Protein 8OI7 (pdb70)

Structure (mmCIF, N/CA/C/O backbone):
data_8OI7
#
_entry.id   8OI7
#
_cell.length_a   92.344
_cell.length_b   92.344
_cell.length_c   185.111
_cell.angle_alpha   90.000
_cell.angle_beta   90.000
_cell.angle_gamma   90.000
#
_symmetry.space_group_name_H-M   'P 43 2 2'
#
loop_
_entity.id
_entity.type
_entity.pdbx_description
1 polymer 'Inosine-uridine preferring nucleoside hydrolase family protein'
2 non-polymer 'CALCIUM ION'
3 non-polymer DI(HYDROXYETHYL)ETHER
4 non-polymer 'MAGNESIUM ION'
5 non-polymer 'NICKEL (II) ION'
6 water water
#
loop_
_atom_site.group_PDB
_atom_site.id
_atom_site.type_symbol
_atom_site.label_atom_id
_atom_site.label_alt_id
_atom_site.label_comp_id
_atom_site.label_asym_id
_atom_site.label_entity_id
_atom_site.label_seq_id
_atom_site.pdbx_PDB_ins_code
_atom_site.Cartn_x
_atom_site.Cartn_y
_atom_site.Cartn_z
_atom_site.occupancy
_atom_site.B_iso_or_equiv
_atom_site.auth_seq_id
_atom_site.auth_comp_id
_atom_site.auth_asym_id
_atom_site.auth_atom_id
_atom_site.pdbx_PDB_model_num
ATOM 1 N N . MET A 1 1 ? 17.343 30.588 26.151 1.000 61.024 1 MET A N 1
ATOM 2 C CA . MET A 1 1 ? 17.067 29.854 24.901 1.000 56.774 1 MET A CA 1
ATOM 3 C C . MET A 1 1 ? 17.503 30.640 23.664 1.000 50.862 1 MET A C 1
ATOM 4 O O . MET A 1 1 ? 18.651 30.544 23.242 1.000 52.228 1 MET A O 1
ATOM 5 N N . SER A 1 2 ? 16.578 31.424 23.096 1.000 44.616 2 SER A N 1
ATOM 6 C CA . SER A 1 2 ? 16.778 32.020 21.787 1.000 41.744 2 SER A CA 1
ATOM 7 C C . SER A 1 2 ? 17.377 33.419 21.908 1.000 37.943 2 SER A C 1
ATOM 8 O O . SER A 1 2 ? 17.245 34.077 22.936 1.000 36.920 2 SER A O 1
ATOM 11 N N . ILE A 1 3 ? 18.049 33.853 20.834 1.000 33.317 3 ILE A N 1
ATOM 12 C CA . ILE A 1 3 ? 18.763 35.121 20.811 1.000 31.016 3 ILE A CA 1
ATOM 13 C C . ILE A 1 3 ? 18.039 36.077 19.867 1.000 29.278 3 ILE A C 1
ATOM 14 O O . ILE A 1 3 ? 17.885 35.787 18.682 1.000 27.918 3 ILE A O 1
ATOM 19 N N . LYS A 1 4 ? 17.616 37.231 20.394 1.000 29.004 4 LYS A N 1
ATOM 20 C CA . LYS A 1 4 ? 17.033 38.265 19.559 1.000 30.406 4 LYS A CA 1
ATOM 21 C C . LYS A 1 4 ? 18.117 38.857 18.668 1.000 28.529 4 LYS A C 1
ATOM 22 O O . LYS A 1 4 ? 19.226 39.120 19.123 1.000 27.875 4 LYS A O 1
ATOM 28 N N . CYS A 1 5 ? 17.774 39.092 17.403 1.000 27.685 5 CYS A N 1
ATOM 29 C CA . CYS A 1 5 ? 18.740 39.648 16.477 1.000 27.550 5 CYS A CA 1
ATOM 30 C C . CYS A 1 5 ? 18.043 40.356 15.324 1.000 26.186 5 CYS A C 1
ATOM 31 O O . CYS A 1 5 ? 16.835 40.228 15.127 1.000 25.874 5 CYS A O 1
ATOM 34 N N . ALA A 1 6 ? 18.835 41.161 14.618 1.000 25.210 6 ALA A N 1
ATOM 35 C CA . ALA A 1 6 ? 18.436 41.789 13.376 1.000 25.872 6 ALA A CA 1
ATOM 36 C C . ALA A 1 6 ? 19.395 41.344 12.277 1.000 25.711 6 ALA A C 1
ATOM 37 O O . ALA A 1 6 ? 20.574 41.092 12.541 1.000 26.341 6 ALA A O 1
ATOM 39 N N . LEU A 1 7 ? 18.871 41.231 11.053 1.000 25.191 7 LEU A N 1
ATOM 40 C CA . LEU A 1 7 ? 19.676 40.871 9.899 1.000 25.133 7 LEU A CA 1
ATOM 41 C C . LEU A 1 7 ? 19.808 42.099 9.007 1.000 26.287 7 LEU A C 1
ATOM 42 O O . LEU A 1 7 ? 18.812 42.746 8.702 1.000 27.146 7 LEU A O 1
ATOM 47 N N . ASP A 1 8 ? 21.043 42.412 8.607 1.000 25.431 8 ASP A N 1
ATOM 48 C CA . ASP A 1 8 ? 21.310 43.452 7.631 1.000 27.368 8 ASP A CA 1
ATOM 49 C C . ASP A 1 8 ? 22.031 42.812 6.450 1.000 26.571 8 ASP A C 1
ATOM 50 O O . ASP A 1 8 ? 23.101 42.226 6.638 1.000 25.804 8 ASP A O 1
ATOM 55 N N . CYS A 1 9 ? 21.446 42.916 5.248 1.000 25.323 9 CYS A N 1
ATOM 56 C CA . CYS A 1 9 ? 21.940 42.139 4.125 1.000 26.142 9 CYS A CA 1
ATOM 57 C C . CYS A 1 9 ? 21.566 42.755 2.777 1.000 26.585 9 CYS A C 1
ATOM 58 O O . CYS A 1 9 ? 20.827 43.736 2.714 1.000 27.285 9 CYS A O 1
ATOM 61 N N . ASP A 1 10 ? 22.106 42.154 1.705 1.000 26.006 10 ASP A N 1
ATOM 62 C CA . ASP A 1 10 ? 21.923 42.606 0.334 1.000 26.717 10 ASP A CA 1
ATOM 63 C C . ASP A 1 10 ? 21.583 41.417 -0.569 1.000 26.788 10 ASP A C 1
ATOM 64 O O . ASP A 1 10 ? 22.300 41.126 -1.529 1.000 27.077 10 ASP A O 1
ATOM 69 N N . PRO A 1 11 ? 20.470 40.691 -0.320 1.000 26.710 11 PRO A N 1
ATOM 70 C CA . PRO A 1 11 ? 20.177 39.473 -1.074 1.000 26.658 11 PRO A CA 1
ATOM 71 C C . PRO A 1 11 ? 20.035 39.744 -2.570 1.000 27.128 11 PRO A C 1
ATOM 72 O O . PRO A 1 11 ? 19.343 40.688 -2.951 1.000 26.386 11 PRO A O 1
ATOM 76 N N . GLY A 1 12 ? 20.715 38.962 -3.424 1.000 28.139 12 GLY A N 1
ATOM 77 C CA . GLY A 1 12 ? 21.820 38.084 -3.066 1.000 28.224 12 GLY A CA 1
ATOM 78 C C . GLY A 1 12 ? 21.368 36.657 -2.744 1.000 28.295 12 GLY A C 1
ATOM 79 O O . GLY A 1 12 ? 20.591 36.439 -1.812 1.000 27.068 12 GLY A O 1
ATOM 80 N N . HIS A 1 13 ? 21.913 35.686 -3.492 1.000 29.058 13 HIS A N 1
ATOM 81 C CA . HIS A 1 13 ? 21.623 34.272 -3.301 1.000 30.636 13 HIS A CA 1
ATOM 82 C C . HIS A 1 13 ? 22.107 33.795 -1.930 1.000 29.372 13 HIS A C 1
ATOM 83 O O . HIS A 1 13 ? 21.416 33.041 -1.251 1.000 28.457 13 HIS A O 1
ATOM 90 N N . ASP A 1 14 ? 23.312 34.214 -1.536 1.000 29.128 14 ASP A N 1
ATOM 91 C CA . ASP A 1 14 ? 23.884 33.822 -0.258 1.000 29.426 14 ASP A CA 1
ATOM 92 C C . ASP A 1 14 ? 23.037 34.367 0.889 1.000 27.595 14 ASP A C 1
ATOM 93 O O . ASP A 1 14 ? 22.767 33.653 1.860 1.000 25.836 14 ASP A O 1
ATOM 98 N N . ASP A 1 15 ? 22.620 35.640 0.775 1.000 26.096 15 ASP A N 1
ATOM 99 C CA . ASP A 1 15 ? 21.858 36.278 1.834 1.000 25.253 15 ASP A CA 1
ATOM 100 C C . ASP A 1 15 ? 20.501 35.582 1.969 1.000 24.962 15 ASP A C 1
ATOM 101 O O . ASP A 1 15 ? 19.972 35.456 3.067 1.000 24.633 15 ASP A O 1
ATOM 106 N N . LEU A 1 16 ? 19.942 35.129 0.847 1.000 25.570 16 LEU A N 1
ATOM 107 C CA . LEU A 1 16 ? 18.692 34.384 0.855 1.000 26.284 16 LEU A CA 1
ATOM 108 C C . LEU A 1 16 ? 18.833 33.159 1.758 1.000 26.282 16 LEU A C 1
ATOM 109 O O . LEU A 1 16 ? 17.953 32.892 2.567 1.000 26.602 16 LEU A O 1
ATOM 114 N N . ALA A 1 17 ? 19.960 32.434 1.643 1.000 26.426 17 ALA A N 1
ATOM 115 C CA . ALA A 1 17 ? 20.181 31.234 2.437 1.000 26.019 17 ALA A CA 1
ATOM 116 C C . ALA A 1 17 ? 20.371 31.602 3.908 1.000 26.021 17 ALA A C 1
ATOM 117 O O . ALA A 1 17 ? 19.926 30.868 4.790 1.000 25.750 17 ALA A O 1
ATOM 119 N N . MET A 1 18 ? 20.994 32.764 4.163 1.000 25.574 18 MET A N 1
ATOM 120 C CA . MET A 1 18 ? 21.225 33.241 5.518 1.000 24.944 18 MET A CA 1
ATOM 121 C C . MET A 1 18 ? 19.891 33.588 6.183 1.000 24.479 18 MET A C 1
ATOM 122 O O . MET A 1 18 ? 19.694 33.281 7.350 1.000 23.834 18 MET A O 1
ATOM 127 N N . ILE A 1 19 ? 18.988 34.244 5.443 1.000 24.516 19 ILE A N 1
ATOM 128 C CA . ILE A 1 19 ? 17.680 34.601 5.967 1.000 24.825 19 ILE A CA 1
ATOM 129 C C . ILE A 1 19 ? 16.923 33.325 6.331 1.000 25.346 19 ILE A C 1
ATOM 130 O O . ILE A 1 19 ? 16.338 33.234 7.410 1.000 26.395 19 ILE A O 1
ATOM 135 N N . MET A 1 20 ? 16.960 32.340 5.436 1.000 25.787 20 MET A N 1
ATOM 136 C CA . MET A 1 20 ? 16.272 31.084 5.674 1.000 26.800 20 MET A CA 1
ATOM 137 C C . MET A 1 20 ? 16.762 30.455 6.977 1.000 26.371 20 MET A C 1
ATOM 138 O O . MET A 1 20 ? 15.955 30.057 7.813 1.000 26.701 20 MET A O 1
ATOM 143 N N . LEU A 1 21 ? 18.086 30.410 7.166 1.000 25.452 21 LEU A N 1
ATOM 144 C CA . LEU A 1 21 ? 18.674 29.800 8.350 1.000 25.486 21 LEU A CA 1
ATOM 145 C C . LEU A 1 21 ? 18.273 30.568 9.609 1.000 25.042 21 LEU A C 1
ATOM 146 O O . LEU A 1 21 ? 17.840 29.965 10.587 1.000 25.524 21 LEU A O 1
ATOM 151 N N . ALA A 1 22 ? 18.410 31.899 9.592 1.000 24.470 22 ALA A N 1
ATOM 152 C CA . ALA A 1 22 ? 18.170 32.688 10.787 1.000 24.173 22 ALA A CA 1
ATOM 153 C C . ALA A 1 22 ? 16.693 32.636 11.174 1.000 24.593 22 ALA A C 1
ATOM 154 O O . ALA A 1 22 ? 16.360 32.505 12.353 1.000 24.076 22 ALA A O 1
ATOM 156 N N . VAL A 1 23 ? 15.810 32.756 10.181 1.000 24.833 23 VAL A N 1
ATOM 157 C CA . VAL A 1 23 ? 14.383 32.832 10.462 1.000 25.303 23 VAL A CA 1
ATOM 158 C C . VAL A 1 23 ? 13.874 31.470 10.940 1.000 26.629 23 VAL A C 1
ATOM 159 O O . VAL A 1 23 ? 13.169 31.413 11.953 1.000 26.490 23 VAL A O 1
ATOM 163 N N . TYR A 1 24 ? 14.263 30.386 10.260 1.000 27.017 24 TYR A N 1
ATOM 164 C CA . TYR A 1 24 ? 13.739 29.071 10.610 1.000 28.327 24 TYR A CA 1
ATOM 165 C C . TYR A 1 24 ? 14.463 28.456 11.801 1.000 29.725 24 TYR A C 1
ATOM 166 O O . TYR A 1 24 ? 13.876 27.624 12.480 1.000 32.181 24 TYR A O 1
ATOM 175 N N . SER A 1 25 ? 15.706 28.868 12.088 1.000 29.541 25 SER A N 1
ATOM 176 C CA . SER A 1 25 ? 16.366 28.394 13.295 1.000 29.691 25 SER A CA 1
ATOM 177 C C . SER A 1 25 ? 15.579 28.830 14.527 1.000 31.014 25 SER A C 1
ATOM 178 O O . SER A 1 25 ? 15.274 30.011 14.679 1.000 31.493 25 SER A O 1
ATOM 181 N N . PRO A 1 26 ? 15.236 27.905 15.455 1.000 31.943 26 PRO A N 1
ATOM 182 C CA . PRO A 1 26 ? 14.572 28.292 16.702 1.000 33.167 26 PRO A CA 1
ATOM 183 C C . PRO A 1 26 ? 15.508 28.996 17.681 1.000 33.111 26 PRO A C 1
ATOM 184 O O . PRO A 1 26 ? 15.046 29.578 18.652 1.000 35.062 26 PRO A O 1
ATOM 188 N N . LYS A 1 27 ? 16.822 28.942 17.417 1.000 32.142 27 LYS A N 1
ATOM 189 C CA . LYS A 1 27 ? 17.821 29.579 18.261 1.000 32.630 27 LYS A CA 1
ATOM 190 C C . LYS A 1 27 ? 17.841 31.094 18.034 1.000 30.877 27 LYS A C 1
ATOM 191 O O . LYS A 1 27 ? 18.242 31.832 18.927 1.000 31.800 27 LYS A O 1
ATOM 197 N N . LEU A 1 28 ? 17.460 31.548 16.834 1.000 29.196 28 LEU A N 1
ATOM 198 C CA . LEU A 1 28 ? 17.495 32.965 16.497 1.000 29.187 28 LEU A CA 1
ATOM 199 C C . LEU A 1 28 ? 16.073 33.503 16.374 1.000 29.884 28 LEU A C 1
ATOM 200 O O . LEU A 1 28 ? 15.233 32.913 15.696 1.000 32.979 28 LEU A O 1
ATOM 205 N N . ASP A 1 29 ? 15.836 34.633 17.043 1.000 29.454 29 ASP A N 1
ATOM 206 C CA . ASP A 1 29 ? 14.556 35.317 17.026 1.000 29.778 29 ASP A CA 1
ATOM 207 C C . ASP A 1 29 ? 14.727 36.623 16.253 1.000 26.827 29 ASP A C 1
ATOM 208 O O . ASP A 1 29 ? 15.072 37.648 16.837 1.000 25.629 29 ASP A O 1
ATOM 213 N N . VAL A 1 30 ? 14.491 36.562 14.935 1.000 25.453 30 VAL A N 1
ATOM 214 C CA . VAL A 1 30 ? 14.731 37.681 14.038 1.000 25.273 30 VAL A CA 1
ATOM 215 C C . VAL A 1 30 ? 13.695 38.774 14.296 1.000 25.305 30 VAL A C 1
ATOM 216 O O . VAL A 1 30 ? 12.494 38.542 14.158 1.000 24.630 30 VAL A O 1
ATOM 220 N N . GLN A 1 31 ? 14.170 39.977 14.649 1.000 25.048 31 GLN A N 1
ATOM 221 C CA . GLN A 1 31 ? 13.284 41.089 14.964 1.000 25.821 31 GLN A CA 1
ATOM 222 C C . GLN A 1 31 ? 12.904 41.852 13.698 1.000 25.520 31 GLN A C 1
ATOM 223 O O . GLN A 1 31 ? 11.788 42.356 13.583 1.000 25.233 31 GLN A O 1
ATOM 229 N N . TYR A 1 32 ? 13.865 41.998 12.790 1.000 24.459 32 TYR A N 1
ATOM 230 C CA . TYR A 1 32 ? 13.643 42.662 11.519 1.000 24.418 32 TYR A CA 1
ATOM 231 C C . TYR A 1 32 ? 14.804 42.327 10.588 1.000 24.394 32 TYR A C 1
ATOM 232 O O . TYR A 1 32 ? 15.834 41.826 11.041 1.000 24.726 32 TYR A O 1
ATOM 241 N N . ILE A 1 33 ? 14.605 42.627 9.300 1.000 24.486 33 ILE A N 1
ATOM 242 C CA . ILE A 1 33 ? 15.637 42.598 8.281 1.000 24.924 33 ILE A CA 1
ATOM 243 C C . ILE A 1 33 ? 15.744 44.001 7.692 1.000 25.297 33 ILE A C 1
ATOM 244 O O . ILE A 1 33 ? 14.735 44.593 7.323 1.000 25.220 33 ILE A O 1
ATOM 249 N N . SER A 1 34 ? 16.968 44.537 7.644 1.000 23.792 34 SER A N 1
ATOM 250 C CA . SER A 1 34 ? 17.241 45.757 6.905 1.000 24.636 34 SER A CA 1
ATOM 251 C C . SER A 1 34 ? 18.083 45.406 5.683 1.000 25.227 34 SER A C 1
ATOM 252 O O . SER A 1 34 ? 18.952 44.541 5.760 1.000 26.082 34 SER A O 1
ATOM 255 N N . THR A 1 35 ? 17.814 46.049 4.544 1.000 24.961 35 THR A N 1
ATOM 256 C CA . THR A 1 35 ? 18.595 45.779 3.349 1.000 24.448 35 THR A CA 1
ATOM 257 C C . THR A 1 35 ? 19.455 46.990 2.999 1.000 25.248 35 THR A C 1
ATOM 258 O O . THR A 1 35 ? 19.153 48.127 3.377 1.000 24.727 35 THR A O 1
ATOM 262 N N . THR A 1 36 ? 20.530 46.704 2.262 1.000 25.288 36 THR A N 1
ATOM 263 C CA . THR A 1 36 ? 21.523 47.693 1.888 1.000 26.344 36 THR A CA 1
ATOM 264 C C . THR A 1 36 ? 21.803 47.581 0.392 1.000 26.502 36 THR A C 1
ATOM 265 O O . THR A 1 36 ? 21.391 46.619 -0.254 1.000 25.906 36 THR A O 1
ATOM 269 N N . HIS A 1 37 ? 22.519 48.584 -0.130 1.000 26.537 37 HIS A N 1
ATOM 270 C CA . HIS A 1 37 ? 23.00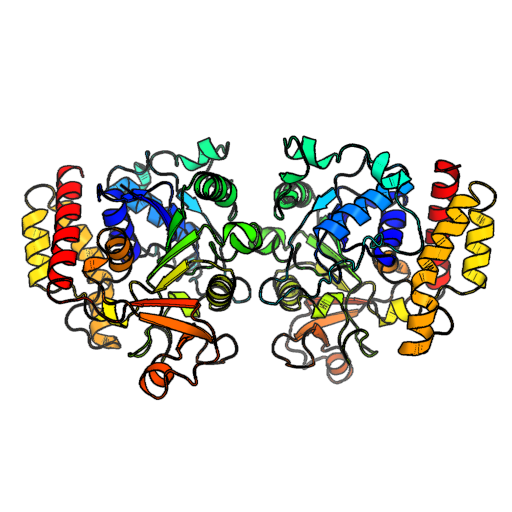2 48.588 -1.501 1.000 26.719 37 HIS A CA 1
ATOM 271 C C . HIS A 1 37 ? 24.095 47.529 -1.658 1.000 27.091 37 HIS A C 1
ATOM 272 O O . HIS A 1 37 ? 24.775 47.178 -0.705 1.000 27.049 37 HIS A O 1
ATOM 279 N N . GLY A 1 38 ? 24.251 47.024 -2.880 1.000 28.325 38 GLY A N 1
ATOM 280 C CA . GLY A 1 38 ? 25.321 46.108 -3.233 1.000 31.303 38 GLY A CA 1
ATOM 281 C C . GLY A 1 38 ? 25.629 46.224 -4.723 1.000 32.593 38 GLY A C 1
ATOM 282 O O . GLY A 1 38 ? 25.705 47.336 -5.261 1.000 33.432 38 GLY A O 1
ATOM 283 N N . ASN A 1 39 ? 25.774 45.080 -5.399 1.000 33.865 39 ASN A N 1
ATOM 284 C CA . ASN A 1 39 ? 25.879 45.122 -6.853 1.000 38.908 39 ASN A CA 1
ATOM 285 C C . ASN A 1 39 ? 24.482 45.285 -7.451 1.000 37.106 39 ASN A C 1
ATOM 286 O O . ASN A 1 39 ? 24.380 45.509 -8.651 1.000 36.833 39 ASN A O 1
ATOM 291 N N . GLN A 1 40 ? 23.426 45.225 -6.618 1.000 35.347 40 GLN A N 1
ATOM 292 C CA . GLN A 1 40 ? 22.094 45.678 -6.993 1.000 36.059 40 GLN A CA 1
ATOM 293 C C . GLN A 1 40 ? 21.657 46.824 -6.084 1.000 33.759 40 GLN A C 1
ATOM 294 O O . GLN A 1 40 ? 22.173 46.985 -4.982 1.000 31.959 40 GLN A O 1
ATOM 300 N N . THR A 1 41 ? 20.665 47.594 -6.539 1.000 32.356 41 THR A N 1
ATOM 301 C CA . THR A 1 41 ? 20.169 48.729 -5.772 1.000 31.482 41 THR A CA 1
ATOM 302 C C . THR A 1 41 ? 19.505 48.248 -4.485 1.000 29.062 41 THR A C 1
ATOM 303 O O . THR A 1 41 ? 19.067 47.107 -4.399 1.000 28.438 41 THR A O 1
ATOM 307 N N . VAL A 1 42 ? 19.392 49.144 -3.503 1.000 27.589 42 VAL A N 1
ATOM 308 C CA . VAL A 1 42 ? 18.796 48.800 -2.223 1.000 27.246 42 VAL A CA 1
ATOM 309 C C . VAL A 1 42 ? 17.302 48.505 -2.398 1.000 27.528 42 VAL A C 1
ATOM 310 O O . VAL A 1 42 ? 16.730 47.770 -1.603 1.000 25.950 42 VAL A O 1
ATOM 314 N N . ASN A 1 43 ? 16.673 49.048 -3.449 1.000 29.030 43 ASN A N 1
ATOM 315 C CA . ASN A 1 43 ? 15.274 48.731 -3.702 1.000 31.487 43 ASN A CA 1
ATOM 316 C C . ASN A 1 43 ? 15.147 47.289 -4.203 1.000 30.967 43 ASN A C 1
ATOM 317 O O . ASN A 1 43 ? 14.205 46.588 -3.843 1.000 30.289 43 ASN A O 1
ATOM 322 N N . LYS A 1 44 ? 16.126 46.825 -4.985 1.000 31.412 44 LYS A N 1
ATOM 323 C CA . LYS A 1 44 ? 16.137 45.447 -5.456 1.000 31.895 44 LYS A CA 1
ATOM 324 C C . LYS A 1 44 ? 16.422 44.489 -4.298 1.000 29.118 44 LYS A C 1
ATOM 325 O O . LYS A 1 44 ? 15.789 43.438 -4.217 1.000 28.046 44 LYS A O 1
ATOM 331 N N . THR A 1 45 ? 17.369 44.831 -3.410 1.000 27.459 45 THR A N 1
ATOM 332 C CA . THR A 1 45 ? 17.706 43.953 -2.296 1.000 26.597 45 THR A CA 1
ATOM 333 C C . THR A 1 45 ? 16.545 43.880 -1.302 1.000 25.950 45 THR A C 1
ATOM 334 O O . THR A 1 45 ? 16.313 42.831 -0.705 1.000 24.643 45 THR A O 1
ATOM 338 N N . TYR A 1 46 ? 15.839 45.003 -1.122 1.000 25.782 46 TYR A N 1
ATOM 339 C CA . TYR A 1 46 ? 14.610 45.040 -0.347 1.000 26.501 46 TYR A CA 1
ATOM 340 C C . TYR A 1 46 ? 13.626 44.000 -0.885 1.000 27.115 46 TYR A C 1
ATOM 341 O O . TYR A 1 46 ? 13.137 43.162 -0.134 1.000 27.289 46 TYR A O 1
ATOM 350 N N . GLN A 1 47 ? 13.364 44.051 -2.194 1.000 28.555 47 GLN A N 1
ATOM 351 C CA . GLN A 1 47 ? 12.448 43.127 -2.848 1.000 30.151 47 GLN A CA 1
ATOM 352 C C . GLN A 1 47 ? 12.936 41.688 -2.665 1.000 29.137 47 GLN A C 1
ATOM 353 O O . GLN A 1 47 ? 12.139 40.793 -2.421 1.000 28.330 47 GLN A O 1
ATOM 359 N N . ASN A 1 48 ? 14.249 41.463 -2.782 1.000 27.357 48 ASN A N 1
ATOM 360 C CA . ASN A 1 48 ? 14.791 40.114 -2.724 1.000 26.729 48 ASN A CA 1
ATOM 361 C C . ASN A 1 48 ? 14.645 39.523 -1.322 1.000 25.538 48 ASN A C 1
ATOM 362 O O . ASN A 1 48 ? 14.425 38.320 -1.183 1.000 25.149 48 ASN A O 1
ATOM 367 N N . ALA A 1 49 ? 14.779 40.361 -0.288 1.000 24.970 49 ALA A N 1
ATOM 368 C CA . ALA A 1 49 ? 14.548 39.921 1.077 1.000 24.582 49 ALA A CA 1
ATOM 369 C C . ALA A 1 49 ? 13.084 39.508 1.253 1.000 25.733 49 ALA A C 1
ATOM 370 O O . ALA A 1 49 ? 12.790 38.484 1.862 1.000 25.415 49 ALA A O 1
ATOM 372 N N . ARG A 1 50 ? 12.171 40.309 0.703 1.000 26.703 50 ARG A N 1
ATOM 373 C CA . ARG A 1 50 ? 10.747 40.034 0.839 1.000 28.140 50 ARG A CA 1
ATOM 374 C C . ARG A 1 50 ? 10.372 38.782 0.045 1.000 28.050 50 ARG A C 1
ATOM 375 O O . ARG A 1 50 ? 9.579 37.977 0.523 1.000 29.097 50 ARG A O 1
ATOM 383 N N . ARG A 1 51 ? 10.972 38.603 -1.140 1.000 28.450 51 ARG A N 1
ATOM 384 C CA . ARG A 1 51 ? 10.821 37.379 -1.913 1.000 28.756 51 ARG A CA 1
ATOM 385 C C . ARG A 1 51 ? 11.217 36.162 -1.081 1.000 28.685 51 ARG A C 1
ATOM 386 O O . ARG A 1 51 ? 10.502 35.159 -1.071 1.000 27.914 51 ARG A O 1
ATOM 394 N N . THR A 1 52 ? 12.383 36.248 -0.421 1.000 27.686 52 THR A N 1
ATOM 395 C CA . THR A 1 52 ? 12.868 35.160 0.411 1.000 27.603 52 THR A CA 1
ATOM 396 C C . THR A 1 52 ? 11.845 34.821 1.490 1.000 27.586 52 THR A C 1
ATOM 397 O O . THR A 1 52 ? 11.487 33.656 1.664 1.000 27.673 52 THR A O 1
ATOM 401 N N . LEU A 1 53 ? 11.359 35.849 2.194 1.000 27.578 53 LEU A N 1
ATOM 402 C CA . LEU A 1 53 ? 10.417 35.653 3.286 1.000 27.195 53 LEU A CA 1
ATOM 403 C C . LEU A 1 53 ? 9.119 35.031 2.781 1.000 27.378 53 LEU A C 1
ATOM 404 O O . LEU A 1 53 ? 8.556 34.173 3.463 1.000 27.946 53 LEU A O 1
ATOM 409 N N . ASN A 1 54 ? 8.645 35.462 1.604 1.000 27.506 54 ASN A N 1
ATOM 410 C CA . ASN A 1 54 ? 7.364 34.986 1.095 1.000 28.526 54 ASN A CA 1
ATOM 411 C C . ASN A 1 54 ? 7.507 33.543 0.615 1.000 29.079 54 ASN A C 1
ATOM 412 O O . ASN A 1 54 ? 6.596 32.740 0.799 1.000 28.060 54 ASN A O 1
ATOM 417 N N . LEU A 1 55 ? 8.671 33.204 0.043 1.000 28.895 55 LEU A N 1
ATOM 418 C CA . LEU A 1 55 ? 8.930 31.833 -0.363 1.000 30.167 55 LEU A CA 1
ATOM 419 C C . LEU A 1 55 ? 8.810 30.885 0.835 1.000 29.805 55 LEU A C 1
ATOM 420 O O . LEU A 1 55 ? 8.297 29.773 0.682 1.000 31.109 55 LEU A O 1
ATOM 425 N N . ILE A 1 56 ? 9.264 31.325 2.018 1.000 28.514 56 ILE A N 1
ATOM 426 C CA . ILE A 1 56 ? 9.325 30.470 3.201 1.000 28.294 56 ILE A CA 1
ATOM 427 C C . ILE A 1 56 ? 8.168 30.765 4.160 1.000 28.620 56 ILE A C 1
ATOM 428 O O . ILE A 1 56 ? 8.187 30.314 5.306 1.000 28.234 56 ILE A O 1
ATOM 433 N N . LYS A 1 57 ? 7.163 31.519 3.689 1.000 29.878 57 LYS A N 1
ATOM 434 C CA . LYS A 1 57 ? 5.919 31.740 4.419 1.000 31.446 57 LYS A CA 1
ATOM 435 C C . LYS A 1 57 ? 6.170 32.555 5.689 1.000 29.946 57 LYS A C 1
ATOM 436 O O . LYS A 1 57 ? 5.682 32.199 6.760 1.000 28.295 57 LYS A O 1
ATOM 442 N N . ARG A 1 58 ? 6.912 33.663 5.572 1.000 28.827 58 ARG A N 1
ATOM 443 C CA . ARG A 1 58 ? 7.233 34.477 6.734 1.000 28.553 58 ARG A CA 1
ATOM 444 C C . ARG A 1 58 ? 7.149 35.970 6.407 1.000 28.691 58 ARG A C 1
ATOM 445 O O . ARG A 1 58 ? 7.499 36.796 7.247 1.000 28.331 58 ARG A O 1
ATOM 453 N N . ALA A 1 59 ? 6.676 36.327 5.204 1.000 28.651 59 ALA A N 1
ATOM 454 C CA . ALA A 1 59 ? 6.675 37.717 4.763 1.000 29.117 59 ALA A CA 1
ATOM 455 C C . ALA A 1 59 ? 5.630 38.534 5.520 1.000 30.176 59 ALA A C 1
ATOM 456 O O . ALA A 1 59 ? 5.709 39.764 5.560 1.000 29.718 59 ALA A O 1
ATOM 458 N N . ASP A 1 60 ? 4.660 37.841 6.124 1.000 31.839 60 ASP A N 1
ATOM 459 C CA . ASP A 1 60 ? 3.646 38.475 6.947 1.000 33.974 60 ASP A CA 1
ATOM 460 C C . ASP A 1 60 ? 4.112 38.584 8.400 1.000 33.894 60 ASP A C 1
ATOM 461 O O . ASP A 1 60 ? 3.428 39.209 9.197 1.000 34.253 60 ASP A O 1
ATOM 466 N N . LYS A 1 61 ? 5.275 38.007 8.738 1.000 32.631 61 LYS A N 1
ATOM 467 C CA . LYS A 1 61 ? 5.727 37.921 10.118 1.000 34.513 61 LYS A CA 1
ATOM 468 C C . LYS A 1 61 ? 6.914 38.847 10.409 1.000 32.949 61 LYS A C 1
ATOM 469 O O . LYS A 1 61 ? 7.034 39.346 11.521 1.000 33.489 61 LYS A O 1
ATOM 475 N N . ILE A 1 62 ? 7.815 39.047 9.444 1.000 32.373 62 ILE A N 1
ATOM 476 C CA . ILE A 1 62 ? 9.063 39.754 9.715 1.000 31.125 62 ILE A CA 1
ATOM 477 C C . ILE A 1 62 ? 9.047 41.101 8.994 1.000 28.104 62 ILE A C 1
ATOM 478 O O . ILE A 1 62 ? 8.921 41.147 7.773 1.000 27.176 62 ILE A O 1
ATOM 483 N N . PRO A 1 63 ? 9.188 42.239 9.712 1.000 27.588 63 PRO A N 1
ATOM 484 C CA . PRO A 1 63 ? 9.309 43.541 9.059 1.000 27.261 63 PRO A CA 1
ATOM 485 C C . PRO A 1 63 ? 10.641 43.691 8.334 1.000 27.132 63 PRO A C 1
ATOM 486 O O . PRO A 1 63 ? 11.679 43.290 8.867 1.000 27.137 63 PRO A O 1
ATOM 490 N N . VAL A 1 64 ? 10.574 44.239 7.112 1.000 25.859 64 VAL A N 1
ATOM 491 C CA . VAL A 1 64 ? 11.743 44.482 6.293 1.000 25.491 64 VAL A CA 1
ATOM 492 C C . VAL A 1 64 ? 11.856 45.986 6.071 1.000 25.366 64 VAL A C 1
ATOM 493 O O . VAL A 1 64 ? 10.895 46.639 5.651 1.000 25.594 64 VAL A O 1
ATOM 497 N N . TYR A 1 65 ? 13.043 46.520 6.359 1.000 24.582 65 TYR A N 1
ATOM 498 C CA . TYR A 1 65 ? 13.345 47.922 6.132 1.000 25.063 65 TYR A CA 1
ATOM 499 C C . TYR A 1 65 ? 14.272 48.056 4.928 1.000 25.603 65 TYR A C 1
ATOM 500 O O . TYR A 1 65 ? 15.148 47.213 4.715 1.000 25.597 65 TYR A O 1
ATOM 509 N N . ARG A 1 66 ? 14.057 49.126 4.155 1.000 25.266 66 ARG A N 1
ATOM 510 C CA . ARG A 1 66 ? 14.871 49.460 3.001 1.000 25.689 66 ARG A CA 1
ATOM 511 C C . ARG A 1 66 ? 15.853 50.554 3.412 1.000 24.988 66 ARG A C 1
ATOM 512 O O . ARG A 1 66 ? 15.441 51.676 3.718 1.000 24.602 66 ARG A O 1
ATOM 520 N N . GLY A 1 67 ? 17.148 50.210 3.446 1.000 24.627 67 GLY A N 1
ATOM 521 C CA . GLY A 1 67 ? 18.163 51.092 3.997 1.000 24.080 67 GLY A CA 1
ATOM 522 C C . GLY A 1 67 ? 18.789 52.007 2.950 1.000 24.550 67 GLY A C 1
ATOM 523 O O . GLY A 1 67 ? 18.148 52.394 1.978 1.000 24.632 67 GLY A O 1
ATOM 524 N N . TYR A 1 68 ? 20.069 52.333 3.158 1.000 24.977 68 TYR A N 1
ATOM 525 C CA . TYR A 1 68 ? 20.743 53.382 2.408 1.000 25.769 68 TYR A CA 1
ATOM 526 C C . TYR A 1 68 ? 21.132 52.889 1.014 1.000 25.837 68 TYR A C 1
ATOM 527 O O . TYR A 1 68 ? 21.487 51.723 0.831 1.000 25.640 68 TYR A O 1
ATOM 536 N N . SER A 1 69 ? 21.078 53.810 0.044 1.000 25.598 69 SER A N 1
ATOM 537 C CA . SER A 1 69 ? 21.201 53.494 -1.372 1.000 26.286 69 SER A CA 1
ATOM 538 C C . SER A 1 69 ? 22.652 53.507 -1.848 1.000 26.471 69 SER A C 1
ATOM 539 O O . SER A 1 69 ? 22.934 53.020 -2.940 1.000 26.528 69 SER A O 1
ATOM 542 N N . LYS A 1 70 ? 23.557 54.107 -1.069 1.000 26.698 70 LYS A N 1
ATOM 543 C CA . LYS A 1 70 ? 24.941 54.240 -1.498 1.000 27.234 70 LYS A CA 1
ATOM 544 C C . LYS A 1 70 ? 25.869 54.318 -0.291 1.000 26.467 70 LYS A C 1
ATOM 545 O O . LYS A 1 70 ? 25.429 54.559 0.833 1.000 25.125 70 LYS A O 1
ATOM 551 N N . PRO A 1 71 ? 27.199 54.142 -0.491 1.000 26.357 71 PRO A N 1
ATOM 552 C CA . PRO A 1 71 ? 28.168 54.290 0.592 1.000 27.029 71 PRO A CA 1
ATOM 553 C C . PRO A 1 71 ? 28.209 55.696 1.190 1.000 27.720 71 PRO A C 1
ATOM 554 O O . PRO A 1 71 ? 27.688 56.642 0.600 1.000 27.891 71 PRO A O 1
ATOM 558 N N . LEU A 1 72 ? 28.866 55.823 2.349 1.000 28.291 72 LEU A N 1
ATOM 559 C CA . LEU A 1 72 ? 28.992 57.098 3.043 1.000 29.108 72 LEU A CA 1
ATOM 560 C C . LEU A 1 72 ? 29.622 58.157 2.137 1.000 30.136 72 LEU A C 1
ATOM 561 O O . LEU A 1 72 ? 29.098 59.271 2.039 1.000 29.309 72 LEU A O 1
ATOM 566 N N . THR A 1 73 ? 30.773 57.829 1.527 1.000 30.285 73 THR A N 1
ATOM 567 C CA . THR A 1 73 ? 31.567 58.833 0.831 1.000 33.003 73 THR A CA 1
ATOM 568 C C . THR A 1 73 ? 32.056 58.355 -0.537 1.000 34.738 73 THR A C 1
ATOM 569 O O . THR A 1 73 ? 32.910 59.009 -1.127 1.000 40.407 73 THR A O 1
ATOM 573 N N . ARG A 1 74 ? 31.530 57.233 -1.034 1.000 33.802 74 ARG A N 1
ATOM 574 C CA . ARG A 1 74 ? 31.935 56.654 -2.306 1.000 33.678 74 ARG A CA 1
ATOM 575 C C . ARG A 1 74 ? 30.691 56.401 -3.147 1.000 34.139 74 ARG A C 1
ATOM 576 O O . ARG A 1 74 ? 29.582 56.439 -2.624 1.000 33.330 74 ARG A O 1
ATOM 584 N N . GLU A 1 75 ? 30.894 56.085 -4.431 1.000 37.228 75 GLU A N 1
ATOM 585 C CA . GLU A 1 75 ? 29.802 55.794 -5.345 1.000 41.002 75 GLU A CA 1
ATOM 586 C C . GLU A 1 75 ? 29.349 54.346 -5.176 1.000 39.488 75 GLU A C 1
ATOM 587 O O . GLU A 1 75 ? 30.136 53.468 -4.835 1.000 40.097 75 GLU A O 1
ATOM 593 N N . SER A 1 76 ? 28.056 54.121 -5.417 1.000 40.268 76 SER A N 1
ATOM 594 C CA . SER A 1 76 ? 27.483 52.790 -5.489 1.000 41.606 76 SER A CA 1
ATOM 595 C C . SER A 1 76 ? 28.094 52.035 -6.666 1.000 42.623 76 SER A C 1
ATOM 596 O O . SER A 1 76 ? 28.494 52.648 -7.651 1.000 44.798 76 SER A O 1
ATOM 599 N N . VAL A 1 77 ? 28.154 50.704 -6.562 1.000 43.034 77 VAL A N 1
ATOM 600 C CA . VAL A 1 77 ? 28.568 49.870 -7.685 1.000 45.135 77 VAL A CA 1
ATOM 601 C C . VAL A 1 77 ? 27.360 49.116 -8.244 1.000 46.083 77 VAL A C 1
ATOM 602 O O . VAL A 1 77 ? 27.522 48.160 -9.001 1.000 45.174 77 VAL A O 1
ATOM 606 N N . ALA A 1 78 ? 26.147 49.545 -7.865 1.000 47.279 78 ALA A N 1
ATOM 607 C CA . ALA A 1 78 ? 24.930 48.849 -8.258 1.000 52.203 78 ALA A CA 1
ATOM 608 C C . ALA A 1 78 ? 24.727 48.991 -9.762 1.000 59.700 78 ALA A C 1
ATOM 609 O O . ALA A 1 78 ? 24.971 50.054 -10.322 1.000 61.645 78 ALA A O 1
ATOM 611 N N . CYS A 1 79 ? 24.307 47.895 -10.404 1.000 68.624 79 CYS A N 1
ATOM 612 C CA . CYS A 1 79 ? 24.024 47.873 -11.830 1.000 75.320 79 CYS A CA 1
ATOM 613 C C . CYS A 1 79 ? 22.516 47.788 -12.042 1.000 80.531 79 CYS A C 1
ATOM 614 O O . CYS A 1 79 ? 21.804 47.206 -11.223 1.000 75.989 79 CYS A O 1
ATOM 617 N N . PRO A 1 80 ? 21.982 48.363 -13.144 1.000 87.584 80 PRO A N 1
ATOM 618 C CA . PRO A 1 80 ? 20.587 48.139 -13.512 1.000 85.351 80 PRO A CA 1
ATOM 619 C C . PRO A 1 80 ? 20.428 46.704 -14.009 1.000 81.894 80 PRO A C 1
ATOM 620 O O . PRO A 1 80 ? 21.377 46.123 -14.531 1.000 74.362 80 PRO A O 1
ATOM 624 N N . GLU A 1 81 ? 19.234 46.130 -13.810 1.000 88.349 81 GLU A N 1
ATOM 625 C CA . GLU A 1 81 ? 18.808 44.963 -14.570 1.000 88.581 81 GLU A CA 1
ATOM 626 C C . GLU A 1 81 ? 18.657 45.387 -16.031 1.000 86.278 81 GLU A C 1
ATOM 627 O O . GLU A 1 81 ? 18.152 46.473 -16.307 1.000 87.033 81 GLU A O 1
ATOM 633 N N . ILE A 1 82 ? 19.128 44.539 -16.955 1.000 86.849 82 ILE A N 1
ATOM 634 C CA . ILE A 1 82 ? 19.325 44.930 -18.345 1.000 85.842 82 ILE A CA 1
ATOM 635 C C . ILE A 1 82 ? 17.986 44.993 -19.086 1.000 83.152 82 ILE A C 1
ATOM 636 O O . ILE A 1 82 ? 17.766 45.910 -19.877 1.000 83.450 82 ILE A O 1
ATOM 641 N N . HIS A 1 83 ? 17.101 44.018 -18.836 1.000 78.992 83 HIS A N 1
ATOM 642 C CA . HIS A 1 83 ? 15.823 43.934 -19.536 1.000 77.466 83 HIS A CA 1
ATOM 643 C C . HIS A 1 83 ? 14.879 42.970 -18.814 1.000 74.208 83 HIS A C 1
ATOM 644 O O . HIS A 1 83 ? 14.439 41.961 -19.370 1.000 73.054 83 HIS A O 1
ATOM 651 N N . GLY A 1 84 ? 14.564 43.314 -17.562 1.000 72.905 84 GLY A N 1
ATOM 652 C CA . GLY A 1 84 ? 13.499 42.659 -16.820 1.000 73.196 84 GLY A CA 1
ATOM 653 C C . GLY A 1 84 ? 13.880 41.260 -16.337 1.000 71.469 84 GLY A C 1
ATOM 654 O O . GLY A 1 84 ? 13.003 40.411 -16.199 1.000 68.443 84 GLY A O 1
ATOM 655 N N . GLU A 1 85 ? 15.177 41.033 -16.082 1.000 69.876 85 GLU A N 1
ATOM 656 C CA . GLU A 1 85 ? 15.609 39.879 -15.310 1.000 68.486 85 GLU A CA 1
ATOM 657 C C . GLU A 1 85 ? 15.133 40.088 -13.878 1.000 62.470 85 GLU A C 1
ATOM 658 O O . GLU A 1 85 ? 14.935 41.225 -13.460 1.000 59.611 85 GLU A O 1
ATOM 664 N N . SER A 1 86 ? 15.018 38.987 -13.129 1.000 59.166 86 SER A N 1
ATOM 665 C CA . SER A 1 86 ? 14.481 39.000 -11.776 1.000 55.875 86 SER A CA 1
ATOM 666 C C . SER A 1 86 ? 15.397 39.748 -10.803 1.000 54.632 86 SER A C 1
ATOM 667 O O . SER A 1 86 ? 14.911 40.466 -9.931 1.000 50.131 86 SER A O 1
ATOM 670 N N . GLY A 1 87 ? 16.716 39.556 -10.946 1.000 53.896 87 GLY A N 1
ATOM 671 C CA . GLY A 1 87 ? 17.686 40.118 -10.021 1.000 53.990 87 GLY A CA 1
ATOM 672 C C . GLY A 1 87 ? 18.036 39.155 -8.884 1.000 52.725 87 GLY A C 1
ATOM 673 O O . GLY A 1 87 ? 18.815 39.495 -8.001 1.000 51.817 87 GLY A O 1
ATOM 674 N N . LEU A 1 88 ? 17.424 37.967 -8.893 1.000 52.140 88 LEU A N 1
ATOM 675 C CA . LEU A 1 88 ? 17.765 36.887 -7.977 1.000 46.765 88 LEU A CA 1
ATOM 676 C C . LEU A 1 88 ? 17.660 35.604 -8.793 1.000 43.866 88 LEU A C 1
ATOM 677 O O . LEU A 1 88 ? 16.746 34.797 -8.608 1.000 39.991 88 LEU A O 1
ATOM 682 N N . GLY A 1 89 ? 18.561 35.500 -9.774 1.000 44.379 89 GLY A N 1
ATOM 683 C CA . GLY A 1 89 ? 18.354 34.655 -10.940 1.000 44.525 89 GLY A CA 1
ATOM 684 C C . GLY A 1 89 ? 18.406 33.174 -10.599 1.000 45.174 89 GLY A C 1
ATOM 685 O O . GLY A 1 89 ? 18.967 32.794 -9.573 1.000 43.146 89 GLY A O 1
ATOM 686 N N . GLY A 1 90 ? 17.846 32.367 -11.505 1.000 47.876 90 GLY A N 1
ATOM 687 C CA . GLY A 1 90 ? 17.740 30.931 -11.321 1.000 51.396 90 GLY A CA 1
ATOM 688 C C . GLY A 1 90 ? 16.311 30.504 -11.008 1.000 55.606 90 GLY A C 1
ATOM 689 O O . GLY A 1 90 ? 16.029 29.309 -10.952 1.000 59.096 90 GLY A O 1
ATOM 690 N N . VAL A 1 91 ? 15.420 31.485 -10.803 1.000 55.326 91 VAL A N 1
ATOM 691 C CA . VAL A 1 91 ? 14.064 31.223 -10.349 1.000 54.969 91 VAL A CA 1
ATOM 692 C C . VAL A 1 91 ? 13.135 32.289 -10.925 1.000 51.984 91 VAL A C 1
ATOM 693 O O . VAL A 1 91 ? 13.511 33.454 -11.047 1.000 51.974 91 VAL A O 1
ATOM 697 N N . ASP A 1 92 ? 11.914 31.867 -11.270 1.000 52.420 92 ASP A N 1
ATOM 698 C CA . ASP A 1 92 ? 10.834 32.768 -11.642 1.000 50.168 92 ASP A CA 1
ATOM 699 C C . ASP A 1 92 ? 10.129 33.228 -10.367 1.000 44.901 92 ASP A C 1
ATOM 700 O O . ASP A 1 92 ? 9.538 32.412 -9.665 1.000 46.667 92 ASP A O 1
ATOM 705 N N . TRP A 1 93 ? 10.182 34.533 -10.085 1.000 41.170 93 TRP A N 1
ATOM 706 C CA . TRP A 1 93 ? 9.622 35.090 -8.863 1.000 40.205 93 TRP A CA 1
ATOM 707 C C . TRP A 1 93 ? 8.230 35.683 -9.102 1.000 41.483 93 TRP A C 1
ATOM 708 O O . TRP A 1 93 ? 7.664 36.295 -8.203 1.000 40.548 93 TRP A O 1
ATOM 719 N N . SER A 1 94 ? 7.668 35.482 -10.300 1.000 43.778 94 SER A N 1
ATOM 720 C CA . SER A 1 94 ? 6.461 36.188 -10.708 1.000 45.552 94 SER A CA 1
ATOM 721 C C . SER A 1 94 ? 5.307 35.918 -9.736 1.000 43.134 94 SER A C 1
ATOM 722 O O . SER A 1 94 ? 4.612 36.851 -9.323 1.000 42.508 94 SER A O 1
ATOM 725 N N . GLU A 1 95 ? 5.133 34.651 -9.344 1.000 41.944 95 GLU A N 1
ATOM 726 C CA . GLU A 1 95 ? 4.085 34.275 -8.407 1.000 44.613 95 GLU A CA 1
ATOM 727 C C . GLU A 1 95 ? 4.381 34.831 -7.013 1.000 41.910 95 GLU A C 1
ATOM 728 O O . GLU A 1 95 ? 3.484 35.365 -6.363 1.000 39.795 95 GLU A O 1
ATOM 734 N N . ILE A 1 96 ? 5.632 34.683 -6.553 1.000 38.170 96 ILE A N 1
ATOM 735 C CA . ILE A 1 96 ? 6.044 35.143 -5.235 1.000 36.046 96 ILE A CA 1
ATOM 736 C C . ILE A 1 96 ? 5.838 36.651 -5.125 1.000 34.264 96 ILE A C 1
ATOM 737 O O . ILE A 1 96 ? 5.454 37.136 -4.063 1.000 33.417 96 ILE A O 1
ATOM 742 N N . ASP A 1 97 ? 6.108 37.378 -6.217 1.000 33.682 97 ASP A N 1
ATOM 743 C CA . ASP A 1 97 ? 5.932 38.821 -6.243 1.000 35.050 97 ASP A CA 1
ATOM 744 C C . ASP A 1 97 ? 4.441 39.169 -6.159 1.000 37.525 97 ASP A C 1
ATOM 745 O O . ASP A 1 97 ? 4.041 40.049 -5.397 1.000 37.446 97 ASP A O 1
ATOM 750 N N . ARG A 1 98 ? 3.599 38.483 -6.929 1.000 38.322 98 ARG A N 1
ATOM 751 C CA . ARG A 1 98 ? 2.209 38.920 -6.981 1.000 41.277 98 ARG A CA 1
ATOM 752 C C . ARG A 1 98 ? 1.459 38.515 -5.708 1.000 38.886 98 ARG A C 1
ATOM 753 O O . ARG A 1 98 ? 0.580 39.266 -5.290 1.000 39.686 98 ARG A O 1
ATOM 761 N N . THR A 1 99 ? 1.854 37.421 -5.036 1.000 36.781 99 THR A N 1
ATOM 762 C CA . THR A 1 99 ? 1.189 36.990 -3.809 1.000 36.934 99 THR A CA 1
ATOM 763 C C . THR A 1 99 ? 1.797 37.644 -2.567 1.000 36.161 99 THR A C 1
ATOM 764 O O . THR A 1 99 ? 1.420 37.312 -1.443 1.000 36.015 99 THR A O 1
ATOM 768 N N . MET A 1 100 ? 2.714 38.597 -2.765 1.000 34.396 100 MET A N 1
ATOM 769 C CA . MET A 1 100 ? 3.459 39.196 -1.672 1.000 33.149 100 MET A CA 1
ATOM 770 C C . MET A 1 100 ? 2.502 39.890 -0.709 1.000 32.546 100 MET A C 1
ATOM 771 O O . MET A 1 100 ? 1.772 40.792 -1.116 1.000 33.176 100 MET A O 1
ATOM 776 N N . PRO A 1 101 ? 2.478 39.500 0.588 1.000 31.978 101 PRO A N 1
ATOM 777 C CA . PRO A 1 101 ? 1.702 40.223 1.587 1.000 32.910 101 PRO A CA 1
ATOM 778 C C . PRO A 1 101 ? 2.308 41.566 1.968 1.000 33.411 101 PRO A C 1
ATOM 779 O O . PRO A 1 101 ? 3.484 41.822 1.705 1.000 31.515 101 PRO A O 1
ATOM 783 N N . ARG A 1 102 ? 1.494 42.378 2.655 1.000 33.159 102 ARG A N 1
ATOM 784 C CA . ARG A 1 102 ? 1.916 43.674 3.155 1.000 33.161 102 ARG A CA 1
ATOM 785 C C . ARG A 1 102 ? 3.105 43.506 4.099 1.000 30.605 102 ARG A C 1
ATOM 786 O O . ARG A 1 102 ? 3.132 42.605 4.932 1.000 30.161 102 ARG A O 1
ATOM 794 N N . ASN A 1 103 ? 4.091 44.392 3.948 1.000 29.665 103 ASN A N 1
ATOM 795 C CA . ASN A 1 103 ? 5.256 44.439 4.811 1.000 27.952 103 ASN A CA 1
ATOM 796 C C . ASN A 1 103 ? 4.834 44.894 6.206 1.000 27.976 103 ASN A C 1
ATOM 797 O O . ASN A 1 103 ? 4.319 46.000 6.355 1.000 29.277 103 ASN A O 1
ATOM 802 N N . PRO A 1 104 ? 5.038 44.082 7.268 1.000 28.346 104 PRO A N 1
ATOM 803 C CA . PRO A 1 104 ? 4.732 44.502 8.637 1.000 29.836 104 PRO A CA 1
ATOM 804 C C . PRO A 1 104 ? 5.400 45.797 9.104 1.000 30.957 104 PRO A C 1
ATOM 805 O O . PRO A 1 104 ? 4.918 46.435 10.035 1.000 32.409 104 PRO A O 1
ATOM 809 N N . ALA A 1 105 ? 6.517 46.181 8.470 1.000 30.250 105 ALA A N 1
ATOM 810 C CA . ALA A 1 105 ? 7.198 47.421 8.806 1.000 30.123 105 ALA A CA 1
ATOM 811 C C . ALA A 1 105 ? 6.276 48.629 8.625 1.000 30.665 105 ALA A C 1
ATOM 812 O O . ALA A 1 105 ? 6.391 49.606 9.361 1.000 30.736 105 ALA A O 1
ATOM 814 N N . LEU A 1 106 ? 5.390 48.584 7.627 1.000 31.415 106 LEU A N 1
ATOM 815 C CA . LEU A 1 106 ? 4.560 49.734 7.297 1.000 34.645 106 LEU A CA 1
ATOM 816 C C . LEU A 1 106 ? 3.697 50.131 8.494 1.000 35.981 106 LEU A C 1
ATOM 817 O O . LEU A 1 106 ? 3.591 51.317 8.790 1.000 35.549 106 LEU A O 1
ATOM 822 N N . ASP A 1 107 ? 3.106 49.141 9.180 1.000 38.737 107 ASP A N 1
ATOM 823 C CA . ASP A 1 107 ? 2.256 49.392 10.334 1.000 40.857 107 ASP A CA 1
ATOM 824 C C . ASP A 1 107 ? 3.083 49.881 11.522 1.000 39.452 107 ASP A C 1
ATOM 825 O O . ASP A 1 107 ? 2.636 50.751 12.263 1.000 39.503 107 ASP A O 1
ATOM 830 N N . ILE A 1 108 ? 4.287 49.333 11.704 1.000 36.660 108 ILE A N 1
ATOM 831 C CA . ILE A 1 108 ? 5.184 49.811 12.746 1.000 35.698 108 ILE A CA 1
ATOM 832 C C . ILE A 1 108 ? 5.470 51.297 12.533 1.000 34.688 108 ILE A C 1
ATOM 833 O O . ILE A 1 108 ? 5.504 52.063 13.494 1.000 34.891 108 ILE A O 1
ATOM 838 N N . LEU A 1 109 ? 5.682 51.684 11.269 1.000 33.372 109 LEU A N 1
ATOM 839 C CA . LEU A 1 109 ? 6.097 53.032 10.918 1.000 32.681 109 LEU A CA 1
ATOM 840 C C . LEU A 1 109 ? 4.892 53.961 10.759 1.000 33.392 109 LEU A C 1
ATOM 841 O O . LEU A 1 109 ? 5.066 55.171 10.670 1.000 33.477 109 LEU A O 1
ATOM 846 N N . GLY A 1 110 ? 3.681 53.396 10.684 1.000 33.678 110 GLY A N 1
ATOM 847 C CA . GLY A 1 110 ? 2.487 54.180 10.415 1.000 35.388 110 GLY A CA 1
ATOM 848 C C . GLY A 1 110 ? 2.441 54.695 8.976 1.000 35.506 110 GLY A C 1
ATOM 849 O O . GLY A 1 110 ? 1.883 55.756 8.718 1.000 37.014 110 GLY A O 1
ATOM 850 N N . TYR A 1 111 ? 3.037 53.941 8.047 1.000 34.068 111 TYR A N 1
ATOM 851 C CA . TYR A 1 111 ? 3.021 54.285 6.636 1.000 34.888 111 TYR A CA 1
ATOM 852 C C . TYR A 1 111 ? 1.886 53.541 5.937 1.000 36.678 111 TYR A C 1
ATOM 853 O O . TYR A 1 111 ? 1.469 52.475 6.381 1.000 35.794 111 TYR A O 1
ATOM 862 N N . LYS A 1 112 ? 1.422 54.107 4.817 1.000 39.904 112 LYS A N 1
ATOM 863 C CA . LYS A 1 112 ? 0.343 53.514 4.039 1.000 44.208 112 LYS A CA 1
ATOM 864 C C . LYS A 1 112 ? 0.909 52.608 2.946 1.000 44.344 112 LYS A C 1
ATOM 865 O O . LYS A 1 112 ? 0.313 51.574 2.652 1.000 41.728 112 LYS A O 1
ATOM 871 N N . ASP A 1 113 ? 2.053 52.989 2.349 1.000 45.075 113 ASP A N 1
ATOM 872 C CA . ASP A 1 113 ? 2.629 52.230 1.246 1.000 45.794 113 ASP A CA 1
ATOM 873 C C . ASP A 1 113 ? 4.157 52.292 1.274 1.000 44.622 113 ASP A C 1
ATOM 874 O O . ASP A 1 113 ? 4.739 53.129 1.959 1.000 41.734 113 ASP A O 1
ATOM 879 N N . GLU A 1 114 ? 4.775 51.433 0.451 1.000 46.574 114 GLU A N 1
ATOM 880 C CA . GLU A 1 114 ? 6.214 51.217 0.444 1.000 46.867 114 GLU A CA 1
ATOM 881 C C . GLU A 1 114 ? 6.973 52.431 -0.084 1.000 47.389 114 GLU A C 1
ATOM 882 O O . GLU A 1 114 ? 8.168 52.546 0.170 1.000 51.536 114 GLU A O 1
ATOM 888 N N . SER A 1 115 ? 6.299 53.328 -0.810 1.000 46.480 115 SER A N 1
ATOM 889 C CA . SER A 1 115 ? 6.960 54.506 -1.352 1.000 45.488 115 SER A CA 1
ATOM 890 C C . SER A 1 115 ? 7.376 55.450 -0.226 1.000 42.662 115 SER A C 1
ATOM 891 O O . SER A 1 115 ? 8.185 56.344 -0.449 1.000 44.190 115 SER A O 1
ATOM 894 N N . GLU A 1 116 ? 6.817 55.262 0.975 1.000 40.773 116 GLU A N 1
ATOM 895 C CA . GLU A 1 116 ? 7.164 56.097 2.116 1.000 39.170 116 GLU A CA 1
ATOM 896 C C . GLU A 1 116 ? 8.403 55.565 2.848 1.000 34.163 116 GLU A C 1
ATOM 897 O O . GLU A 1 116 ? 8.921 56.260 3.713 1.000 32.642 116 GLU A O 1
ATOM 903 N N . LEU A 1 117 ? 8.861 54.340 2.542 1.000 32.788 117 LEU A N 1
ATOM 904 C CA . LEU A 1 117 ? 10.021 53.774 3.224 1.000 31.233 117 LEU A CA 1
ATOM 905 C C . LEU A 1 117 ? 11.235 54.673 3.001 1.000 29.762 117 LEU A C 1
ATOM 906 O O . LEU A 1 117 ? 11.511 55.079 1.877 1.000 29.262 117 LEU A O 1
ATOM 911 N N . ARG A 1 118 ? 11.934 54.990 4.099 1.000 29.047 118 ARG A N 1
ATOM 912 C CA . ARG A 1 118 ? 13.119 55.827 4.075 1.000 29.633 118 ARG A CA 1
ATOM 913 C C . ARG A 1 118 ? 14.286 55.058 4.685 1.000 27.813 118 ARG A C 1
ATOM 914 O O . ARG A 1 118 ? 14.079 54.151 5.486 1.000 26.800 118 ARG A O 1
ATOM 922 N N . PRO A 1 119 ? 15.544 55.376 4.304 1.000 27.514 119 PRO A N 1
ATOM 923 C CA . PRO A 1 119 ? 16.706 54.630 4.793 1.000 26.871 119 PRO A CA 1
ATOM 924 C C . PRO A 1 119 ? 16.844 54.539 6.310 1.000 26.317 119 PRO A C 1
ATOM 925 O O . PRO A 1 119 ? 17.289 53.513 6.817 1.000 25.635 119 PRO A O 1
ATOM 929 N N . ASP A 1 120 ? 16.444 55.594 7.031 1.000 26.913 120 ASP A N 1
ATOM 930 C CA . ASP A 1 120 ? 16.633 55.650 8.471 1.000 27.767 120 ASP A CA 1
ATOM 931 C C . ASP A 1 120 ? 15.442 55.064 9.236 1.000 27.530 120 ASP A C 1
ATOM 932 O O . ASP A 1 120 ? 15.420 55.119 10.460 1.000 27.767 120 ASP A O 1
ATOM 937 N N . ASP A 1 121 ? 14.470 54.464 8.544 1.000 27.799 121 ASP A N 1
ATOM 938 C CA . ASP A 1 121 ? 13.288 53.917 9.202 1.000 27.794 121 ASP A CA 1
ATOM 939 C C . ASP A 1 121 ? 13.636 52.936 10.320 1.000 26.842 121 ASP A C 1
ATOM 940 O O . ASP A 1 121 ? 12.999 52.959 11.368 1.000 27.500 121 ASP A O 1
ATOM 945 N N . PHE A 1 122 ? 14.643 52.073 10.115 1.000 25.792 122 PHE A N 1
ATOM 946 C CA . PHE A 1 122 ? 14.926 51.016 11.071 1.000 24.686 122 PHE A CA 1
ATOM 947 C C . PHE A 1 122 ? 15.491 51.573 12.378 1.000 24.942 122 PHE A C 1
ATOM 948 O O . PHE A 1 122 ? 15.486 50.866 13.378 1.000 24.444 122 PHE A O 1
ATOM 956 N N . PHE A 1 123 ? 15.967 52.830 12.384 1.000 25.799 123 PHE A N 1
ATOM 957 C CA . PHE A 1 123 ? 16.715 53.365 13.517 1.000 26.234 123 PHE A CA 1
ATOM 958 C C . PHE A 1 123 ? 15.966 53.218 14.841 1.000 27.018 123 PHE A C 1
ATOM 959 O O . PHE A 1 123 ? 16.545 52.769 15.827 1.000 26.607 123 PHE A O 1
ATOM 967 N N . LYS A 1 124 ? 14.695 53.640 14.887 1.000 28.283 124 LYS A N 1
ATOM 968 C CA . LYS A 1 124 ? 13.975 53.704 16.152 1.000 29.061 124 LYS A CA 1
ATOM 969 C C . LYS A 1 124 ? 13.736 52.296 16.688 1.000 27.876 124 LYS A C 1
ATOM 970 O O . LYS A 1 124 ? 13.794 52.079 17.896 1.000 27.763 124 LYS A O 1
ATOM 976 N N . HIS A 1 125 ? 13.483 51.350 15.781 1.000 27.383 125 HIS A N 1
ATOM 977 C CA . HIS A 1 125 ? 13.274 49.956 16.154 1.000 26.792 125 HIS A CA 1
ATOM 978 C C . HIS A 1 125 ? 14.565 49.370 16.735 1.000 25.743 125 HIS A C 1
ATOM 979 O O . HIS A 1 125 ? 14.543 48.730 17.780 1.000 26.544 125 HIS A O 1
ATOM 986 N N . LEU A 1 126 ? 15.702 49.609 16.078 1.000 25.797 126 LEU A N 1
ATOM 987 C CA . LEU A 1 126 ? 16.966 49.100 16.595 1.000 25.185 126 LEU A CA 1
ATOM 988 C C . LEU A 1 126 ? 17.268 49.725 17.956 1.000 25.592 126 LEU A C 1
ATOM 989 O O . LEU A 1 126 ? 17.710 49.025 18.858 1.000 24.725 126 LEU A O 1
ATOM 994 N N . HIS A 1 127 ? 17.005 51.030 18.118 1.000 26.258 127 HIS A N 1
ATOM 995 C CA . HIS A 1 127 ? 17.276 51.690 19.386 1.000 27.622 127 HIS A CA 1
ATOM 996 C C . HIS A 1 127 ? 16.433 51.092 20.514 1.000 28.368 127 HIS A C 1
ATOM 997 O O . HIS A 1 127 ? 16.931 50.941 21.627 1.000 29.466 127 HIS A O 1
ATOM 1004 N N . ARG A 1 128 ? 15.167 50.754 20.240 1.000 28.939 128 ARG A N 1
ATOM 1005 C CA . ARG A 1 128 ? 14.333 50.093 21.233 1.000 30.097 128 ARG A CA 1
ATOM 1006 C C . ARG A 1 128 ? 14.963 48.762 21.654 1.000 30.370 128 ARG A C 1
ATOM 1007 O O . ARG A 1 128 ? 15.050 48.464 22.845 1.000 30.045 128 ARG A O 1
ATOM 1015 N N . LEU A 1 129 ? 15.439 47.988 20.675 1.000 29.626 129 LEU A N 1
ATOM 1016 C CA . LEU A 1 129 ? 16.010 46.674 20.940 1.000 29.324 129 LEU A CA 1
ATOM 1017 C C . LEU A 1 129 ? 17.329 46.795 21.699 1.000 29.010 129 LEU A C 1
ATOM 1018 O O . LEU A 1 129 ? 17.605 46.006 22.601 1.000 29.394 129 LEU A O 1
ATOM 1023 N N . VAL A 1 130 ? 18.153 47.777 21.323 1.000 29.118 130 VAL A N 1
ATOM 1024 C CA . VAL A 1 130 ? 19.429 47.994 21.982 1.000 30.031 130 VAL A CA 1
ATOM 1025 C C . VAL A 1 130 ? 19.186 48.428 23.426 1.000 31.678 130 VAL A C 1
ATOM 1026 O O . VAL A 1 130 ? 19.882 47.969 24.332 1.000 31.422 130 VAL A O 1
ATOM 1030 N N . SER A 1 131 ? 18.200 49.313 23.627 1.000 32.027 131 SER A N 1
ATOM 1031 C CA . SER A 1 131 ? 17.876 49.822 24.948 1.000 34.580 131 SER A CA 1
ATOM 1032 C C . SER A 1 131 ? 17.429 48.692 25.868 1.000 36.484 131 SER A C 1
ATOM 1033 O O . SER A 1 131 ? 17.802 48.679 27.038 1.000 39.124 131 SER A O 1
ATOM 1036 N N . ALA A 1 132 ? 16.651 47.746 25.324 1.000 36.259 132 ALA A N 1
ATOM 1037 C CA . ALA A 1 132 ? 16.039 46.695 26.121 1.000 36.329 132 ALA A CA 1
ATOM 1038 C C . ALA A 1 132 ? 17.006 45.534 26.361 1.000 37.922 132 ALA A C 1
ATOM 1039 O O . ALA A 1 132 ? 16.735 44.693 27.212 1.000 39.842 132 ALA A O 1
ATOM 1041 N N . ALA A 1 133 ? 18.118 45.472 25.617 1.000 36.529 133 ALA A N 1
ATOM 1042 C CA . ALA A 1 133 ? 19.053 44.361 25.748 1.000 37.880 133 ALA A CA 1
ATOM 1043 C C . ALA A 1 133 ? 19.743 44.414 27.111 1.000 38.456 133 ALA A C 1
ATOM 1044 O O . ALA A 1 133 ? 20.164 45.477 27.558 1.000 35.656 133 ALA A O 1
ATOM 1046 N N . GLU A 1 134 ? 19.861 43.250 27.758 1.000 39.835 134 GLU A N 1
ATOM 1047 C CA . GLU A 1 134 ? 20.525 43.149 29.048 1.000 42.810 134 GLU A CA 1
ATOM 1048 C C . GLU A 1 134 ? 22.016 43.457 28.920 1.000 41.249 134 GLU A C 1
ATOM 1049 O O . GLU A 1 134 ? 22.582 44.114 29.790 1.000 42.737 134 GLU A O 1
ATOM 1055 N N . ASP A 1 135 ? 22.647 42.953 27.854 1.000 40.484 135 ASP A N 1
ATOM 1056 C CA . ASP A 1 135 ? 24.083 43.093 27.673 1.000 42.515 135 ASP A CA 1
ATOM 1057 C C . ASP A 1 135 ? 24.334 43.852 26.372 1.000 41.283 135 ASP A C 1
ATOM 1058 O O . ASP A 1 135 ? 24.587 45.059 26.392 1.000 43.986 135 ASP A O 1
ATOM 1063 N N . LYS A 1 136 ? 24.251 43.138 25.243 1.000 37.715 136 LYS A N 1
ATOM 1064 C CA . LYS A 1 136 ? 24.369 43.755 23.931 1.000 35.832 136 LYS A CA 1
ATOM 1065 C C . LYS A 1 136 ? 23.332 43.130 23.007 1.000 32.778 136 LYS A C 1
ATOM 1066 O O . LYS A 1 136 ? 22.896 42.008 23.250 1.000 32.249 136 LYS A O 1
ATOM 1072 N N . PHE A 1 137 ? 22.940 43.868 21.963 1.000 29.699 137 PHE A N 1
ATOM 1073 C CA . PHE A 1 137 ? 22.004 43.365 20.972 1.000 28.468 137 PHE A CA 1
ATOM 1074 C C . PHE A 1 137 ? 22.772 42.880 19.740 1.000 27.783 137 PHE A C 1
ATOM 1075 O O . PHE A 1 137 ? 23.686 43.564 19.283 1.000 26.279 137 PHE A O 1
ATOM 1083 N N . ASP A 1 138 ? 22.349 41.732 19.178 1.000 27.459 138 ASP A N 1
ATOM 1084 C CA . ASP A 1 138 ? 23.081 41.060 18.112 1.000 27.055 138 ASP A CA 1
ATOM 1085 C C . ASP A 1 138 ? 22.568 41.466 16.730 1.000 25.698 138 ASP A C 1
ATOM 1086 O O . ASP A 1 138 ? 21.377 41.354 16.430 1.000 24.533 138 ASP A O 1
ATOM 1091 N N . ILE A 1 139 ? 23.498 41.909 15.879 1.000 24.498 139 ILE A N 1
ATOM 1092 C CA . ILE A 1 139 ? 23.230 42.167 14.475 1.000 24.467 139 ILE A CA 1
ATOM 1093 C C . ILE A 1 139 ? 24.071 41.212 13.637 1.000 24.488 139 ILE A C 1
ATOM 1094 O O . ILE A 1 139 ? 25.277 41.086 13.859 1.000 25.074 139 ILE A O 1
ATOM 1099 N N . ILE A 1 140 ? 23.419 40.561 12.672 1.000 24.864 140 ILE A N 1
ATOM 1100 C CA . ILE A 1 140 ? 24.088 39.785 11.644 1.000 25.862 140 ILE A CA 1
ATOM 1101 C C . ILE A 1 140 ? 24.132 40.631 10.374 1.000 26.022 140 ILE A C 1
ATOM 1102 O O . ILE A 1 140 ? 23.093 41.057 9.873 1.000 26.898 140 ILE A O 1
ATOM 1107 N N . SER A 1 141 ? 25.347 40.864 9.866 1.000 25.091 141 SER A N 1
ATOM 1108 C CA . SER A 1 141 ? 25.561 41.707 8.706 1.000 26.191 141 SER A CA 1
ATOM 1109 C C . SER A 1 141 ? 26.260 40.908 7.610 1.000 25.964 141 SER A C 1
ATOM 1110 O O . SER A 1 141 ? 27.335 40.351 7.836 1.000 24.474 141 SER A O 1
ATOM 1113 N N . THR A 1 142 ? 25.648 40.855 6.420 1.000 25.120 142 THR A N 1
ATOM 1114 C CA . THR A 1 142 ? 26.202 40.066 5.328 1.000 25.426 142 THR A CA 1
ATOM 1115 C C . THR A 1 142 ? 26.207 40.844 4.015 1.000 25.023 142 THR A C 1
ATOM 1116 O O . THR A 1 142 ? 26.307 40.239 2.953 1.000 25.348 142 THR A O 1
ATOM 1120 N N . GLY A 1 143 ? 26.135 42.179 4.093 1.000 25.154 143 GLY A N 1
ATOM 1121 C CA . GLY A 1 143 ? 26.351 43.045 2.946 1.000 25.378 143 GLY A CA 1
ATOM 1122 C C . GLY A 1 143 ? 27.282 44.200 3.303 1.000 25.064 143 GLY A C 1
ATOM 1123 O O . GLY A 1 143 ? 28.025 44.112 4.271 1.000 25.546 143 GLY A O 1
ATOM 1124 N N . SER A 1 144 ? 27.235 45.282 2.522 1.000 26.291 144 SER A N 1
ATOM 1125 C CA . SER A 1 144 ? 27.857 46.533 2.934 1.000 26.766 144 SER A CA 1
ATOM 1126 C C . SER A 1 144 ? 27.358 46.879 4.336 1.000 25.820 144 SER A C 1
ATOM 1127 O O . SER A 1 144 ? 26.242 46.522 4.695 1.000 25.160 144 SER A O 1
ATOM 1130 N N . GLU A 1 145 ? 28.175 47.590 5.121 1.000 24.782 145 GLU A N 1
ATOM 1131 C CA . GLU A 1 145 ? 27.795 47.909 6.488 1.000 24.893 145 GLU A CA 1
ATOM 1132 C C . GLU A 1 145 ? 27.427 49.388 6.625 1.000 23.680 145 GLU A C 1
ATOM 1133 O O . GLU A 1 145 ? 27.436 49.922 7.729 1.000 23.152 145 GLU A O 1
ATOM 1139 N N . THR A 1 146 ? 27.021 50.009 5.511 1.000 23.627 146 THR A N 1
ATOM 1140 C CA . THR A 1 146 ? 26.599 51.406 5.478 1.000 24.273 146 THR A CA 1
ATOM 1141 C C . THR A 1 146 ? 25.466 51.676 6.471 1.000 23.678 146 THR A C 1
ATOM 1142 O O . THR A 1 146 ? 25.456 52.719 7.132 1.000 23.021 146 THR A O 1
ATOM 1146 N N . ASN A 1 147 ? 24.490 50.763 6.545 1.000 23.588 147 ASN A N 1
ATOM 1147 C CA . ASN A 1 147 ? 23.314 50.992 7.373 1.000 24.069 147 ASN A CA 1
ATOM 1148 C C . ASN A 1 147 ? 23.722 51.133 8.835 1.000 24.808 147 ASN A C 1
ATOM 1149 O O . ASN A 1 147 ? 23.242 52.033 9.523 1.000 24.436 147 ASN A O 1
ATOM 1154 N N . ILE A 1 148 ? 24.629 50.256 9.292 1.000 24.793 148 ILE A N 1
ATOM 1155 C CA . ILE A 1 148 ? 25.037 50.250 10.686 1.000 24.983 148 ILE A CA 1
ATOM 1156 C C . ILE A 1 148 ? 25.912 51.469 10.983 1.000 24.004 148 ILE A C 1
ATOM 1157 O O . ILE A 1 148 ? 25.790 52.043 12.061 1.000 23.727 148 ILE A O 1
ATOM 1162 N N . ALA A 1 149 ? 26.789 51.857 10.046 1.000 23.980 149 ALA A N 1
ATOM 1163 C CA . ALA A 1 149 ? 27.583 53.068 10.206 1.000 23.945 149 ALA A CA 1
ATOM 1164 C C . ALA A 1 149 ? 26.661 54.286 10.352 1.000 24.325 149 ALA A C 1
ATOM 1165 O O . ALA A 1 149 ? 26.910 55.149 11.184 1.000 24.893 149 ALA A O 1
ATOM 1167 N N . GLN A 1 150 ? 25.619 54.357 9.515 1.000 24.510 150 GLN A N 1
ATOM 1168 C CA A GLN A 1 150 ? 24.673 55.462 9.539 0.500 25.052 150 GLN A CA 1
ATOM 1169 C CA B GLN A 1 150 ? 24.673 55.462 9.539 0.500 25.240 150 GLN A CA 1
ATOM 1170 C C . GLN A 1 150 ? 23.950 55.487 10.881 1.000 25.271 150 GLN A C 1
ATOM 1171 O O . GLN A 1 150 ? 23.760 56.551 11.459 1.000 25.274 150 GLN A O 1
ATOM 1182 N N . TYR A 1 151 ? 23.556 54.302 11.362 1.000 24.968 151 TYR A N 1
ATOM 1183 C CA . TYR A 1 151 ? 22.900 54.181 12.650 1.000 24.999 151 TYR A CA 1
ATOM 1184 C C . TYR A 1 151 ? 23.798 54.723 13.762 1.000 25.249 151 TYR A C 1
ATOM 1185 O O . TYR A 1 151 ? 23.341 55.501 14.600 1.000 25.689 151 TYR A O 1
ATOM 1194 N N . LEU A 1 152 ? 25.075 54.331 13.764 1.000 25.003 152 LEU A N 1
ATOM 1195 C CA . LEU A 1 152 ? 25.987 54.715 14.830 1.000 25.896 152 LEU A CA 1
ATOM 1196 C C . LEU A 1 152 ? 26.308 56.212 14.780 1.000 26.387 152 LEU A C 1
ATOM 1197 O O . LEU A 1 152 ? 26.671 56.794 15.801 1.000 27.011 152 LEU A O 1
ATOM 1202 N N . LEU A 1 153 ? 26.222 56.831 13.599 1.000 26.247 153 LEU A N 1
ATOM 1203 C CA . LEU A 1 153 ? 26.412 58.270 13.487 1.000 27.391 153 LEU A CA 1
ATOM 1204 C C . LEU A 1 153 ? 25.247 59.002 14.150 1.000 26.843 153 LEU A C 1
ATOM 1205 O O . LEU A 1 153 ? 25.428 60.087 14.696 1.000 27.044 153 LEU A O 1
ATOM 1210 N N . ALA A 1 154 ? 24.059 58.392 14.119 1.000 25.766 154 ALA A N 1
ATOM 1211 C CA . ALA A 1 154 ? 22.880 58.973 14.738 1.000 25.807 154 ALA A CA 1
ATOM 1212 C C . ALA A 1 154 ? 22.762 58.576 16.214 1.000 26.766 154 ALA A C 1
ATOM 1213 O O . ALA A 1 154 ? 22.212 59.341 16.996 1.000 27.115 154 ALA A O 1
ATOM 1215 N N . TYR A 1 155 ? 23.258 57.383 16.591 1.000 26.098 155 TYR A N 1
ATOM 1216 C CA . TYR A 1 155 ? 23.155 56.871 17.951 1.000 26.375 155 TYR A CA 1
ATOM 1217 C C . TYR A 1 155 ? 24.522 56.431 18.471 1.000 27.400 155 TYR A C 1
ATOM 1218 O O . TYR A 1 155 ? 24.734 55.249 18.757 1.000 27.555 155 TYR A O 1
ATOM 1227 N N . PRO A 1 156 ? 25.506 57.348 18.596 1.000 28.604 156 PRO A N 1
ATOM 1228 C CA . PRO A 1 156 ? 26.867 56.956 18.963 1.000 29.672 156 PRO A CA 1
ATOM 1229 C C . PRO A 1 156 ? 26.973 56.216 20.296 1.000 31.164 156 PRO A C 1
ATOM 1230 O O . PRO A 1 156 ? 27.824 55.345 20.446 1.000 32.938 156 PRO A O 1
ATOM 1234 N N . GLU A 1 157 ? 26.102 56.548 21.256 1.000 32.097 157 GLU A N 1
ATOM 1235 C CA . GLU A 1 157 ? 26.164 55.930 22.573 1.000 34.363 157 GLU A CA 1
ATOM 1236 C C . GLU A 1 157 ? 25.645 54.488 22.560 1.000 32.128 157 GLU A C 1
ATOM 1237 O O . GLU A 1 157 ? 25.855 53.780 23.537 1.000 32.536 157 GLU A O 1
ATOM 1243 N N . ASP A 1 158 ? 25.023 54.036 21.463 1.000 29.815 158 ASP A N 1
ATOM 1244 C CA . ASP A 1 158 ? 24.547 52.661 21.357 1.000 29.751 158 ASP A CA 1
ATOM 1245 C C . ASP A 1 158 ? 25.659 51.696 20.922 1.000 29.359 158 ASP A C 1
ATOM 1246 O O . ASP A 1 158 ? 25.481 50.486 21.029 1.000 29.172 158 ASP A O 1
ATOM 1251 N N . ALA A 1 159 ? 26.796 52.215 20.441 1.000 29.595 159 ALA A N 1
ATOM 1252 C CA . ALA A 1 159 ? 27.878 51.377 19.935 1.000 30.177 159 ALA A CA 1
ATOM 1253 C C . ALA A 1 159 ? 28.271 50.304 20.950 1.000 30.797 159 ALA A C 1
ATOM 1254 O O . ALA A 1 159 ? 28.423 49.139 20.589 1.000 30.004 159 ALA A O 1
ATOM 1256 N N . LYS A 1 160 ? 28.406 50.710 22.219 1.000 32.336 160 LYS A N 1
ATOM 1257 C CA . LYS A 1 160 ? 28.890 49.841 23.280 1.000 34.008 160 LYS A CA 1
ATOM 1258 C C . LYS A 1 160 ? 27.880 48.746 23.628 1.000 33.588 160 LYS A C 1
ATOM 1259 O O . LYS A 1 160 ? 28.233 47.811 24.346 1.000 32.970 160 LYS A O 1
ATOM 1265 N N . LYS A 1 161 ? 26.638 48.852 23.131 1.000 31.236 161 LYS A N 1
ATOM 1266 C CA . LYS A 1 161 ? 25.626 47.837 23.396 1.000 31.921 161 LYS A CA 1
ATOM 1267 C C . LYS A 1 161 ? 25.256 47.061 22.132 1.000 29.979 161 LYS A C 1
ATOM 1268 O O . LYS A 1 161 ? 24.222 46.401 22.102 1.000 28.316 161 LYS A O 1
ATOM 1274 N N . ILE A 1 162 ? 26.106 47.113 21.103 1.000 29.766 162 ILE A N 1
ATOM 1275 C CA . ILE A 1 162 ? 25.860 46.352 19.890 1.000 28.726 162 ILE A CA 1
ATOM 1276 C C . ILE A 1 162 ? 26.969 45.322 19.706 1.000 29.223 162 ILE A C 1
ATOM 1277 O O . ILE A 1 162 ? 28.146 45.617 19.911 1.000 29.662 162 ILE A O 1
ATOM 1282 N N . ARG A 1 163 ? 26.551 44.112 19.316 1.000 28.729 163 ARG A N 1
ATOM 1283 C CA . ARG A 1 163 ? 27.459 43.057 18.902 1.000 29.756 163 ARG A CA 1
ATOM 1284 C C . ARG A 1 163 ? 27.171 42.717 17.444 1.000 28.573 163 ARG A C 1
ATOM 1285 O O . ARG A 1 163 ? 26.038 42.395 17.087 1.000 27.422 163 ARG A O 1
ATOM 1293 N N . MET A 1 164 ? 28.196 42.826 16.595 1.000 27.921 164 MET A N 1
ATOM 1294 C CA . MET A 1 164 ? 28.045 42.514 15.184 1.000 27.988 164 MET A CA 1
ATOM 1295 C C . MET A 1 164 ? 28.738 41.194 14.850 1.000 26.307 164 MET A C 1
ATOM 1296 O O . MET A 1 164 ? 29.881 40.965 15.229 1.000 25.797 164 MET A O 1
ATOM 1301 N N . THR A 1 165 ? 28.021 40.357 14.103 1.000 25.579 165 THR A N 1
ATOM 1302 C CA . THR A 1 165 ? 28.532 39.117 13.560 1.000 25.311 165 THR A CA 1
ATOM 1303 C C . THR A 1 165 ? 28.410 39.187 12.042 1.000 24.322 165 THR A C 1
ATOM 1304 O O . THR A 1 165 ? 27.300 39.276 11.531 1.000 24.049 165 THR A O 1
ATOM 1308 N N . THR A 1 166 ? 29.538 39.143 11.321 1.000 23.358 166 THR A N 1
ATOM 1309 C CA . THR A 1 166 ? 29.504 39.510 9.917 1.000 23.232 166 THR A CA 1
ATOM 1310 C C . THR A 1 166 ? 30.088 38.428 9.013 1.000 24.209 166 THR A C 1
ATOM 1311 O O . THR A 1 166 ? 30.909 37.601 9.417 1.000 24.138 166 THR A O 1
ATOM 1315 N N . MET A 1 167 ? 29.604 38.454 7.767 1.000 24.195 167 MET A N 1
ATOM 1316 C CA . MET A 1 167 ? 30.305 37.889 6.639 1.000 24.707 167 MET A CA 1
ATOM 1317 C C . MET A 1 167 ? 30.947 39.070 5.923 1.000 24.935 167 MET A C 1
ATOM 1318 O O . MET A 1 167 ? 30.251 39.967 5.441 1.000 25.152 167 MET A O 1
ATOM 1323 N N . ALA A 1 168 ? 32.279 39.091 5.951 1.000 23.623 168 ALA A N 1
ATOM 1324 C CA . ALA A 1 168 ? 33.055 40.214 5.473 1.000 23.376 168 ALA A CA 1
ATOM 1325 C C . ALA A 1 168 ? 34.532 39.859 5.558 1.000 22.602 168 ALA A C 1
ATOM 1326 O O . ALA A 1 168 ? 34.962 39.204 6.506 1.000 22.908 168 ALA A O 1
ATOM 1328 N N . GLY A 1 169 ? 35.288 40.343 4.577 1.000 22.490 169 GLY A N 1
ATOM 1329 C CA . GLY A 1 169 ? 36.734 40.395 4.682 1.000 22.392 169 GLY A CA 1
ATOM 1330 C C . GLY A 1 169 ? 37.421 39.097 4.270 1.000 22.285 169 GLY A C 1
ATOM 1331 O O . GLY A 1 169 ? 36.789 38.081 4.001 1.000 22.499 169 GLY A O 1
ATOM 1332 N N . ASN A 1 170 ? 38.747 39.198 4.197 1.000 22.598 170 ASN A N 1
ATOM 1333 C CA . ASN A 1 170 ? 39.645 38.090 3.937 1.000 23.495 170 ASN A CA 1
ATOM 1334 C C . ASN A 1 170 ? 40.941 38.442 4.655 1.000 23.766 170 ASN A C 1
ATOM 1335 O O . ASN A 1 170 ? 41.296 39.618 4.708 1.000 23.873 170 ASN A O 1
ATOM 1340 N N . PHE A 1 171 ? 41.614 37.449 5.233 1.000 24.173 171 PHE A N 1
ATOM 1341 C CA . PHE A 1 171 ? 42.723 37.736 6.127 1.000 24.863 171 PHE A CA 1
ATOM 1342 C C . PHE A 1 171 ? 43.989 37.013 5.686 1.000 26.035 171 PHE A C 1
ATOM 1343 O O . PHE A 1 171 ? 44.999 37.665 5.427 1.000 26.558 171 PHE A O 1
ATOM 1351 N N . MET A 1 172 ? 43.929 35.678 5.608 1.000 26.551 172 MET A N 1
ATOM 1352 C CA . MET A 1 172 ? 45.101 34.866 5.310 1.000 28.034 172 MET A CA 1
ATOM 1353 C C . MET A 1 172 ? 45.024 34.315 3.887 1.000 26.122 172 MET A C 1
ATOM 1354 O O . MET A 1 172 ? 45.883 33.533 3.483 1.000 26.198 172 MET A O 1
ATOM 1359 N N . ILE A 1 173 ? 43.977 34.700 3.147 1.000 24.549 173 ILE A N 1
ATOM 1360 C CA . ILE A 1 173 ? 43.879 34.458 1.719 1.000 24.563 173 ILE A CA 1
ATOM 1361 C C . ILE A 1 173 ? 43.516 35.778 1.045 1.000 24.026 173 ILE A C 1
ATOM 1362 O O . ILE A 1 173 ? 43.211 36.756 1.721 1.000 23.912 173 ILE A O 1
ATOM 1367 N N . VAL A 1 174 ? 43.542 35.795 -0.289 1.000 24.276 174 VAL A N 1
ATOM 1368 C CA . VAL A 1 174 ? 43.376 37.030 -1.043 1.000 24.902 174 VAL A CA 1
ATOM 1369 C C . VAL A 1 174 ? 41.880 37.303 -1.226 1.000 25.130 174 VAL A C 1
ATOM 1370 O O . VAL A 1 174 ? 41.040 36.577 -0.688 1.000 25.566 174 VAL A O 1
ATOM 1374 N N . GLY A 1 175 ? 41.558 38.387 -1.944 1.000 25.431 175 GLY A N 1
ATOM 1375 C CA . GLY A 1 175 ? 40.185 38.855 -2.086 1.000 26.374 175 GLY A CA 1
ATOM 1376 C C . GLY A 1 175 ? 39.470 38.197 -3.259 1.000 27.980 175 GLY A C 1
ATOM 1377 O O . GLY A 1 175 ? 39.996 37.260 -3.864 1.000 28.347 175 GLY A O 1
ATOM 1378 N N . ASN A 1 176 ? 38.257 38.686 -3.550 1.000 29.698 176 ASN A N 1
ATOM 1379 C CA . ASN A 1 176 ? 37.452 38.165 -4.643 1.000 30.778 176 ASN A CA 1
ATOM 1380 C C . ASN A 1 176 ? 37.314 39.240 -5.723 1.000 31.002 176 ASN A C 1
ATOM 1381 O O . ASN A 1 176 ? 37.897 39.116 -6.794 1.000 30.954 176 ASN A O 1
ATOM 1386 N N . ILE A 1 177 ? 36.572 40.312 -5.428 1.000 32.414 177 ILE A N 1
ATOM 1387 C CA . ILE A 1 177 ? 36.220 41.301 -6.436 1.000 34.280 177 ILE A CA 1
ATOM 1388 C C . ILE A 1 177 ? 37.416 42.212 -6.717 1.000 32.845 177 ILE A C 1
ATOM 1389 O O . ILE A 1 177 ? 37.536 42.782 -7.799 1.000 31.171 177 ILE A O 1
ATOM 1394 N N . MET A 1 178 ? 38.304 42.345 -5.735 1.000 31.227 178 MET A N 1
ATOM 1395 C CA . MET A 1 178 ? 39.562 43.037 -5.949 1.000 30.551 178 MET A CA 1
ATOM 1396 C C . MET A 1 178 ? 40.682 42.162 -5.400 1.000 28.416 178 MET A C 1
ATOM 1397 O O . MET A 1 178 ? 40.416 41.201 -4.679 1.000 26.631 178 MET A O 1
ATOM 1402 N N . PRO A 1 179 ? 41.953 42.419 -5.788 1.000 27.721 179 PRO A N 1
ATOM 1403 C CA . PRO A 1 179 ? 43.051 41.494 -5.494 1.000 26.374 179 PRO A CA 1
ATOM 1404 C C . PRO A 1 179 ? 43.159 41.055 -4.035 1.000 24.786 179 PRO A C 1
ATOM 1405 O O . PRO A 1 179 ? 43.351 39.866 -3.768 1.000 25.742 179 PRO A O 1
ATOM 1409 N N . PHE A 1 180 ? 42.994 41.987 -3.091 1.000 23.924 180 PHE A N 1
ATOM 1410 C CA . PHE A 1 180 ? 43.286 41.695 -1.693 1.000 23.847 180 PHE A CA 1
ATOM 1411 C C . PHE A 1 180 ? 42.138 42.046 -0.756 1.000 23.110 180 PHE A C 1
ATOM 1412 O O . PHE A 1 180 ? 42.321 41.994 0.462 1.000 23.164 180 PHE A O 1
ATOM 1420 N N . ALA A 1 181 ? 40.957 42.335 -1.311 1.000 23.239 181 ALA A N 1
ATOM 1421 C CA . ALA A 1 181 ? 39.829 42.754 -0.499 1.000 23.758 181 ALA A CA 1
ATOM 1422 C C . ALA A 1 181 ? 38.556 42.038 -0.934 1.000 23.828 181 ALA A C 1
ATOM 1423 O O . ALA A 1 181 ? 38.426 41.606 -2.073 1.000 24.235 181 ALA A O 1
ATOM 1425 N N . GLU A 1 182 ? 37.608 41.992 0.002 1.000 24.578 182 GLU A N 1
ATOM 1426 C CA . GLU A 1 182 ? 36.347 41.290 -0.157 1.000 25.798 182 GLU A CA 1
ATOM 1427 C C . GLU A 1 182 ? 35.240 42.320 -0.372 1.000 25.443 182 GLU A C 1
ATOM 1428 O O . GLU A 1 182 ? 35.283 43.409 0.188 1.000 24.516 182 GLU A O 1
ATOM 1434 N N . PHE A 1 183 ? 34.240 41.935 -1.168 1.000 25.597 183 PHE A N 1
ATOM 1435 C CA . PHE A 1 183 ? 33.201 42.821 -1.670 1.000 26.697 183 PHE A CA 1
ATOM 1436 C C . PHE A 1 183 ? 32.559 43.677 -0.573 1.000 25.562 183 PHE A C 1
ATOM 1437 O O . PHE A 1 183 ? 32.450 44.898 -0.727 1.000 24.513 183 PHE A O 1
ATOM 1445 N N . ASN A 1 184 ? 32.093 43.032 0.507 1.000 25.267 184 ASN A N 1
ATOM 1446 C CA . ASN A 1 184 ? 31.328 43.706 1.550 1.000 25.290 184 ASN A CA 1
ATOM 1447 C C . ASN A 1 184 ? 32.118 44.831 2.214 1.000 25.439 184 ASN A C 1
ATOM 1448 O O . ASN A 1 184 ? 31.520 45.805 2.669 1.000 25.621 184 ASN A O 1
ATOM 1453 N N . VAL A 1 185 ? 33.447 44.692 2.296 1.000 24.628 185 VAL A N 1
ATOM 1454 C CA . VAL A 1 185 ? 34.266 45.734 2.897 1.000 24.755 185 VAL A CA 1
ATOM 1455 C C . VAL A 1 185 ? 34.551 46.824 1.861 1.000 25.486 185 VAL A C 1
ATOM 1456 O O . VAL A 1 185 ? 34.394 48.014 2.151 1.000 25.949 185 VAL A O 1
ATOM 1460 N N . LEU A 1 186 ? 34.997 46.423 0.662 1.000 25.509 186 LEU A N 1
ATOM 1461 C CA . LEU A 1 186 ? 35.518 47.389 -0.294 1.000 27.185 186 LEU A CA 1
ATOM 1462 C C . LEU A 1 186 ? 34.414 48.281 -0.852 1.000 27.345 186 LEU A C 1
ATOM 1463 O O . LEU A 1 186 ? 34.701 49.357 -1.369 1.000 26.391 186 LEU A O 1
ATOM 1468 N N . ILE A 1 187 ? 33.163 47.821 -0.763 1.000 27.410 187 ILE A N 1
ATOM 1469 C CA . ILE A 1 187 ? 32.039 48.598 -1.255 1.000 29.510 187 ILE A CA 1
ATOM 1470 C C . ILE A 1 187 ? 31.794 49.834 -0.379 1.000 28.912 187 ILE A C 1
ATOM 1471 O O . ILE A 1 187 ? 31.316 50.854 -0.882 1.000 30.305 187 ILE A O 1
ATOM 1476 N N . ASP A 1 188 ? 32.080 49.738 0.931 1.000 26.810 188 ASP A N 1
ATOM 1477 C CA . ASP A 1 188 ? 32.027 50.890 1.822 1.000 25.558 188 ASP A CA 1
ATOM 1478 C C . ASP A 1 188 ? 33.019 50.676 2.960 1.000 24.210 188 ASP A C 1
ATOM 1479 O O . ASP A 1 188 ? 32.658 50.267 4.059 1.000 23.557 188 ASP A O 1
ATOM 1484 N N . PRO A 1 189 ? 34.322 50.917 2.719 1.000 23.660 189 PRO A N 1
ATOM 1485 C CA . PRO A 1 189 ? 35.337 50.656 3.732 1.000 23.625 189 PRO A CA 1
ATOM 1486 C C . PRO A 1 189 ? 35.285 51.655 4.884 1.000 23.945 189 PRO A C 1
ATOM 1487 O O . PRO A 1 189 ? 35.583 51.300 6.021 1.000 23.599 189 PRO A O 1
ATOM 1491 N N . GLU A 1 190 ? 34.863 52.891 4.590 1.000 24.697 190 GLU A N 1
ATOM 1492 C CA . GLU A 1 190 ? 34.700 53.896 5.626 1.000 26.127 190 GLU A CA 1
ATOM 1493 C C . GLU A 1 190 ? 33.672 53.440 6.656 1.000 25.252 190 GLU A C 1
ATOM 1494 O O . GLU A 1 190 ? 33.831 53.701 7.844 1.000 25.881 190 GLU A O 1
ATOM 1500 N N . ALA A 1 191 ? 32.616 52.760 6.211 1.000 25.295 191 ALA A N 1
ATOM 1501 C CA . ALA A 1 191 ? 31.579 52.312 7.127 1.000 24.864 191 ALA A CA 1
ATOM 1502 C C . ALA A 1 191 ? 32.148 51.328 8.147 1.000 24.742 191 ALA A C 1
ATOM 1503 O O . ALA A 1 191 ? 31.899 51.470 9.340 1.000 24.280 191 ALA A O 1
ATOM 1505 N N . ILE A 1 192 ? 32.917 50.332 7.685 1.000 24.616 192 ILE A N 1
ATOM 1506 C CA . ILE A 1 192 ? 33.457 49.335 8.593 1.000 25.115 192 ILE A CA 1
ATOM 1507 C C . ILE A 1 192 ? 34.554 49.962 9.452 1.000 24.774 192 ILE A C 1
ATOM 1508 O O . ILE A 1 192 ? 34.643 49.681 10.647 1.000 24.248 192 ILE A O 1
ATOM 1513 N N . SER A 1 193 ? 35.357 50.855 8.865 1.000 25.007 193 SER A N 1
ATOM 1514 C CA . SER A 1 193 ? 36.330 51.611 9.641 1.000 24.862 193 SER A CA 1
ATOM 1515 C C . SER A 1 193 ? 35.642 52.335 10.800 1.000 24.791 193 SER A C 1
ATOM 1516 O O . SER A 1 193 ? 36.079 52.229 11.943 1.000 24.122 193 SER A O 1
ATOM 1519 N N . ASN A 1 194 ? 34.551 53.056 10.501 1.000 25.594 194 ASN A N 1
ATOM 1520 C CA . ASN A 1 194 ? 33.774 53.754 11.520 1.000 25.614 194 ASN A CA 1
ATOM 1521 C C . ASN A 1 194 ? 33.301 52.794 12.612 1.000 25.502 194 ASN A C 1
ATOM 1522 O O . ASN A 1 194 ? 33.385 53.112 13.795 1.000 25.746 194 ASN A O 1
ATOM 1527 N N . ILE A 1 195 ? 32.767 51.635 12.207 1.000 25.922 195 ILE A N 1
ATOM 1528 C CA . ILE A 1 195 ? 32.195 50.681 13.144 1.000 26.060 195 ILE A CA 1
ATOM 1529 C C . ILE A 1 195 ? 33.268 50.173 14.099 1.000 26.820 195 ILE A C 1
ATOM 1530 O O . ILE A 1 195 ? 33.039 50.143 15.307 1.000 27.638 195 ILE A O 1
ATOM 1535 N N . LEU A 1 196 ? 34.441 49.809 13.566 1.000 27.253 196 LEU A N 1
ATOM 1536 C CA . LEU A 1 196 ? 35.517 49.274 14.389 1.000 27.937 196 LEU A CA 1
ATOM 1537 C C . LEU A 1 196 ? 36.018 50.310 15.398 1.000 30.021 196 LEU A C 1
ATOM 1538 O O . LEU A 1 196 ? 36.446 49.934 16.488 1.000 30.566 196 LEU A O 1
ATOM 1543 N N . GLN A 1 197 ? 35.955 51.604 15.059 1.000 31.444 197 GLN A N 1
ATOM 1544 C CA . GLN A 1 197 ? 36.428 52.623 15.984 1.000 34.653 197 GLN A CA 1
ATOM 1545 C C . GLN A 1 197 ? 35.339 53.062 16.964 1.000 33.733 197 GLN A C 1
ATOM 1546 O O . GLN A 1 197 ? 35.653 53.793 17.891 1.000 34.729 197 GLN A O 1
ATOM 1552 N N . SER A 1 198 ? 34.095 52.589 16.801 1.000 32.814 198 SER A N 1
ATOM 1553 C CA . SER A 1 198 ? 32.945 53.127 17.516 1.000 32.557 198 SER A CA 1
ATOM 1554 C C . SER A 1 198 ? 32.790 52.540 18.916 1.000 33.999 198 SER A C 1
ATOM 1555 O O . SER A 1 198 ? 32.134 53.158 19.756 1.000 33.531 198 SER A O 1
ATOM 1558 N N . GLY A 1 199 ? 33.306 51.323 19.135 1.000 35.347 199 GLY A N 1
ATOM 1559 C CA . GLY A 1 199 ? 33.065 50.598 20.374 1.000 36.533 199 GLY A CA 1
ATOM 1560 C C . GLY A 1 199 ? 32.168 49.371 20.191 1.000 36.152 199 GLY A C 1
ATOM 1561 O O . GLY A 1 199 ? 31.884 48.657 21.154 1.000 36.810 199 GLY A O 1
ATOM 1562 N N . VAL A 1 200 ? 31.715 49.126 18.957 1.000 33.449 200 VAL A N 1
ATOM 1563 C CA . VAL A 1 200 ? 30.967 47.915 18.654 1.000 32.110 200 VAL A CA 1
ATOM 1564 C C . VAL A 1 200 ? 31.847 46.694 18.925 1.000 31.574 200 VAL A C 1
ATOM 1565 O O . VAL A 1 200 ? 33.044 46.720 18.659 1.000 30.697 200 VAL A O 1
ATOM 1569 N N . ASP A 1 201 ? 31.236 45.648 19.496 1.000 30.395 201 ASP A N 1
ATOM 1570 C CA . ASP A 1 201 ? 31.855 44.339 19.641 1.000 30.609 201 ASP A CA 1
ATOM 1571 C C . ASP A 1 201 ? 31.703 43.605 18.308 1.000 28.259 201 ASP A C 1
ATOM 1572 O O . ASP A 1 201 ? 30.609 43.157 17.972 1.000 27.046 201 ASP A O 1
ATOM 1577 N N . TYR A 1 202 ? 32.803 43.514 17.551 1.000 25.970 202 TYR A N 1
ATOM 1578 C CA . TYR A 1 202 ? 32.760 43.108 16.155 1.000 25.147 202 TYR A CA 1
ATOM 1579 C C . TYR A 1 202 ? 33.470 41.768 15.964 1.000 24.698 202 TYR A C 1
ATOM 1580 O O . TYR A 1 202 ? 34.615 41.599 16.391 1.000 24.315 202 TYR A O 1
ATOM 1589 N N . THR A 1 203 ? 32.777 40.829 15.309 1.000 23.901 203 THR A N 1
ATOM 1590 C CA . THR A 1 203 ? 33.360 39.551 14.931 1.000 23.746 203 THR A CA 1
ATOM 1591 C C . THR A 1 203 ? 33.251 39.359 13.424 1.000 23.204 203 THR A C 1
ATOM 1592 O O . THR A 1 203 ? 32.146 39.374 12.870 1.000 23.332 203 THR A O 1
ATOM 1596 N N . PHE A 1 204 ? 34.410 39.170 12.788 1.000 22.348 204 PHE A N 1
ATOM 1597 C CA . PHE A 1 204 ? 34.476 38.641 11.441 1.000 22.322 204 PHE A CA 1
ATOM 1598 C C . PHE A 1 204 ? 34.280 37.125 11.514 1.000 23.028 204 PHE A C 1
ATOM 1599 O O . PHE A 1 204 ? 35.246 36.370 11.597 1.000 22.568 204 PHE A O 1
ATOM 1607 N N . ALA A 1 205 ? 33.017 36.690 11.483 1.000 23.384 205 ALA A N 1
ATOM 1608 C CA . ALA A 1 205 ? 32.669 35.294 11.707 1.000 23.737 205 ALA A CA 1
ATOM 1609 C C . ALA A 1 205 ? 32.856 34.462 10.443 1.000 24.519 205 ALA A C 1
ATOM 1610 O O . ALA A 1 205 ? 33.061 33.249 10.523 1.000 25.790 205 ALA A O 1
ATOM 1612 N N . ALA A 1 206 ? 32.742 35.102 9.277 1.000 24.460 206 ALA A N 1
ATOM 1613 C CA . ALA A 1 206 ? 32.702 34.388 8.012 1.000 24.367 206 ALA A CA 1
ATOM 1614 C C . ALA A 1 206 ? 33.474 35.173 6.959 1.000 24.185 206 ALA A C 1
ATOM 1615 O O . ALA A 1 206 ? 32.907 35.638 5.976 1.000 24.407 206 ALA A O 1
ATOM 1617 N N . PRO A 1 207 ? 34.805 35.341 7.126 1.000 23.571 207 PRO A N 1
ATOM 1618 C CA . PRO A 1 207 ? 35.635 35.872 6.052 1.000 23.303 207 PRO A CA 1
ATOM 1619 C C . PRO A 1 207 ? 35.779 34.807 4.970 1.000 23.510 207 PRO A C 1
ATOM 1620 O O . PRO A 1 207 ? 35.416 33.645 5.192 1.000 22.287 207 PRO A O 1
ATOM 1624 N N . LEU A 1 208 ? 36.331 35.202 3.818 1.000 23.482 208 LEU A N 1
ATOM 1625 C CA . LEU A 1 208 ? 36.567 34.258 2.735 1.000 24.049 208 LEU A CA 1
ATOM 1626 C C . LEU A 1 208 ? 37.417 33.084 3.226 1.000 24.118 208 LEU A C 1
ATOM 1627 O O . LEU A 1 208 ? 37.287 31.976 2.712 1.000 23.784 208 LEU A O 1
ATOM 1632 N N . ASP A 1 209 ? 38.274 33.326 4.223 1.000 24.407 209 ASP A N 1
ATOM 1633 C CA . ASP A 1 209 ? 39.098 32.284 4.816 1.000 25.026 209 ASP A CA 1
ATOM 1634 C C . ASP A 1 209 ? 38.249 31.063 5.170 1.000 25.274 209 ASP A C 1
ATOM 1635 O O . ASP A 1 209 ? 38.699 29.930 4.995 1.000 24.428 209 ASP A O 1
ATOM 1640 N N . ILE A 1 210 ? 37.038 31.295 5.693 1.000 25.224 210 ILE A N 1
ATOM 1641 C CA . ILE A 1 210 ? 36.143 30.206 6.050 1.000 25.988 210 ILE A CA 1
ATOM 1642 C C . ILE A 1 210 ? 35.225 29.868 4.880 1.000 25.990 210 ILE A C 1
ATOM 1643 O O . ILE A 1 210 ? 35.079 28.696 4.535 1.000 26.681 210 ILE A O 1
ATOM 1648 N N . THR A 1 211 ? 34.589 30.879 4.283 1.000 24.932 211 THR A N 1
ATOM 1649 C CA . THR A 1 211 ? 33.508 30.612 3.346 1.000 25.229 211 THR A CA 1
ATOM 1650 C C . THR A 1 211 ? 34.022 29.907 2.091 1.000 25.333 211 THR A C 1
ATOM 1651 O O . THR A 1 211 ? 33.278 29.134 1.490 1.000 24.737 211 THR A O 1
ATOM 1655 N N . HIS A 1 212 ? 35.300 30.121 1.737 1.000 25.508 212 HIS A N 1
ATOM 1656 C CA . HIS A 1 212 ? 35.888 29.423 0.606 1.000 26.684 212 HIS A CA 1
ATOM 1657 C C . HIS A 1 212 ? 36.093 27.934 0.911 1.000 27.218 212 HIS A C 1
ATOM 1658 O O . HIS A 1 212 ? 36.448 27.180 0.008 1.000 27.462 212 HIS A O 1
ATOM 1665 N N . THR A 1 213 ? 35.867 27.500 2.162 1.000 26.934 213 THR A N 1
ATOM 1666 C CA . THR A 1 213 ? 35.917 26.083 2.503 1.000 27.860 213 THR A CA 1
ATOM 1667 C C . THR A 1 213 ? 34.513 25.502 2.679 1.000 27.862 213 THR A C 1
ATOM 1668 O O . THR A 1 213 ? 34.375 24.316 2.968 1.000 28.143 213 THR A O 1
ATOM 1672 N N . VAL A 1 214 ? 33.480 26.333 2.523 1.000 26.956 214 VAL A N 1
ATOM 1673 C CA . VAL A 1 214 ? 32.103 25.895 2.711 1.000 27.589 214 VAL A CA 1
ATOM 1674 C C . VAL A 1 214 ? 31.485 25.714 1.329 1.000 28.671 214 VAL A C 1
ATOM 1675 O O . VAL A 1 214 ? 30.912 26.647 0.775 1.000 28.128 214 VAL A O 1
ATOM 1679 N N . LEU A 1 215 ? 31.636 24.499 0.782 1.000 29.474 215 LEU A N 1
ATOM 1680 C CA . LEU A 1 215 ? 31.461 24.249 -0.640 1.000 31.193 215 LEU A CA 1
ATOM 1681 C C . LEU A 1 215 ? 30.255 23.338 -0.868 1.000 31.904 215 LEU A C 1
ATOM 1682 O O . LEU A 1 215 ? 30.054 22.364 -0.141 1.000 31.681 215 LEU A O 1
ATOM 1687 N N . VAL A 1 216 ? 29.494 23.647 -1.920 1.000 32.585 216 VAL A N 1
ATOM 1688 C CA . VAL A 1 216 ? 28.299 22.897 -2.265 1.000 33.850 216 VAL A CA 1
ATOM 1689 C C . VAL A 1 216 ? 28.709 21.737 -3.174 1.000 34.686 216 VAL A C 1
ATOM 1690 O O . VAL A 1 216 ? 28.705 21.859 -4.399 1.000 34.077 216 VAL A O 1
ATOM 1694 N N . THR A 1 217 ? 29.097 20.624 -2.546 1.000 36.544 217 THR A N 1
ATOM 1695 C CA . THR A 1 217 ? 29.537 19.432 -3.252 1.000 38.310 217 THR A CA 1
ATOM 1696 C C . THR A 1 217 ? 28.315 18.630 -3.693 1.000 40.218 217 THR A C 1
ATOM 1697 O O . THR A 1 217 ? 27.187 18.905 -3.272 1.000 37.807 217 THR A O 1
ATOM 1701 N N . GLU A 1 218 ? 28.555 17.608 -4.528 1.000 43.032 218 GLU A N 1
ATOM 1702 C CA . GLU A 1 218 ? 27.481 16.726 -4.957 1.000 45.684 218 GLU A CA 1
ATOM 1703 C C . GLU A 1 218 ? 26.919 16.002 -3.736 1.000 42.002 218 GLU A C 1
ATOM 1704 O O . GLU A 1 218 ? 25.730 15.708 -3.683 1.000 43.734 218 GLU A O 1
ATOM 1710 N N . LYS A 1 219 ? 27.787 15.729 -2.757 1.000 40.098 219 LYS A N 1
ATOM 1711 C CA . LYS A 1 219 ? 27.396 15.113 -1.498 1.000 40.964 219 LYS A CA 1
ATOM 1712 C C . LYS A 1 219 ? 26.377 15.996 -0.774 1.000 38.789 219 LYS A C 1
ATOM 1713 O O . LYS A 1 219 ? 25.360 15.511 -0.272 1.000 37.541 219 LYS A O 1
ATOM 1719 N N . VAL A 1 220 ? 26.647 17.306 -0.725 1.000 35.933 220 VAL A N 1
ATOM 1720 C CA . VAL A 1 220 ? 25.739 18.247 -0.087 1.000 34.932 220 VAL A CA 1
ATOM 1721 C C . VAL A 1 220 ? 24.399 18.243 -0.822 1.000 34.985 220 VAL A C 1
ATOM 1722 O O . VAL A 1 220 ? 23.347 18.183 -0.183 1.000 34.665 220 VAL A O 1
ATOM 1726 N N . ILE A 1 221 ? 24.446 18.288 -2.160 1.000 36.102 221 ILE A N 1
ATOM 1727 C CA . ILE A 1 221 ? 23.233 18.340 -2.966 1.000 39.188 221 ILE A CA 1
ATOM 1728 C C . ILE A 1 221 ? 22.355 17.117 -2.680 1.000 40.324 221 ILE A C 1
ATOM 1729 O O . ILE A 1 221 ? 21.140 17.247 -2.567 1.000 38.685 221 ILE A O 1
ATOM 1734 N N . ASN A 1 222 ? 22.978 15.936 -2.571 1.000 42.891 222 ASN A N 1
ATOM 1735 C CA . ASN A 1 222 ? 22.253 14.701 -2.312 1.000 44.648 222 ASN A CA 1
ATOM 1736 C C . ASN A 1 222 ? 21.616 14.737 -0.923 1.000 42.431 222 ASN A C 1
ATOM 1737 O O . ASN A 1 222 ? 20.503 14.243 -0.743 1.000 41.911 222 ASN A O 1
ATOM 1742 N N . ASP A 1 223 ? 22.320 15.326 0.051 1.000 41.718 223 ASP A N 1
ATOM 1743 C CA . ASP A 1 223 ? 21.784 15.481 1.394 1.000 42.720 223 ASP A CA 1
ATOM 1744 C C . ASP A 1 223 ? 20.609 16.459 1.381 1.000 41.396 223 ASP A C 1
ATOM 1745 O O . ASP A 1 223 ? 19.625 16.234 2.086 1.000 40.666 223 ASP A O 1
ATOM 1750 N N . ILE A 1 224 ? 20.706 17.525 0.571 1.000 40.075 224 ILE A N 1
ATOM 1751 C CA . ILE A 1 224 ? 19.601 18.460 0.405 1.000 40.313 224 ILE A CA 1
ATOM 1752 C C . ILE A 1 224 ? 18.389 17.709 -0.145 1.000 42.549 224 ILE A C 1
ATOM 1753 O O . ILE A 1 224 ? 17.278 17.864 0.363 1.000 38.774 224 ILE A O 1
ATOM 1758 N N . LYS A 1 225 ? 18.612 16.904 -1.194 1.000 43.810 225 LYS A N 1
ATOM 1759 C CA . LYS A 1 225 ? 17.528 16.193 -1.857 1.000 46.171 225 LYS A CA 1
ATOM 1760 C C . LYS A 1 225 ? 16.836 15.252 -0.873 1.000 44.170 225 LYS A C 1
ATOM 1761 O O . LYS A 1 225 ? 15.609 15.224 -0.807 1.000 41.773 225 LYS A O 1
ATOM 1767 N N . ALA A 1 226 ? 17.626 14.507 -0.092 1.000 43.073 226 ALA A N 1
ATOM 1768 C CA . ALA A 1 226 ? 17.069 13.528 0.832 1.000 44.042 226 ALA A CA 1
ATOM 1769 C C . ALA A 1 226 ? 16.164 14.212 1.859 1.000 43.921 226 ALA A C 1
ATOM 1770 O O . ALA A 1 226 ? 15.183 13.618 2.304 1.000 42.452 226 ALA A O 1
ATOM 1772 N N . ALA A 1 227 ? 16.475 15.472 2.207 1.000 41.999 227 ALA A N 1
ATOM 1773 C CA . ALA A 1 227 ? 15.761 16.189 3.253 1.000 40.952 227 ALA A CA 1
ATOM 1774 C C . ALA A 1 227 ? 14.531 16.926 2.718 1.000 39.579 227 ALA A C 1
ATOM 1775 O O . ALA A 1 227 ? 13.615 17.208 3.486 1.000 38.984 227 ALA A O 1
ATOM 1777 N N . THR A 1 228 ? 14.505 17.248 1.419 1.000 40.188 228 THR A N 1
ATOM 1778 C CA . THR A 1 228 ? 13.519 18.181 0.887 1.000 41.488 228 THR A CA 1
ATOM 1779 C C . THR A 1 228 ? 12.570 17.539 -0.131 1.000 43.884 228 THR A C 1
ATOM 1780 O O . THR A 1 228 ? 11.399 17.928 -0.181 1.000 43.810 228 THR A O 1
ATOM 1784 N N . GLU A 1 229 ? 13.074 16.595 -0.947 1.000 44.785 229 GLU A N 1
ATOM 1785 C CA . GLU A 1 229 ? 12.320 16.021 -2.060 1.000 48.568 229 GLU A CA 1
ATOM 1786 C C . GLU A 1 229 ? 11.047 15.328 -1.578 1.000 47.418 229 GLU A C 1
ATOM 1787 O O . GLU A 1 229 ? 10.021 15.425 -2.245 1.000 49.050 229 GLU A O 1
ATOM 1793 N N . PRO A 1 230 ? 11.054 14.599 -0.437 1.000 46.715 230 PRO A N 1
ATOM 1794 C CA . PRO A 1 230 ? 9.842 13.941 0.051 1.000 49.144 230 PRO A CA 1
ATOM 1795 C C . PRO A 1 230 ? 8.708 14.888 0.436 1.000 49.133 230 PRO A C 1
ATOM 1796 O O . PRO A 1 230 ? 7.578 14.439 0.586 1.000 49.633 230 PRO A O 1
ATOM 1800 N N . TYR A 1 231 ? 9.007 16.185 0.601 1.000 48.147 231 TYR A N 1
ATOM 1801 C CA . TYR A 1 231 ? 8.016 17.147 1.060 1.000 48.280 231 TYR A CA 1
ATOM 1802 C C . TYR A 1 231 ? 7.716 18.187 -0.018 1.000 46.358 231 TYR A C 1
ATOM 1803 O O . TYR A 1 231 ? 6.568 18.583 -0.174 1.000 45.221 231 TYR A O 1
ATOM 1812 N N . SER A 1 232 ? 8.739 18.648 -0.746 1.000 46.527 232 SER A N 1
ATOM 1813 C CA . SER A 1 232 ? 8.529 19.656 -1.773 1.000 45.793 232 SER A CA 1
ATOM 1814 C C . SER A 1 232 ? 9.611 19.545 -2.842 1.000 49.588 232 SER A C 1
ATOM 1815 O O . SER A 1 232 ? 10.647 20.206 -2.753 1.000 51.215 232 SER A O 1
ATOM 1818 N N . PRO A 1 233 ? 9.407 18.711 -3.891 1.000 51.873 233 PRO A N 1
ATOM 1819 C CA . PRO A 1 233 ? 10.366 18.612 -4.993 1.000 51.532 233 PRO A CA 1
ATOM 1820 C C . PRO A 1 233 ? 10.577 19.937 -5.725 1.000 50.232 233 PRO A C 1
ATOM 1821 O O . PRO A 1 233 ? 11.652 20.176 -6.266 1.000 49.624 233 PRO A O 1
ATOM 1825 N N . LYS A 1 234 ? 9.547 20.791 -5.732 1.000 48.953 234 LYS A N 1
ATOM 1826 C CA . LYS A 1 234 ? 9.633 22.107 -6.341 1.000 52.198 234 LYS A CA 1
ATOM 1827 C C . LYS A 1 234 ? 10.657 22.972 -5.599 1.000 49.118 234 LYS A C 1
ATOM 1828 O O . LYS A 1 234 ? 11.476 23.635 -6.234 1.000 47.331 234 LYS A O 1
ATOM 1834 N N . PHE A 1 235 ? 10.606 22.951 -4.261 1.000 45.134 235 PHE A N 1
ATOM 1835 C CA . PHE A 1 235 ? 11.533 23.710 -3.436 1.000 42.848 235 PHE A CA 1
ATOM 1836 C C . PHE A 1 235 ? 12.953 23.166 -3.602 1.000 42.709 235 PHE A C 1
ATOM 1837 O O . PHE A 1 235 ? 13.911 23.936 -3.699 1.000 40.824 235 PHE A O 1
ATOM 1845 N N . THR A 1 236 ? 13.088 21.835 -3.615 1.000 41.817 236 THR A N 1
ATOM 1846 C CA . THR A 1 236 ? 14.373 21.197 -3.850 1.000 43.199 236 THR A CA 1
ATOM 1847 C C . THR A 1 236 ? 15.042 21.835 -5.066 1.000 44.990 236 THR A C 1
ATOM 1848 O O . THR A 1 236 ? 16.195 22.256 -4.990 1.000 43.356 236 THR A O 1
ATOM 1852 N N . GLU A 1 237 ? 14.302 21.895 -6.183 1.000 47.589 237 GLU A N 1
ATOM 1853 C CA . GLU A 1 237 ? 14.835 22.396 -7.441 1.000 51.382 237 GLU A CA 1
ATOM 1854 C C . GLU A 1 237 ? 15.300 23.840 -7.299 1.000 47.884 237 GLU A C 1
ATOM 1855 O O . GLU A 1 237 ? 16.383 24.176 -7.774 1.000 47.527 237 GLU A O 1
ATOM 1861 N N . MET A 1 238 ? 14.488 24.687 -6.653 1.000 46.811 238 MET A N 1
ATOM 1862 C CA . MET A 1 238 ? 14.801 26.106 -6.535 1.000 47.596 238 MET A CA 1
ATOM 1863 C C . MET A 1 238 ? 16.072 26.314 -5.714 1.000 43.605 238 MET A C 1
ATOM 1864 O O . MET A 1 238 ? 16.914 27.130 -6.067 1.000 43.678 238 MET A O 1
ATOM 1869 N N . ILE A 1 239 ? 16.187 25.587 -4.601 1.000 42.840 239 ILE A N 1
ATOM 1870 C CA . ILE A 1 239 ? 17.332 25.721 -3.717 1.000 44.518 239 ILE A CA 1
ATOM 1871 C C . ILE A 1 239 ? 18.608 25.379 -4.478 1.000 41.154 239 ILE A C 1
ATOM 1872 O O . ILE A 1 239 ? 19.594 26.105 -4.374 1.000 37.156 239 ILE A O 1
ATOM 1877 N N . ILE A 1 240 ? 18.570 24.276 -5.233 1.000 39.492 240 ILE A N 1
ATOM 1878 C CA . ILE A 1 240 ? 19.731 23.809 -5.972 1.000 40.699 240 ILE A CA 1
ATOM 1879 C C . ILE A 1 240 ? 20.081 24.828 -7.054 1.000 40.296 240 ILE A C 1
ATOM 1880 O O . ILE A 1 240 ? 21.256 25.126 -7.270 1.000 39.606 240 ILE A O 1
ATOM 1885 N N . LYS A 1 241 ? 19.053 25.359 -7.722 1.000 40.606 241 LYS A N 1
ATOM 1886 C CA . LYS A 1 241 ? 19.272 26.303 -8.802 1.000 43.939 241 LYS A CA 1
ATOM 1887 C C . LYS A 1 241 ? 19.905 27.578 -8.248 1.000 43.204 241 LYS A C 1
ATOM 1888 O O . LYS A 1 241 ? 20.783 28.155 -8.886 1.000 41.839 241 LYS A O 1
ATOM 1894 N N . LEU A 1 242 ? 19.469 27.992 -7.050 1.000 39.835 242 LEU A N 1
ATOM 1895 C CA . LEU A 1 242 ? 19.990 29.191 -6.418 1.000 39.230 242 LEU A CA 1
ATOM 1896 C C . LEU A 1 242 ? 21.435 28.959 -5.979 1.000 37.680 242 LEU A C 1
ATOM 1897 O O . LEU A 1 242 ? 22.284 29.814 -6.205 1.000 36.579 242 LEU A O 1
ATOM 1902 N N . LEU A 1 243 ? 21.705 27.797 -5.371 1.000 36.505 243 LEU A N 1
ATOM 1903 C CA . LEU A 1 243 ? 23.036 27.463 -4.886 1.000 36.064 243 LEU A CA 1
ATOM 1904 C C . LEU A 1 243 ? 24.042 27.375 -6.032 1.000 34.911 243 LEU A C 1
ATOM 1905 O O . LEU A 1 243 ? 25.220 27.655 -5.829 1.000 33.551 243 LEU A O 1
ATOM 1910 N N . PHE A 1 244 ? 23.584 26.950 -7.216 1.000 36.500 244 PHE A N 1
ATOM 1911 C CA . PHE A 1 244 ? 24.468 26.674 -8.339 1.000 38.076 244 PHE A CA 1
ATOM 1912 C C . PHE A 1 244 ? 24.410 27.775 -9.399 1.000 40.189 244 PHE A C 1
ATOM 1913 O O . PHE A 1 244 ? 24.983 27.616 -10.475 1.000 40.452 244 PHE A O 1
ATOM 1921 N N . PHE A 1 245 ? 23.753 28.899 -9.094 1.000 42.485 245 PHE A N 1
ATOM 1922 C CA . PHE A 1 245 ? 23.533 29.930 -10.095 1.000 43.382 245 PHE A CA 1
ATOM 1923 C C . PHE A 1 245 ? 24.857 30.511 -10.598 1.000 43.262 245 PHE A C 1
ATOM 1924 O O . PHE A 1 245 ? 24.938 30.920 -11.755 1.000 43.808 245 PHE A O 1
ATOM 1932 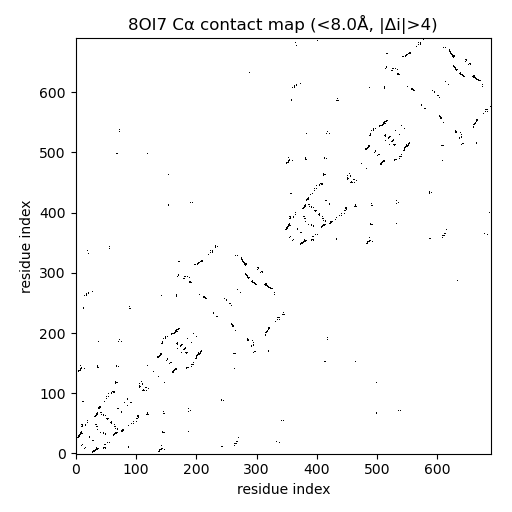N N . PHE A 1 246 ? 25.887 30.550 -9.739 1.000 44.249 246 PHE A N 1
ATOM 1933 C CA . PHE A 1 246 ? 27.177 31.115 -10.111 1.000 44.175 246 PHE A CA 1
ATOM 1934 C C . PHE A 1 246 ? 28.263 30.042 -10.189 1.000 42.012 246 PHE A C 1
ATOM 1935 O O . PHE A 1 246 ? 29.449 30.363 -10.181 1.000 41.330 246 PHE A O 1
ATOM 1943 N N . LYS A 1 247 ? 27.861 28.774 -10.312 1.000 40.337 247 LYS A N 1
ATOM 1944 C CA . LYS A 1 247 ? 28.807 27.672 -10.282 1.000 41.661 247 LYS A CA 1
ATOM 1945 C C . LYS A 1 247 ? 29.848 27.826 -11.393 1.000 42.387 247 LYS A C 1
ATOM 1946 O O . LYS A 1 247 ? 31.041 27.618 -11.162 1.000 40.418 247 LYS A O 1
ATOM 1952 N N . ASP A 1 248 ? 29.395 28.196 -12.597 1.000 44.962 248 ASP A N 1
ATOM 1953 C CA . ASP A 1 248 ? 30.276 28.328 -13.751 1.000 49.701 248 ASP A CA 1
ATOM 1954 C C . ASP A 1 248 ? 31.267 29.478 -13.550 1.000 47.912 248 ASP A C 1
ATOM 1955 O O . ASP A 1 248 ? 32.444 29.340 -13.870 1.000 45.486 248 ASP A O 1
ATOM 1960 N N . THR A 1 249 ? 30.790 30.614 -13.026 1.000 47.786 249 THR A N 1
ATOM 1961 C CA . THR A 1 249 ? 31.640 31.773 -12.779 1.000 45.921 249 THR A CA 1
ATOM 1962 C C . THR A 1 249 ? 32.722 31.432 -11.751 1.000 42.427 249 THR A C 1
ATOM 1963 O O . THR A 1 249 ? 33.900 31.725 -11.950 1.000 40.965 249 THR A O 1
ATOM 1967 N N . TYR A 1 250 ? 32.315 30.813 -10.638 1.000 40.687 250 TYR A N 1
ATOM 1968 C CA . TYR A 1 250 ? 33.250 30.417 -9.598 1.000 39.374 250 TYR A CA 1
ATOM 1969 C C . TYR A 1 250 ? 34.299 29.457 -10.161 1.000 40.636 250 TYR A C 1
ATOM 1970 O O . TYR A 1 250 ? 35.464 29.510 -9.774 1.000 39.402 250 TYR A O 1
ATOM 1979 N N . ARG A 1 251 ? 33.876 28.572 -11.071 1.000 43.038 251 ARG A N 1
ATOM 1980 C CA . ARG A 1 251 ? 34.795 27.628 -11.687 1.000 47.022 251 ARG A CA 1
ATOM 1981 C C . ARG A 1 251 ? 35.752 28.368 -12.625 1.000 45.558 251 ARG A C 1
ATOM 1982 O O . ARG A 1 251 ? 36.968 28.273 -12.465 1.000 44.074 251 ARG A O 1
ATOM 1990 N N . ASP A 1 252 ? 35.189 29.114 -13.583 1.000 45.382 252 ASP A N 1
ATOM 1991 C CA . ASP A 1 252 ? 35.953 29.685 -14.684 1.000 50.400 252 ASP A CA 1
ATOM 1992 C C . ASP A 1 252 ? 36.803 30.866 -14.216 1.000 49.043 252 ASP A C 1
ATOM 1993 O O . ASP A 1 252 ? 37.889 31.075 -14.743 1.000 50.773 252 ASP A O 1
ATOM 1998 N N . VAL A 1 253 ? 36.314 31.641 -13.239 1.000 48.854 253 VAL A N 1
ATOM 1999 C CA . VAL A 1 253 ? 37.021 32.829 -12.781 1.000 49.258 253 VAL A CA 1
ATOM 2000 C C . VAL A 1 253 ? 37.930 32.492 -11.594 1.000 48.587 253 VAL A C 1
ATOM 2001 O O . VAL A 1 253 ? 39.060 32.972 -11.543 1.000 46.935 253 VAL A O 1
ATOM 2005 N N . PHE A 1 254 ? 37.452 31.665 -10.653 1.000 47.594 254 PHE A N 1
ATOM 2006 C CA . PHE A 1 254 ? 38.126 31.495 -9.371 1.000 46.642 254 PHE A CA 1
ATOM 2007 C C . PHE A 1 254 ? 38.620 30.063 -9.145 1.000 47.445 254 PHE A C 1
ATOM 2008 O O . PHE A 1 254 ? 39.188 29.774 -8.098 1.000 47.877 254 PHE A O 1
ATOM 2016 N N . GLY A 1 255 ? 38.405 29.157 -10.104 1.000 46.916 255 GLY A N 1
ATOM 2017 C CA . GLY A 1 255 ? 38.986 27.822 -10.037 1.000 47.353 255 GLY A CA 1
ATOM 2018 C C . GLY A 1 255 ? 38.257 26.857 -9.096 1.000 48.228 255 GLY A C 1
ATOM 2019 O O . GLY A 1 255 ? 38.774 25.778 -8.822 1.000 50.421 255 GLY A O 1
ATOM 2020 N N . PHE A 1 256 ? 37.053 27.214 -8.623 1.000 45.682 256 PHE A N 1
ATOM 2021 C CA . PHE A 1 256 ? 36.283 26.338 -7.748 1.000 43.479 256 PHE A CA 1
ATOM 2022 C C . PHE A 1 256 ? 35.603 25.222 -8.544 1.000 44.259 256 PHE A C 1
ATOM 2023 O O . PHE A 1 256 ? 34.782 25.502 -9.418 1.000 45.261 256 PHE A O 1
ATOM 2031 N N . ILE A 1 257 ? 35.881 23.964 -8.180 1.000 43.133 257 ILE A N 1
ATOM 2032 C CA . ILE A 1 257 ? 35.154 22.831 -8.739 1.000 45.885 257 ILE A CA 1
ATOM 2033 C C . ILE A 1 257 ? 33.724 22.841 -8.195 1.000 43.210 257 ILE A C 1
ATOM 2034 O O . ILE A 1 257 ? 32.769 22.658 -8.948 1.000 44.127 257 ILE A O 1
ATOM 2039 N N . ASP A 1 258 ? 33.592 23.036 -6.876 1.000 39.995 258 ASP A N 1
ATOM 2040 C CA . ASP A 1 258 ? 32.297 23.181 -6.223 1.000 39.142 258 ASP A CA 1
ATOM 2041 C C . ASP A 1 258 ? 32.194 24.600 -5.665 1.000 37.393 258 ASP A C 1
ATOM 2042 O O . ASP A 1 258 ? 33.149 25.102 -5.068 1.000 35.286 258 ASP A O 1
ATOM 2047 N N . PRO A 1 259 ? 31.051 25.304 -5.845 1.000 35.453 259 PRO A N 1
ATOM 2048 C CA . PRO A 1 259 ? 30.955 26.712 -5.459 1.000 34.217 259 PRO A CA 1
ATOM 2049 C C . PRO A 1 259 ? 30.789 26.898 -3.954 1.000 32.918 259 PRO A C 1
ATOM 2050 O O . PRO A 1 259 ? 30.231 26.037 -3.276 1.000 34.289 259 PRO A O 1
ATOM 2054 N N . PRO A 1 260 ? 31.270 28.027 -3.392 1.000 32.161 260 PRO A N 1
ATOM 2055 C CA . PRO A 1 260 ? 31.106 28.320 -1.971 1.000 32.185 260 PRO A CA 1
ATOM 2056 C C . PRO A 1 260 ? 29.708 28.815 -1.624 1.000 31.760 260 PRO A C 1
ATOM 2057 O O . PRO A 1 260 ? 28.960 29.218 -2.505 1.000 32.293 260 PRO A O 1
ATOM 2061 N N . LEU A 1 261 ? 29.382 28.762 -0.328 1.000 30.958 261 LEU A N 1
ATOM 2062 C CA . LEU A 1 261 ? 28.216 29.425 0.229 1.000 30.026 261 LEU A CA 1
ATOM 2063 C C . LEU A 1 261 ? 28.704 30.261 1.408 1.000 29.599 261 LEU A C 1
ATOM 2064 O O . LEU A 1 261 ? 29.390 29.741 2.287 1.000 30.135 261 LEU A O 1
ATOM 2069 N N . HIS A 1 262 ? 28.411 31.565 1.375 1.000 27.399 262 HIS A N 1
ATOM 2070 C CA . HIS A 1 262 ? 29.071 32.519 2.248 1.000 26.259 262 HIS A CA 1
ATOM 2071 C C . HIS A 1 262 ? 28.184 32.877 3.444 1.000 25.797 262 HIS A C 1
ATOM 2072 O O . HIS A 1 262 ? 28.371 32.374 4.551 1.000 25.272 262 HIS A O 1
ATOM 2079 N N . ASP A 1 263 ? 27.194 33.740 3.191 1.000 25.506 263 ASP A N 1
ATOM 2080 C CA . ASP A 1 263 ? 26.511 34.525 4.213 1.000 25.175 263 ASP A CA 1
ATOM 2081 C C . ASP A 1 263 ? 25.882 33.689 5.331 1.000 24.024 263 ASP A C 1
ATOM 2082 O O . ASP A 1 263 ? 25.928 34.106 6.483 1.000 22.879 263 ASP A O 1
ATOM 2087 N N . PRO A 1 264 ? 25.254 32.515 5.089 1.000 24.007 264 PRO A N 1
ATOM 2088 C CA . PRO A 1 264 ? 24.650 31.762 6.187 1.000 24.103 264 PRO A CA 1
ATOM 2089 C C . PRO A 1 264 ? 25.647 31.352 7.272 1.000 23.724 264 PRO A C 1
ATOM 2090 O O . PRO A 1 264 ? 25.254 31.117 8.411 1.000 23.826 264 PRO A O 1
ATOM 2094 N N . VAL A 1 265 ? 26.943 31.312 6.940 1.000 23.752 265 VAL A N 1
ATOM 2095 C CA . VAL A 1 265 ? 27.958 30.937 7.911 1.000 23.760 265 VAL A CA 1
ATOM 2096 C C . VAL A 1 265 ? 27.981 31.952 9.057 1.000 23.698 265 VAL A C 1
ATOM 2097 O O . VAL A 1 265 ? 28.218 31.572 10.198 1.000 23.615 265 VAL A O 1
ATOM 2101 N N . ALA A 1 266 ? 27.702 33.232 8.768 1.000 23.223 266 ALA A N 1
ATOM 2102 C CA . ALA A 1 266 ? 27.638 34.255 9.803 1.000 23.413 266 ALA A CA 1
ATOM 2103 C C . ALA A 1 266 ? 26.492 33.987 10.782 1.000 23.462 266 ALA A C 1
ATOM 2104 O O . ALA A 1 266 ? 26.673 34.125 11.987 1.000 23.835 266 ALA A O 1
ATOM 2106 N N . ALA A 1 267 ? 25.312 33.614 10.278 1.000 23.769 267 ALA A N 1
ATOM 2107 C CA . ALA A 1 267 ? 24.193 33.283 11.151 1.000 24.033 267 ALA A CA 1
ATOM 2108 C C . ALA A 1 267 ? 24.516 32.027 11.966 1.000 25.029 267 ALA A C 1
ATOM 2109 O O . ALA A 1 267 ? 24.180 31.950 13.146 1.000 25.005 267 ALA A O 1
ATOM 2111 N N . PHE A 1 268 ? 25.198 31.061 11.341 1.000 25.436 268 PHE A N 1
ATOM 2112 C CA . PHE A 1 268 ? 25.603 29.843 12.027 1.000 25.694 268 PHE A CA 1
ATOM 2113 C C . PHE A 1 268 ? 26.523 30.162 13.205 1.000 25.532 268 PHE A C 1
ATOM 2114 O O . PHE A 1 268 ? 26.475 29.488 14.227 1.000 25.148 268 PHE A O 1
ATOM 2122 N N . HIS A 1 269 ? 27.349 31.204 13.079 1.000 26.147 269 HIS A N 1
ATOM 2123 C CA . HIS A 1 269 ? 28.208 31.628 14.175 1.000 26.270 269 HIS A CA 1
ATOM 2124 C C . HIS A 1 269 ? 27.383 32.069 15.381 1.000 26.366 269 HIS A C 1
ATOM 2125 O O . HIS A 1 269 ? 27.773 31.800 16.511 1.000 26.446 269 HIS A O 1
ATOM 2132 N N . LEU A 1 270 ? 26.271 32.778 15.150 1.000 26.049 270 LEU A N 1
ATOM 2133 C CA . LEU A 1 270 ? 25.438 33.235 16.251 1.000 26.754 270 LEU A CA 1
ATOM 2134 C C . LEU A 1 270 ? 24.710 32.045 16.882 1.000 27.235 270 LEU A C 1
ATOM 2135 O O . LEU A 1 270 ? 24.483 32.030 18.083 1.000 28.153 270 LEU A O 1
ATOM 2140 N N . ILE A 1 271 ? 24.356 31.051 16.062 1.000 27.023 271 ILE A N 1
ATOM 2141 C CA . ILE A 1 271 ? 23.662 29.852 16.519 1.000 27.850 271 ILE A CA 1
ATOM 2142 C C . ILE A 1 271 ? 24.595 28.960 17.336 1.000 28.540 271 ILE A C 1
ATOM 2143 O O . ILE A 1 271 ? 24.190 28.453 18.377 1.000 28.531 271 ILE A O 1
ATOM 2148 N N . ALA A 1 272 ? 25.828 28.760 16.849 1.000 28.354 272 ALA A N 1
ATOM 2149 C CA . ALA A 1 272 ? 26.718 27.736 17.385 1.000 29.027 272 ALA A CA 1
ATOM 2150 C C . ALA A 1 272 ? 28.180 28.158 17.231 1.000 28.455 272 ALA A C 1
ATOM 2151 O O . ALA A 1 272 ? 28.921 27.589 16.430 1.000 28.291 272 ALA A O 1
ATOM 2153 N N . PRO A 1 273 ? 28.663 29.131 18.030 1.000 28.768 273 PRO A N 1
ATOM 2154 C CA . PRO A 1 273 ? 30.026 29.647 17.869 1.000 29.124 273 PRO A CA 1
ATOM 2155 C C . PRO A 1 273 ? 31.135 28.652 18.213 1.000 29.807 273 PRO A C 1
ATOM 2156 O O . PRO A 1 273 ? 32.290 28.867 17.855 1.000 28.499 273 PRO A O 1
ATOM 2160 N N . GLU A 1 274 ? 30.780 27.558 18.900 1.000 30.870 274 GLU A N 1
ATOM 2161 C CA . GLU A 1 274 ? 31.756 26.579 19.359 1.000 32.010 274 GLU A CA 1
ATOM 2162 C C . GLU A 1 274 ? 32.437 25.878 18.184 1.000 30.932 274 GLU A C 1
ATOM 2163 O O . GLU A 1 274 ? 33.505 25.298 18.363 1.000 30.948 274 GLU A O 1
ATOM 2169 N N . TRP A 1 275 ? 31.854 25.953 16.977 1.000 29.778 275 TRP A N 1
ATOM 2170 C CA . TRP A 1 275 ? 32.449 25.319 15.806 1.000 29.539 275 TRP A CA 1
ATOM 2171 C C . TRP A 1 275 ? 33.529 26.180 15.150 1.000 29.362 275 TRP A C 1
ATOM 2172 O O . TRP A 1 275 ? 34.158 25.716 14.199 1.000 30.817 275 TRP A O 1
ATOM 2183 N N . PHE A 1 276 ? 33.729 27.413 15.641 1.000 28.000 276 PHE A N 1
ATOM 2184 C CA . PHE A 1 276 ? 34.646 28.360 15.026 1.000 27.396 276 PHE A CA 1
ATOM 2185 C C . PHE A 1 276 ? 35.874 28.576 15.907 1.000 27.545 276 PHE A C 1
ATOM 2186 O O . PHE A 1 276 ? 35.762 28.659 17.124 1.000 27.374 276 PHE A O 1
ATOM 2194 N N . GLU A 1 277 ? 37.048 28.702 15.279 1.000 28.502 277 GLU A N 1
ATOM 2195 C CA . GLU A 1 277 ? 38.211 29.266 15.946 1.000 29.233 277 GLU A CA 1
ATOM 2196 C C . GLU A 1 277 ? 38.024 30.777 16.035 1.000 27.957 277 GLU A C 1
ATOM 2197 O O . GLU A 1 277 ? 37.315 31.349 15.215 1.000 27.779 277 GLU A O 1
ATOM 2203 N N . HIS A 1 278 ? 38.607 31.395 17.067 1.000 28.032 278 HIS A N 1
ATOM 2204 C CA . HIS A 1 278 ? 38.542 32.835 17.275 1.000 28.054 278 HIS A CA 1
ATOM 2205 C C . HIS A 1 278 ? 39.924 33.360 17.659 1.000 28.087 278 HIS A C 1
ATOM 2206 O O . HIS A 1 278 ? 40.615 32.732 18.448 1.000 28.351 278 HIS A O 1
ATOM 2213 N N . VAL A 1 279 ? 40.298 34.527 17.128 1.000 27.773 279 VAL A N 1
ATOM 2214 C CA . VAL A 1 279 ? 41.468 35.245 17.600 1.000 29.323 279 VAL A CA 1
ATOM 2215 C C . VAL A 1 279 ? 41.135 36.738 17.652 1.000 29.450 279 VAL A C 1
ATOM 2216 O O . VAL A 1 279 ? 40.395 37.245 16.812 1.000 29.334 279 VAL A O 1
ATOM 2220 N N . ARG A 1 280 ? 41.672 37.422 18.665 1.000 29.827 280 ARG A N 1
ATOM 2221 C CA . ARG A 1 280 ? 41.493 38.853 18.840 1.000 30.553 280 ARG A CA 1
ATOM 2222 C C . ARG A 1 280 ? 42.678 39.578 18.214 1.000 30.211 280 ARG A C 1
ATOM 2223 O O . ARG A 1 280 ? 43.806 39.104 18.316 1.000 30.099 280 ARG A O 1
ATOM 2231 N N . CYS A 1 281 ? 42.422 40.733 17.591 1.000 28.789 281 CYS A N 1
ATOM 2232 C CA . CYS A 1 281 ? 43.493 41.520 17.001 1.000 29.246 281 CYS A CA 1
ATOM 2233 C C . CYS A 1 281 ? 42.998 42.934 16.711 1.000 28.150 281 CYS A C 1
ATOM 2234 O O . CYS A 1 281 ? 41.823 43.239 16.923 1.000 26.684 281 CYS A O 1
ATOM 2237 N N . HIS A 1 282 ? 43.926 43.789 16.273 1.000 27.481 282 HIS A N 1
ATOM 2238 C CA . HIS A 1 282 ? 43.578 45.094 15.748 1.000 27.745 282 HIS A CA 1
ATOM 2239 C C . HIS A 1 282 ? 43.474 44.991 14.232 1.000 27.104 282 HIS A C 1
ATOM 2240 O O . HIS A 1 282 ? 44.446 44.624 13.570 1.000 27.284 282 HIS A O 1
ATOM 2247 N N . VAL A 1 283 ? 42.286 45.302 13.708 1.000 25.534 283 VAL A N 1
ATOM 2248 C CA . VAL A 1 283 ? 42.048 45.325 12.281 1.000 25.782 283 VAL A CA 1
ATOM 2249 C C . VAL A 1 283 ? 42.013 46.782 11.836 1.000 27.044 283 VAL A C 1
ATOM 2250 O O . VAL A 1 283 ? 41.217 47.569 12.350 1.000 26.489 283 VAL A O 1
ATOM 2254 N N . ASP A 1 284 ? 42.882 47.116 10.877 1.000 27.992 284 ASP A N 1
ATOM 2255 C CA . ASP A 1 284 ? 42.806 48.385 10.178 1.000 28.800 284 ASP A CA 1
ATOM 2256 C C . ASP A 1 284 ? 42.151 48.132 8.827 1.000 27.468 284 ASP A C 1
ATOM 2257 O O . ASP A 1 284 ? 42.560 47.218 8.107 1.000 27.452 284 ASP A O 1
ATOM 2262 N N . ILE A 1 285 ? 41.130 48.936 8.509 1.000 26.310 285 ILE A N 1
ATOM 2263 C CA . ILE A 1 285 ? 40.494 48.889 7.208 1.000 25.863 285 ILE A CA 1
ATOM 2264 C C . ILE A 1 285 ? 41.166 49.933 6.322 1.000 25.653 285 ILE A C 1
ATOM 2265 O O . ILE A 1 285 ? 41.167 51.116 6.653 1.000 25.698 285 ILE A O 1
ATOM 2270 N N . GLU A 1 286 ? 41.693 49.496 5.179 1.000 24.791 286 GLU A N 1
ATOM 2271 C CA . GLU A 1 286 ? 42.324 50.418 4.255 1.000 25.183 286 GLU A CA 1
ATOM 2272 C C . GLU A 1 286 ? 41.260 51.309 3.613 1.000 25.345 286 GLU A C 1
ATOM 2273 O O . GLU A 1 286 ? 40.303 50.810 3.030 1.000 24.645 286 GLU A O 1
ATOM 2279 N N . THR A 1 287 ? 41.435 52.630 3.734 1.000 26.049 287 THR A N 1
ATOM 2280 C CA . THR A 1 287 ? 40.539 53.576 3.085 1.000 27.280 287 THR A CA 1
ATOM 2281 C C . THR A 1 287 ? 41.284 54.472 2.094 1.000 28.782 287 THR A C 1
ATOM 2282 O O . THR A 1 287 ? 40.677 54.947 1.140 1.000 31.216 287 THR A O 1
ATOM 2286 N N . LYS A 1 288 ? 42.591 54.684 2.293 1.000 30.292 288 LYS A N 1
ATOM 2287 C CA . LYS A 1 288 ? 43.369 55.576 1.442 1.000 31.587 288 LYS A CA 1
ATOM 2288 C C . LYS A 1 288 ? 43.853 54.871 0.174 1.000 29.660 288 LYS A C 1
ATOM 2289 O O . LYS A 1 288 ? 44.093 55.515 -0.838 1.000 28.602 288 LYS A O 1
ATOM 2295 N N . GLY A 1 289 ? 44.036 53.549 0.229 1.000 28.268 289 GLY A N 1
ATOM 2296 C CA . GLY A 1 289 ? 44.591 52.815 -0.893 1.000 27.827 289 GLY A CA 1
ATOM 2297 C C . GLY A 1 289 ? 43.784 53.009 -2.175 1.000 28.346 289 GLY A C 1
ATOM 2298 O O . GLY A 1 289 ? 42.553 53.012 -2.155 1.000 27.510 289 GLY A O 1
ATOM 2299 N N . GLU A 1 290 ? 44.503 53.158 -3.290 1.000 28.681 290 GLU A N 1
ATOM 2300 C CA . GLU A 1 290 ? 43.893 53.354 -4.594 1.000 30.620 290 GLU A CA 1
ATOM 2301 C C . GLU A 1 290 ? 43.378 52.026 -5.144 1.000 28.960 290 GLU A C 1
ATOM 2302 O O . GLU A 1 290 ? 42.325 51.983 -5.767 1.000 28.286 290 GLU A O 1
ATOM 2308 N N . TYR A 1 291 ? 44.124 50.943 -4.902 1.000 27.781 291 TYR A N 1
ATOM 2309 C CA . TYR A 1 291 ? 43.803 49.634 -5.456 1.000 27.381 291 TYR A CA 1
ATOM 2310 C C . TYR A 1 291 ? 43.491 48.624 -4.357 1.000 26.324 291 TYR A C 1
ATOM 2311 O O . TYR A 1 291 ? 43.236 47.459 -4.656 1.000 27.293 291 TYR A O 1
ATOM 2320 N N . THR A 1 292 ? 43.542 49.059 -3.092 1.000 25.464 292 THR A N 1
ATOM 2321 C CA . THR A 1 292 ? 43.543 48.147 -1.960 1.000 24.959 292 THR A CA 1
ATOM 2322 C C . THR A 1 292 ? 42.544 48.569 -0.885 1.000 24.633 292 THR A C 1
ATOM 2323 O O . THR A 1 292 ? 42.571 48.041 0.225 1.000 24.427 292 THR A O 1
ATOM 2327 N N . TYR A 1 293 ? 41.672 49.527 -1.209 1.000 24.420 293 TYR A N 1
ATOM 2328 C CA . TYR A 1 293 ? 40.638 49.948 -0.280 1.000 25.074 293 TYR A CA 1
ATOM 2329 C C . TYR A 1 293 ? 39.776 48.742 0.093 1.000 24.311 293 TYR A C 1
ATOM 2330 O O . TYR A 1 293 ? 39.488 47.897 -0.749 1.000 25.275 293 TYR A O 1
ATOM 2339 N N . GLY A 1 294 ? 39.423 48.648 1.377 1.000 24.087 294 GLY A N 1
ATOM 2340 C CA . GLY A 1 294 ? 38.663 47.528 1.902 1.000 24.608 294 GLY A CA 1
ATOM 2341 C C . GLY A 1 294 ? 39.518 46.354 2.378 1.000 24.398 294 GLY A C 1
ATOM 2342 O O . GLY A 1 294 ? 38.972 45.374 2.880 1.000 25.446 294 GLY A O 1
ATOM 2343 N N . CYS A 1 295 ? 40.849 46.440 2.245 1.000 24.113 295 CYS A N 1
ATOM 2344 C CA . CYS A 1 295 ? 41.720 45.432 2.828 1.000 23.908 295 CYS A CA 1
ATOM 2345 C C . CYS A 1 295 ? 41.597 45.457 4.346 1.000 23.991 295 CYS A C 1
ATOM 2346 O O . CYS A 1 295 ? 41.603 46.527 4.962 1.000 24.262 295 CYS A O 1
ATOM 2349 N N . CYS A 1 296 ? 41.488 44.256 4.922 1.000 24.345 296 CYS A N 1
ATOM 2350 C CA . CYS A 1 296 ? 41.460 44.051 6.358 1.000 25.362 296 CYS A CA 1
ATOM 2351 C C . CYS A 1 296 ? 42.862 43.687 6.832 1.000 26.550 296 CYS A C 1
ATOM 2352 O O . CYS A 1 296 ? 43.292 42.535 6.704 1.000 26.999 296 CYS A O 1
ATOM 2355 N N . CYS A 1 297 ? 43.561 44.678 7.382 1.000 27.101 297 CYS A N 1
ATOM 2356 C CA . CYS A 1 297 ? 44.965 44.526 7.731 1.000 29.625 297 CYS A CA 1
ATOM 2357 C C . CYS A 1 297 ? 45.080 44.370 9.243 1.000 29.735 297 CYS A C 1
ATOM 2358 O O . CYS A 1 297 ? 44.605 45.228 9.985 1.000 30.237 297 CYS A O 1
ATOM 2361 N N . THR A 1 298 ? 45.678 43.259 9.688 1.000 29.173 298 THR A N 1
ATOM 2362 C CA . THR A 1 298 ? 45.709 42.943 11.103 1.000 29.892 298 THR A CA 1
ATOM 2363 C C . THR A 1 298 ? 47.141 42.922 11.605 1.000 30.540 298 THR A C 1
ATOM 2364 O O . THR A 1 298 ? 48.075 42.853 10.808 1.000 29.746 298 THR A O 1
ATOM 2368 N N . ASN A 1 299 ? 47.265 42.910 12.939 1.000 31.816 299 ASN A N 1
ATOM 2369 C CA . ASN A 1 299 ? 48.551 42.778 13.602 1.000 33.511 299 ASN A CA 1
ATOM 2370 C C . ASN A 1 299 ? 48.737 41.359 14.140 1.000 33.785 299 ASN A C 1
ATOM 2371 O O . ASN A 1 299 ? 49.509 41.172 15.068 1.000 34.482 299 ASN A O 1
ATOM 2376 N N . LEU A 1 300 ? 48.095 40.362 13.518 1.000 35.426 300 LEU A N 1
ATOM 2377 C CA . LEU A 1 300 ? 48.176 38.977 13.970 1.000 37.365 300 LEU A CA 1
ATOM 2378 C C . LEU A 1 300 ? 49.615 38.454 13.877 1.000 41.724 300 LEU A C 1
ATOM 2379 O O . LEU A 1 300 ? 50.083 37.755 14.776 1.000 41.744 300 LEU A O 1
ATOM 2384 N N . ILE A 1 301 ? 50.315 38.789 12.789 1.000 42.959 301 ILE A N 1
ATOM 2385 C CA . ILE A 1 301 ? 51.675 38.309 12.586 1.000 47.959 301 ILE A CA 1
ATOM 2386 C C . ILE A 1 301 ? 52.613 38.988 13.585 1.000 49.899 301 ILE A C 1
ATOM 2387 O O . ILE A 1 301 ? 53.510 38.341 14.117 1.000 53.089 301 ILE A O 1
ATOM 2392 N N . LEU A 1 302 ? 52.393 40.280 13.858 1.000 50.811 302 LEU A N 1
ATOM 2393 C CA . LEU A 1 302 ? 53.196 41.025 14.818 1.000 54.451 302 LEU A CA 1
ATOM 2394 C C . LEU A 1 302 ? 53.022 40.469 16.232 1.000 58.274 302 LEU A C 1
ATOM 2395 O O . LEU A 1 302 ? 53.939 40.571 17.044 1.000 60.076 302 LEU A O 1
ATOM 2400 N N . LYS A 1 303 ? 51.848 39.894 16.531 1.000 57.276 303 LYS A N 1
ATOM 2401 C CA . LYS A 1 303 ? 51.611 39.261 17.820 1.000 59.136 303 LYS A CA 1
ATOM 2402 C C . LYS A 1 303 ? 52.485 38.021 17.966 1.000 62.554 303 LYS A C 1
ATOM 2403 O O . LYS A 1 303 ? 53.079 37.813 19.019 1.000 68.076 303 LYS A O 1
ATOM 2409 N N . LYS A 1 304 ? 52.542 37.204 16.908 1.000 64.841 304 LYS A N 1
ATOM 2410 C CA . LYS A 1 304 ? 53.340 35.987 16.907 1.000 67.469 304 LYS A CA 1
ATOM 2411 C C . LYS A 1 304 ? 54.830 36.325 16.841 1.000 70.733 304 LYS A C 1
ATOM 2412 O O . LYS A 1 304 ? 55.647 35.555 17.338 1.000 73.568 304 LYS A O 1
ATOM 2418 N N . LYS A 1 305 ? 55.179 37.465 16.225 1.000 74.151 305 LYS A N 1
ATOM 2419 C CA . LYS A 1 305 ? 56.567 37.894 16.115 1.000 76.030 305 LYS A CA 1
ATOM 2420 C C . LYS A 1 305 ? 57.070 38.401 17.465 1.000 80.009 305 LYS A C 1
ATOM 2421 O O . LYS A 1 305 ? 58.126 37.974 17.928 1.000 81.784 305 LYS A O 1
ATOM 2427 N N . ASP A 1 306 ? 56.319 39.326 18.080 1.000 81.091 306 ASP A N 1
ATOM 2428 C CA . ASP A 1 306 ? 56.799 40.047 19.250 1.000 85.255 306 ASP A CA 1
ATOM 2429 C C . ASP A 1 306 ? 55.612 40.534 20.082 1.000 81.991 306 ASP A C 1
ATOM 2430 O O . ASP A 1 306 ? 55.225 41.697 19.986 1.000 79.984 306 ASP A O 1
ATOM 2435 N N . PRO A 1 307 ? 55.024 39.671 20.947 1.000 84.193 307 PRO A N 1
ATOM 2436 C CA . PRO A 1 307 ? 53.811 40.010 21.701 1.000 88.558 307 PRO A CA 1
ATOM 2437 C C . PRO A 1 307 ? 53.846 41.303 22.518 1.000 92.555 307 PRO A C 1
ATOM 2438 O O . PRO A 1 307 ? 52.815 41.955 22.688 1.000 89.582 307 PRO A O 1
ATOM 2442 N N . THR A 1 308 ? 55.032 41.658 23.029 1.000 95.894 308 THR A N 1
ATOM 2443 C CA . THR A 1 308 ? 55.187 42.780 23.944 1.000 96.361 308 THR A CA 1
ATOM 2444 C C . THR A 1 308 ? 55.256 44.109 23.188 1.000 98.872 308 THR A C 1
ATOM 2445 O O . THR A 1 308 ? 55.053 45.160 23.791 1.000 98.465 308 THR A O 1
ATOM 2449 N N . LYS A 1 309 ? 55.532 44.061 21.875 1.000 99.936 309 LYS A N 1
ATOM 2450 C CA . LYS A 1 309 ? 55.729 45.263 21.075 1.000 98.286 309 LYS A CA 1
ATOM 2451 C C . LYS A 1 309 ? 54.428 45.700 20.396 1.000 92.834 309 LYS A C 1
ATOM 2452 O O . LYS A 1 309 ? 54.448 46.594 19.551 1.000 86.906 309 LYS A O 1
ATOM 2458 N N . ILE A 1 310 ? 53.300 45.086 20.779 1.000 89.072 310 ILE A N 1
ATOM 2459 C CA . ILE A 1 310 ? 51.989 45.489 20.290 1.000 84.998 310 ILE A CA 1
ATOM 2460 C C . ILE A 1 310 ? 51.655 46.866 20.861 1.000 77.887 310 ILE A C 1
ATOM 2461 O O . ILE A 1 310 ? 51.864 47.117 22.045 1.000 77.605 310 ILE A O 1
ATOM 2466 N N . VAL A 1 311 ? 51.123 47.747 20.006 1.000 71.225 311 VAL A N 1
ATOM 2467 C CA . VAL A 1 311 ? 50.783 49.104 20.407 1.000 66.925 311 VAL A CA 1
ATOM 2468 C C . VAL A 1 311 ? 49.272 49.315 20.286 1.000 55.531 311 VAL A C 1
ATOM 2469 O O . VAL A 1 311 ? 48.654 49.827 21.215 1.000 52.521 311 VAL A O 1
ATOM 2473 N N . LYS A 1 312 ? 48.683 48.923 19.149 1.000 50.766 312 LYS A N 1
ATOM 2474 C CA . LYS A 1 312 ? 47.287 49.221 18.862 1.000 48.296 312 LYS A CA 1
ATOM 2475 C C . LYS A 1 312 ? 46.381 48.265 19.640 1.000 42.927 312 LYS A C 1
ATOM 2476 O O . LYS A 1 312 ? 46.616 47.059 19.652 1.000 42.502 312 LYS A O 1
ATOM 2482 N N . PRO A 1 313 ? 45.308 48.754 20.302 1.000 39.722 313 PRO A N 1
ATOM 2483 C CA . PRO A 1 313 ? 44.408 47.871 21.043 1.000 37.251 313 PRO A CA 1
ATOM 2484 C C . PRO A 1 313 ? 43.589 46.979 20.114 1.000 34.681 313 PRO A C 1
ATOM 2485 O O . PRO A 1 313 ? 43.265 47.381 18.998 1.000 34.912 313 PRO A O 1
ATOM 2489 N N . ASP A 1 314 ? 43.257 45.772 20.588 1.000 32.216 314 ASP A N 1
ATOM 2490 C CA . ASP A 1 314 ? 42.405 44.864 19.843 1.000 32.382 314 ASP A CA 1
ATOM 2491 C C . ASP A 1 314 ? 41.072 45.561 19.608 1.000 31.313 314 ASP A C 1
ATOM 2492 O O . ASP A 1 314 ? 40.587 46.250 20.500 1.000 32.201 314 ASP A O 1
ATOM 2497 N N . ASN A 1 315 ? 40.504 45.408 18.407 1.000 29.611 315 ASN A N 1
ATOM 2498 C CA . ASN A 1 315 ? 39.207 45.999 18.121 1.000 28.937 315 ASN A CA 1
ATOM 2499 C C . ASN A 1 315 ? 38.278 45.001 17.437 1.000 28.254 315 ASN A C 1
ATOM 2500 O O . ASN A 1 315 ? 37.193 45.382 17.008 1.000 28.308 315 ASN A O 1
ATOM 2505 N N . ALA A 1 316 ? 38.685 43.733 17.308 1.000 27.676 316 ALA A N 1
ATOM 2506 C CA . ALA A 1 316 ? 37.843 42.776 16.611 1.000 26.976 316 ALA A CA 1
ATOM 2507 C C . ALA A 1 316 ? 38.234 41.351 16.967 1.000 26.786 316 ALA A C 1
ATOM 2508 O O . ALA A 1 316 ? 39.363 41.089 17.375 1.000 26.922 316 ALA A O 1
ATOM 2510 N N . THR A 1 317 ? 37.267 40.449 16.777 1.000 26.461 317 THR A N 1
ATOM 2511 C CA . THR A 1 317 ? 37.511 39.019 16.766 1.000 26.944 317 THR A CA 1
ATOM 2512 C C . THR A 1 317 ? 37.460 38.532 15.320 1.000 26.343 317 THR A C 1
ATOM 2513 O O . THR A 1 317 ? 36.588 38.941 14.559 1.000 26.332 317 THR A O 1
ATOM 2517 N N . VAL A 1 318 ? 38.396 37.653 14.954 1.000 25.626 318 VAL A N 1
ATOM 2518 C CA . VAL A 1 318 ? 38.440 37.086 13.618 1.000 25.283 318 VAL A CA 1
ATOM 2519 C C . VAL A 1 318 ? 38.357 35.563 13.723 1.000 25.481 318 VAL A C 1
ATOM 2520 O O . VAL A 1 318 ? 39.080 34.957 14.509 1.000 26.074 318 VAL A O 1
ATOM 2524 N N . CYS A 1 319 ? 37.480 34.966 12.908 1.000 24.977 319 CYS A N 1
ATOM 2525 C CA . CYS A 1 319 ? 37.359 33.524 12.789 1.000 25.916 319 CYS A CA 1
ATOM 2526 C C . CYS A 1 319 ? 38.044 33.058 11.506 1.000 27.011 319 CYS A C 1
ATOM 2527 O O . CYS A 1 319 ? 37.574 33.347 10.406 1.000 26.601 319 CYS A O 1
ATOM 2530 N N . LEU A 1 320 ? 39.161 32.331 11.657 1.000 27.595 320 LEU A N 1
ATOM 2531 C CA . LEU A 1 320 ? 40.013 31.985 10.530 1.000 28.595 320 LEU A CA 1
ATOM 2532 C C . LEU A 1 320 ? 39.711 30.589 9.997 1.000 29.821 320 LEU A C 1
ATOM 2533 O O . LEU A 1 320 ? 40.088 30.281 8.867 1.000 30.041 320 LEU A O 1
ATOM 2538 N N . LYS A 1 321 ? 39.050 29.745 10.794 1.000 30.864 321 LYS A N 1
ATOM 2539 C CA . LYS A 1 321 ? 38.666 28.425 10.318 1.000 32.891 321 LYS A CA 1
ATOM 2540 C C . LYS A 1 321 ? 37.568 27.835 11.196 1.000 30.963 321 LYS A C 1
ATOM 2541 O O . LYS A 1 321 ? 37.377 28.248 12.337 1.000 29.256 321 LYS A O 1
ATOM 2547 N N . LEU A 1 322 ? 36.849 26.868 10.619 1.000 30.289 322 LEU A N 1
ATOM 2548 C CA . LEU A 1 322 ? 35.955 26.008 11.370 1.000 31.518 322 LEU A CA 1
ATOM 2549 C C . LEU A 1 322 ? 36.771 24.887 11.998 1.000 34.587 322 LEU A C 1
ATOM 2550 O O . LEU A 1 322 ? 37.769 24.456 11.431 1.000 34.067 322 LEU A O 1
ATOM 2555 N N . LYS A 1 323 ? 36.353 24.455 13.192 1.000 35.693 323 LYS A N 1
ATOM 2556 C CA . LYS A 1 323 ? 36.990 23.347 13.877 1.000 36.705 323 LYS A CA 1
ATOM 2557 C C . LYS A 1 323 ? 36.530 22.045 13.231 1.000 36.180 323 LYS A C 1
ATOM 2558 O O . LYS A 1 323 ? 35.609 22.038 12.421 1.000 33.479 323 LYS A O 1
ATOM 2564 N N . GLU A 1 324 ? 37.170 20.936 13.610 1.000 37.976 324 GLU A N 1
ATOM 2565 C CA . GLU A 1 324 ? 36.806 19.638 13.066 1.000 39.336 324 GLU A CA 1
ATOM 2566 C C . GLU A 1 324 ? 35.346 19.373 13.419 1.000 35.670 324 GLU A C 1
ATOM 2567 O O . GLU A 1 324 ? 34.886 19.651 14.529 1.000 34.937 324 GLU A O 1
ATOM 2573 N N . GLY A 1 325 ? 34.605 18.896 12.420 1.000 34.494 325 GLY A N 1
ATOM 2574 C CA . GLY A 1 325 ? 33.180 18.645 12.560 1.000 33.515 325 GLY A CA 1
ATOM 2575 C C . GLY A 1 325 ? 32.336 19.888 12.285 1.000 32.202 325 GLY A C 1
ATOM 2576 O O . GLY A 1 325 ? 31.118 19.787 12.209 1.000 32.855 325 GLY A O 1
ATOM 2577 N N . GLY A 1 326 ? 32.981 21.051 12.122 1.000 31.077 326 GLY A N 1
ATOM 2578 C CA . GLY A 1 326 ? 32.270 22.311 11.963 1.000 30.333 326 GLY A CA 1
ATOM 2579 C C . GLY A 1 326 ? 31.534 22.392 10.630 1.000 30.106 326 GLY A C 1
ATOM 2580 O O . GLY A 1 326 ? 30.391 22.860 10.573 1.000 29.863 326 GLY A O 1
ATOM 2581 N N . HIS A 1 327 ? 32.193 21.936 9.560 1.000 29.913 327 HIS A N 1
ATOM 2582 C CA . HIS A 1 327 ? 31.570 21.901 8.246 1.000 31.322 327 HIS A CA 1
ATOM 2583 C C . HIS A 1 327 ? 30.342 20.993 8.275 1.000 31.512 327 HIS A C 1
ATOM 2584 O O . HIS A 1 327 ? 29.293 21.360 7.751 1.000 30.320 327 HIS A O 1
ATOM 2591 N N . ASP A 1 328 ? 30.483 19.805 8.878 1.000 32.728 328 ASP A N 1
ATOM 2592 C CA . ASP A 1 328 ? 29.384 18.857 8.966 1.000 34.309 328 ASP A CA 1
ATOM 2593 C C . ASP A 1 328 ? 28.230 19.471 9.751 1.000 31.759 328 ASP A C 1
ATOM 2594 O O . ASP A 1 328 ? 27.075 19.327 9.359 1.000 31.776 328 ASP A O 1
ATOM 2599 N N . ALA A 1 329 ? 28.555 20.126 10.868 1.000 29.883 329 ALA A N 1
ATOM 2600 C CA . ALA A 1 329 ? 27.555 20.752 11.713 1.000 29.794 329 ALA A CA 1
ATOM 2601 C C . ALA A 1 329 ? 26.827 21.850 10.942 1.000 28.159 329 ALA A C 1
ATOM 2602 O O . ALA A 1 329 ? 25.606 21.956 11.040 1.000 28.148 329 ALA A O 1
ATOM 2604 N N . PHE A 1 330 ? 27.571 22.645 10.163 1.000 27.697 330 PHE A N 1
ATOM 2605 C CA . PHE A 1 330 ? 26.967 23.714 9.385 1.000 27.532 330 PHE A CA 1
ATOM 2606 C C . PHE A 1 330 ? 25.953 23.140 8.402 1.000 28.337 330 PHE A C 1
ATOM 2607 O O . PHE A 1 330 ? 24.818 23.596 8.346 1.000 27.144 330 PHE A O 1
ATOM 2615 N N . TRP A 1 331 ? 26.383 22.149 7.617 1.000 29.334 331 TRP A N 1
ATOM 2616 C CA . TRP A 1 331 ? 25.522 21.579 6.594 1.000 30.083 331 TRP A CA 1
ATOM 2617 C C . TRP A 1 331 ? 24.315 20.892 7.229 1.000 30.971 331 TRP A C 1
ATOM 2618 O O . TRP A 1 331 ? 23.211 21.019 6.713 1.000 30.152 331 TRP A O 1
ATOM 2629 N N . ASN A 1 332 ? 24.514 20.218 8.368 1.000 32.758 332 ASN A N 1
ATOM 2630 C CA . ASN A 1 332 ? 23.410 19.589 9.084 1.000 33.494 332 ASN A CA 1
ATOM 2631 C C . ASN A 1 332 ? 22.361 20.630 9.473 1.000 33.073 332 ASN A C 1
ATOM 2632 O O . ASN A 1 332 ? 21.171 20.392 9.306 1.000 31.318 332 ASN A O 1
ATOM 2637 N N . GLN A 1 333 ? 22.803 21.783 9.987 1.000 32.485 333 GLN A N 1
ATOM 2638 C CA . GLN A 1 333 ? 21.901 22.861 10.373 1.000 33.424 333 GLN A CA 1
ATOM 2639 C C . GLN A 1 333 ? 21.145 23.393 9.155 1.000 32.090 333 GLN A C 1
ATOM 2640 O O . GLN A 1 333 ? 19.928 23.581 9.201 1.000 31.458 333 GLN A O 1
ATOM 2646 N N . MET A 1 334 ? 21.874 23.642 8.063 1.000 31.828 334 MET A N 1
ATOM 2647 C CA . MET A 1 334 ? 21.278 24.221 6.869 1.000 32.782 334 MET A CA 1
ATOM 2648 C C . MET A 1 334 ? 20.251 23.251 6.283 1.000 33.642 334 MET A C 1
ATOM 2649 O O . MET A 1 334 ? 19.147 23.650 5.923 1.000 32.080 334 MET A O 1
ATOM 2654 N N . ILE A 1 335 ? 20.614 21.967 6.198 1.000 32.593 335 ILE A N 1
ATOM 2655 C CA . ILE A 1 335 ? 19.740 20.970 5.605 1.000 35.168 335 ILE A CA 1
ATOM 2656 C C . ILE A 1 335 ? 18.493 20.800 6.469 1.000 33.675 335 ILE A C 1
ATOM 2657 O O . ILE A 1 335 ? 17.402 20.639 5.934 1.000 34.759 335 ILE A O 1
ATOM 2662 N N . THR A 1 336 ? 18.641 20.869 7.797 1.000 33.378 336 THR A N 1
ATOM 2663 C CA . THR A 1 336 ? 17.497 20.773 8.694 1.000 34.233 336 THR A CA 1
ATOM 2664 C C . THR A 1 336 ? 16.499 21.889 8.390 1.000 32.483 336 THR A C 1
ATOM 2665 O O . THR A 1 336 ? 15.296 21.656 8.327 1.000 32.898 336 THR A O 1
ATOM 2669 N N . VAL A 1 337 ? 17.004 23.109 8.204 1.000 30.960 337 VAL A N 1
ATOM 2670 C CA . VAL A 1 337 ? 16.147 24.252 7.933 1.000 30.652 337 VAL A CA 1
ATOM 2671 C C . VAL A 1 337 ? 15.482 24.100 6.566 1.000 29.615 337 VAL A C 1
ATOM 2672 O O . VAL A 1 337 ? 14.286 24.358 6.430 1.000 29.244 337 VAL A O 1
ATOM 2676 N N . TRP A 1 338 ? 16.244 23.690 5.552 1.000 29.058 338 TRP A N 1
ATOM 2677 C CA . TRP A 1 338 ? 15.670 23.517 4.224 1.000 30.199 338 TRP A CA 1
ATOM 2678 C C . TRP A 1 338 ? 14.564 22.455 4.250 1.000 30.384 338 TRP A C 1
ATOM 2679 O O . TRP A 1 338 ? 13.549 22.610 3.577 1.000 29.984 338 TRP A O 1
ATOM 2690 N N . GLY A 1 339 ? 14.759 21.395 5.045 1.000 30.757 339 GLY A N 1
ATOM 2691 C CA . GLY A 1 339 ? 13.753 20.358 5.220 1.000 32.369 339 GLY A CA 1
ATOM 2692 C C . GLY A 1 339 ? 12.464 20.894 5.839 1.000 34.264 339 GLY A C 1
ATOM 2693 O O . GLY A 1 339 ? 11.374 20.544 5.393 1.000 34.744 339 GLY A O 1
ATOM 2694 N N . GLU A 1 340 ? 12.596 21.743 6.868 1.000 35.364 340 GLU A N 1
ATOM 2695 C CA . GLU A 1 340 ? 11.447 22.336 7.537 1.000 36.026 340 GLU A CA 1
ATOM 2696 C C . GLU A 1 340 ? 10.702 23.273 6.589 1.000 34.301 340 GLU A C 1
ATOM 2697 O O . GLU A 1 340 ? 9.472 23.323 6.597 1.000 33.210 340 GLU A O 1
ATOM 2703 N N . ILE A 1 341 ? 11.448 24.016 5.774 1.000 32.540 341 ILE A N 1
ATOM 2704 C CA . ILE A 1 341 ? 10.850 24.918 4.804 1.000 32.688 341 ILE A CA 1
ATOM 2705 C C . ILE A 1 341 ? 10.076 24.096 3.776 1.000 34.115 341 ILE A C 1
ATOM 2706 O O . ILE A 1 341 ? 8.948 24.444 3.419 1.000 32.277 341 ILE A O 1
ATOM 2711 N N . ALA A 1 342 ? 10.701 23.004 3.320 1.000 34.971 342 ALA A N 1
ATOM 2712 C CA . ALA A 1 342 ? 10.091 22.100 2.357 1.000 36.551 342 ALA A CA 1
ATOM 2713 C C . ALA A 1 342 ? 8.747 21.595 2.878 1.000 37.226 342 ALA A C 1
ATOM 2714 O O . ALA A 1 342 ? 7.797 21.516 2.112 1.000 39.412 342 ALA A O 1
ATOM 2716 N N . LYS A 1 343 ? 8.677 21.259 4.173 1.000 39.043 343 LYS A N 1
ATOM 2717 C CA . LYS A 1 343 ? 7.445 20.773 4.784 1.000 40.975 343 LYS A CA 1
ATOM 2718 C C . LYS A 1 343 ? 6.377 21.865 4.761 1.000 40.855 343 LYS A C 1
ATOM 2719 O O . LYS A 1 343 ? 5.202 21.579 4.555 1.000 37.993 343 LYS A O 1
ATOM 2725 N N . GLU A 1 344 ? 6.792 23.116 4.990 1.000 39.436 344 GLU A N 1
ATOM 2726 C CA . GLU A 1 344 ? 5.858 24.226 5.025 1.000 39.484 344 GLU A CA 1
ATOM 2727 C C . GLU A 1 344 ? 5.380 24.571 3.615 1.000 39.889 344 GLU A C 1
ATOM 2728 O O . GLU A 1 344 ? 4.207 24.877 3.446 1.000 40.068 344 GLU A O 1
ATOM 2734 N N . ILE A 1 345 ? 6.244 24.484 2.602 1.000 39.102 345 ILE A N 1
ATOM 2735 C CA . ILE A 1 345 ? 5.827 24.826 1.248 1.000 41.322 345 ILE A CA 1
ATOM 2736 C C . ILE A 1 345 ? 4.897 23.737 0.699 1.000 43.480 345 ILE A C 1
ATOM 2737 O O . ILE A 1 345 ? 3.841 24.052 0.157 1.000 42.648 345 ILE A O 1
ATOM 2742 N N . GLY A 1 346 ? 5.290 22.464 0.835 1.000 45.241 346 GLY A N 1
ATOM 2743 C CA . GLY A 1 346 ? 4.463 21.343 0.409 1.000 47.642 346 GLY A CA 1
ATOM 2744 C C . GLY A 1 346 ? 4.446 21.182 -1.101 1.000 47.618 346 GLY A C 1
ATOM 2745 O O . GLY A 1 346 ? 5.436 21.626 -1.727 1.000 47.840 346 GLY A O 1
ATOM 2746 N N . SER B 1 2 ? 9.106 87.273 0.445 1.000 75.904 2 SER B N 1
ATOM 2747 C CA . SER B 1 2 ? 9.501 86.476 1.641 1.000 72.808 2 SER B CA 1
ATOM 2748 C C . SER B 1 2 ? 9.903 85.066 1.206 1.000 68.778 2 SER B C 1
ATOM 2749 O O . SER B 1 2 ? 9.142 84.406 0.504 1.000 69.632 2 SER B O 1
ATOM 2752 N N . ILE B 1 3 ? 11.097 84.619 1.625 1.000 63.842 3 ILE B N 1
ATOM 2753 C CA . ILE B 1 3 ? 11.650 83.343 1.193 1.000 58.985 3 ILE B CA 1
ATOM 2754 C C . ILE B 1 3 ? 11.671 82.385 2.383 1.000 55.967 3 ILE B C 1
ATOM 2755 O O . ILE B 1 3 ? 12.294 82.681 3.398 1.000 54.607 3 ILE B O 1
ATOM 2760 N N . LYS B 1 4 ? 10.996 81.238 2.239 1.000 55.739 4 LYS B N 1
ATOM 2761 C CA . LYS B 1 4 ? 11.065 80.179 3.236 1.000 55.085 4 LYS B CA 1
ATOM 2762 C C . LYS B 1 4 ? 12.477 79.597 3.246 1.000 52.082 4 LYS B C 1
ATOM 2763 O O . LYS B 1 4 ? 13.050 79.342 2.189 1.000 48.633 4 LYS B O 1
ATOM 2769 N N . CYS B 1 5 ? 13.029 79.360 4.439 1.000 51.357 5 CYS B N 1
ATOM 2770 C CA . CYS B 1 5 ? 14.364 78.797 4.531 1.000 49.592 5 CYS B CA 1
ATOM 2771 C C . CYS B 1 5 ? 14.571 78.090 5.867 1.000 47.986 5 CYS B C 1
ATOM 2772 O O . CYS B 1 5 ? 13.772 78.228 6.791 1.000 47.080 5 CYS B O 1
ATOM 2775 N N . ALA B 1 6 ? 15.647 77.296 5.916 1.000 45.850 6 ALA B N 1
ATOM 2776 C CA . ALA B 1 6 ? 16.123 76.683 7.141 1.000 44.507 6 ALA B CA 1
ATOM 2777 C C . ALA B 1 6 ? 17.555 77.139 7.394 1.000 42.911 6 ALA B C 1
ATOM 2778 O O . ALA B 1 6 ? 18.303 77.382 6.447 1.000 41.103 6 ALA B O 1
ATOM 2780 N N . LEU B 1 7 ? 17.923 77.247 8.676 1.000 42.975 7 LEU B N 1
ATOM 2781 C CA . LEU B 1 7 ? 19.278 77.598 9.066 1.000 42.593 7 LEU B CA 1
ATOM 2782 C C . LEU B 1 7 ? 19.944 76.362 9.656 1.000 41.204 7 LEU B C 1
ATOM 2783 O O . LEU B 1 7 ? 19.360 75.701 10.506 1.000 42.426 7 LEU B O 1
ATOM 2788 N N . ASP B 1 8 ? 21.167 76.078 9.202 1.000 39.973 8 ASP B N 1
ATOM 2789 C CA . ASP B 1 8 ? 21.991 75.028 9.775 1.000 40.384 8 ASP B CA 1
ATOM 2790 C C . ASP B 1 8 ? 23.303 75.667 10.225 1.000 40.452 8 ASP B C 1
ATOM 2791 O O . ASP B 1 8 ? 23.991 76.272 9.408 1.000 39.377 8 ASP B O 1
ATOM 2796 N N A CYS B 1 9 ? 23.633 75.544 11.519 0.490 41.028 9 CYS B N 1
ATOM 2797 N N B CYS B 1 9 ? 23.652 75.526 11.511 0.510 41.045 9 CYS B N 1
ATOM 2798 C CA A CYS B 1 9 ? 24.711 76.338 12.088 0.490 42.178 9 CYS B CA 1
ATOM 2799 C CA B CYS B 1 9 ? 24.709 76.341 12.091 0.510 42.258 9 CYS B CA 1
ATOM 2800 C C A CYS B 1 9 ? 25.252 75.731 13.383 0.490 42.672 9 CYS B C 1
ATOM 2801 C C B CYS B 1 9 ? 25.258 75.726 13.378 0.510 42.691 9 CYS B C 1
ATOM 2802 O O A CYS B 1 9 ? 24.707 74.757 13.901 0.490 42.004 9 CYS B O 1
ATOM 2803 O O B CYS B 1 9 ? 24.718 74.749 13.892 0.510 41.977 9 CYS B O 1
ATOM 2808 N N . ASP B 1 10 ? 26.349 76.324 13.877 1.000 43.89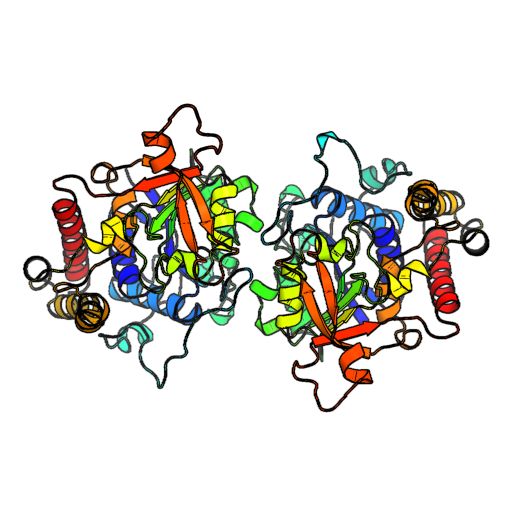5 10 ASP B N 1
ATOM 2809 C CA . ASP B 1 10 ? 27.055 75.870 15.071 1.000 44.173 10 ASP B CA 1
ATOM 2810 C C . ASP B 1 10 ? 27.350 77.059 15.990 1.000 44.856 10 ASP B C 1
ATOM 2811 O O . ASP B 1 10 ? 28.506 77.349 16.291 1.000 44.389 10 ASP B O 1
ATOM 2816 N N . PRO B 1 11 ? 26.328 77.778 16.494 1.000 45.662 11 PRO B N 1
ATOM 2817 C CA . PRO B 1 11 ? 26.573 78.995 17.274 1.000 47.611 11 PRO B CA 1
ATOM 2818 C C . PRO B 1 11 ? 27.389 78.729 18.542 1.000 48.404 11 PRO B C 1
ATOM 2819 O O . PRO B 1 11 ? 27.077 77.798 19.279 1.000 46.277 11 PRO B O 1
ATOM 2823 N N . GLY B 1 12 ? 28.467 79.498 18.775 1.000 48.226 12 GLY B N 1
ATOM 2824 C CA . GLY B 1 12 ? 29.123 80.341 17.781 1.000 47.999 12 GLY B CA 1
ATOM 2825 C C . GLY B 1 12 ? 28.597 81.775 17.760 1.000 46.888 12 GLY B C 1
ATOM 2826 O O . GLY B 1 12 ? 27.413 82.011 17.550 1.000 48.206 12 GLY B O 1
ATOM 2827 N N . HIS B 1 13 ? 29.519 82.725 17.914 1.000 48.507 13 HIS B N 1
ATOM 2828 C CA . HIS B 1 13 ? 29.192 84.142 18.008 1.000 50.869 13 HIS B CA 1
ATOM 2829 C 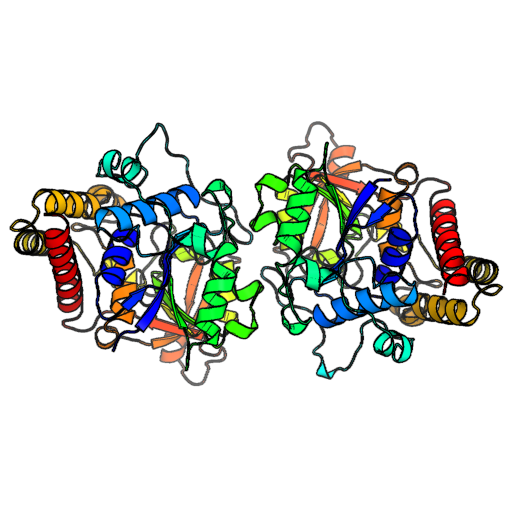C . HIS B 1 13 ? 28.682 84.650 16.659 1.000 49.592 13 HIS B C 1
ATOM 2830 O O . HIS B 1 13 ? 27.713 85.400 16.587 1.000 48.432 13 HIS B O 1
ATOM 2837 N N . ASP B 1 14 ? 29.360 84.235 15.584 1.000 49.362 14 ASP B N 1
ATOM 2838 C CA . ASP B 1 14 ? 28.992 84.632 14.236 1.000 49.816 14 ASP B CA 1
ATOM 2839 C C . ASP B 1 14 ? 27.607 84.090 13.895 1.000 47.427 14 ASP B C 1
ATOM 2840 O O . ASP B 1 14 ? 26.796 84.799 13.307 1.000 47.112 14 ASP B O 1
ATOM 2845 N N . ASP B 1 15 ? 27.353 82.824 14.252 1.000 44.924 15 ASP B N 1
ATOM 2846 C CA . ASP B 1 15 ? 26.097 82.177 13.910 1.000 45.499 15 ASP B CA 1
ATOM 2847 C C . ASP B 1 15 ? 24.957 82.866 14.656 1.000 46.375 15 ASP B C 1
ATOM 2848 O O . ASP B 1 15 ? 23.858 82.992 14.123 1.000 46.133 15 ASP B O 1
ATOM 2853 N N . LEU B 1 16 ? 25.233 83.316 15.888 1.000 48.304 16 LEU B N 1
ATOM 2854 C CA . LEU B 1 16 ? 24.257 84.066 16.663 1.000 49.413 16 LEU B CA 1
ATOM 2855 C C . LEU B 1 16 ? 23.802 85.292 15.872 1.000 50.034 16 LEU B C 1
ATOM 2856 O O . LEU B 1 16 ? 22.606 85.563 15.805 1.000 51.342 16 LEU B O 1
ATOM 2861 N N . ALA B 1 17 ? 24.750 86.013 15.258 1.000 49.352 17 ALA B N 1
ATOM 2862 C CA . ALA B 1 17 ? 24.431 87.209 14.492 1.000 48.417 17 ALA B CA 1
ATOM 2863 C C . ALA B 1 17 ? 23.651 86.844 13.226 1.000 47.623 17 ALA B C 1
ATOM 2864 O O . ALA B 1 17 ? 22.761 87.583 12.811 1.000 48.029 17 ALA B O 1
ATOM 2866 N N . MET B 1 18 ? 23.970 85.685 12.634 1.000 45.648 18 MET B N 1
ATOM 2867 C CA . MET B 1 18 ? 23.290 85.216 11.436 1.000 45.360 18 MET B CA 1
ATOM 2868 C C . MET B 1 18 ? 21.835 84.866 11.762 1.000 45.242 18 MET B C 1
ATOM 2869 O O . MET B 1 18 ? 20.939 85.161 10.981 1.000 45.733 18 MET B O 1
ATOM 2874 N N . ILE B 1 19 ? 21.601 84.221 12.909 1.000 45.851 19 ILE B N 1
ATOM 2875 C CA . ILE B 1 19 ? 20.252 83.861 13.322 1.000 46.749 19 ILE B CA 1
ATOM 2876 C C . ILE B 1 19 ? 19.443 85.143 13.529 1.000 48.987 19 ILE B C 1
ATOM 2877 O O . ILE B 1 19 ? 18.304 85.244 13.086 1.000 50.267 19 ILE B O 1
ATOM 2882 N N . MET B 1 20 ? 20.049 86.126 14.195 1.000 49.822 20 MET B N 1
ATOM 2883 C CA . MET B 1 20 ? 19.374 87.387 14.456 1.000 51.976 20 MET B CA 1
ATOM 2884 C C . MET B 1 20 ? 18.925 88.021 13.140 1.000 51.147 20 MET B C 1
ATOM 2885 O O . MET B 1 20 ? 17.771 88.430 13.017 1.000 52.632 20 MET B O 1
ATOM 2890 N N . LEU B 1 21 ? 19.832 88.068 12.152 1.000 49.140 21 LEU B N 1
ATOM 2891 C CA . LEU B 1 21 ? 19.533 88.672 10.862 1.000 48.352 21 LEU B CA 1
ATOM 2892 C C . LEU B 1 21 ? 18.414 87.910 10.155 1.000 49.440 21 LEU B C 1
ATOM 2893 O O . LEU B 1 21 ? 17.465 88.522 9.677 1.000 50.557 21 LEU B O 1
ATOM 2898 N N . ALA B 1 22 ? 18.522 86.576 10.088 1.000 49.389 22 ALA B N 1
ATOM 2899 C CA . ALA B 1 22 ? 17.575 85.783 9.320 1.000 49.782 22 ALA B CA 1
ATOM 2900 C C . ALA B 1 22 ? 16.185 85.855 9.944 1.000 51.511 22 ALA B C 1
ATOM 2901 O O . ALA B 1 22 ? 15.186 85.985 9.236 1.000 54.152 22 ALA B O 1
ATOM 2903 N N . VAL B 1 23 ? 16.123 85.750 11.274 1.000 51.390 23 VAL B N 1
ATOM 2904 C CA . VAL B 1 23 ? 14.844 85.700 11.959 1.000 52.470 23 VAL B CA 1
ATOM 2905 C C . VAL B 1 23 ? 14.164 87.070 11.897 1.000 54.208 23 VAL B C 1
ATOM 2906 O O . VAL B 1 23 ? 12.977 87.142 11.585 1.000 51.610 23 VAL B O 1
ATOM 2910 N N . TYR B 1 24 ? 14.905 88.151 12.175 1.000 54.671 24 TYR B N 1
ATOM 2911 C CA . TYR B 1 24 ? 14.291 89.473 12.243 1.000 57.992 24 TYR B CA 1
ATOM 2912 C C . TYR B 1 24 ? 14.109 90.086 10.855 1.000 59.428 24 TYR B C 1
ATOM 2913 O O . TYR B 1 24 ? 13.254 90.953 10.695 1.000 60.674 24 TYR B O 1
ATOM 2922 N N . SER B 1 25 ? 14.880 89.651 9.850 1.000 58.231 25 SER B N 1
ATOM 2923 C CA . SER B 1 25 ? 14.636 90.115 8.491 1.000 59.651 25 SER B CA 1
ATOM 2924 C C . SER B 1 25 ? 13.242 89.690 8.041 1.000 61.971 25 SER B C 1
ATOM 2925 O O . SER B 1 25 ? 12.898 88.514 8.125 1.000 59.119 25 SER B O 1
ATOM 2928 N N . PRO B 1 26 ? 12.402 90.620 7.527 1.000 63.542 26 PRO B N 1
ATOM 2929 C CA . PRO B 1 26 ? 11.099 90.245 6.974 1.000 64.822 26 PRO B CA 1
ATOM 2930 C C . PRO B 1 26 ? 11.200 89.515 5.633 1.000 63.891 26 PRO B C 1
ATOM 2931 O O . PRO B 1 26 ? 10.221 88.939 5.171 1.000 64.745 26 PRO B O 1
ATOM 2935 N N . LYS B 1 27 ? 12.386 89.548 5.015 1.000 63.507 27 LYS B N 1
ATOM 2936 C CA . LYS B 1 27 ? 12.615 88.903 3.733 1.000 64.163 27 LYS B CA 1
ATOM 2937 C C . LYS B 1 27 ? 12.751 87.387 3.891 1.000 59.613 27 LYS B C 1
ATOM 2938 O O . LYS B 1 27 ? 12.482 86.644 2.945 1.000 54.543 27 LYS B O 1
ATOM 2944 N N . LEU B 1 28 ? 13.203 86.937 5.072 1.000 57.951 28 LEU B N 1
ATOM 2945 C CA . LEU B 1 28 ? 13.412 85.518 5.331 1.000 55.760 28 LEU B CA 1
ATOM 2946 C C . LEU B 1 28 ? 12.369 85.008 6.324 1.000 55.185 28 LEU B C 1
ATOM 2947 O O . LEU B 1 28 ? 12.116 85.626 7.365 1.000 53.418 28 LEU B O 1
ATOM 2952 N N . ASP B 1 29 ? 11.756 83.878 5.962 1.000 54.232 29 ASP B N 1
ATOM 2953 C CA . ASP B 1 29 ? 10.807 83.176 6.809 1.000 56.153 29 ASP B CA 1
ATOM 2954 C C . ASP B 1 29 ? 11.453 81.867 7.268 1.000 52.725 29 ASP B C 1
ATOM 2955 O O . ASP B 1 29 ? 11.332 80.846 6.597 1.000 52.889 29 ASP B O 1
ATOM 2960 N N . VAL B 1 30 ? 12.120 81.913 8.427 1.000 51.442 30 VAL B N 1
ATOM 2961 C CA . VAL B 1 30 ? 12.860 80.781 8.965 1.000 50.284 30 VAL B CA 1
ATOM 2962 C C . VAL B 1 30 ? 11.886 79.695 9.423 1.000 50.262 30 VAL B C 1
ATOM 2963 O O . VAL B 1 30 ? 11.064 79.923 10.305 1.000 50.670 30 VAL B O 1
ATOM 2967 N N . GLN B 1 31 ? 12.006 78.496 8.846 1.000 50.107 31 GLN B N 1
ATOM 2968 C CA . GLN B 1 31 ? 11.108 77.393 9.163 1.000 50.384 31 GLN B CA 1
ATOM 2969 C C . GLN B 1 31 ? 11.637 76.599 10.357 1.000 48.831 31 GLN B C 1
ATOM 2970 O O . GLN B 1 31 ? 10.861 76.094 11.161 1.000 47.385 31 GLN B O 1
ATOM 2976 N N . TYR B 1 32 ? 12.962 76.443 10.443 1.000 46.657 32 TYR B N 1
ATOM 2977 C CA . TYR B 1 32 ? 13.581 75.783 11.585 1.000 45.848 32 TYR B CA 1
ATOM 2978 C C . TYR B 1 32 ? 15.065 76.121 11.595 1.000 43.347 32 TYR B C 1
ATOM 2979 O O . TYR B 1 32 ? 15.586 76.615 10.602 1.000 44.244 32 TYR B O 1
ATOM 2988 N N . ILE B 1 33 ? 15.712 75.841 12.731 1.000 43.490 33 ILE B N 1
ATOM 2989 C CA . ILE B 1 33 ? 17.160 75.864 12.857 1.000 43.968 33 ILE B CA 1
ATOM 2990 C C . ILE B 1 33 ? 17.619 74.464 13.253 1.000 41.859 33 ILE B C 1
ATOM 2991 O O . ILE B 1 33 ? 17.071 73.882 14.188 1.000 40.801 33 ILE B O 1
ATOM 2996 N N . SER B 1 34 ? 18.600 73.927 12.516 1.000 40.925 34 SER B N 1
ATOM 2997 C CA . SER B 1 34 ? 19.289 72.714 12.918 1.000 40.512 34 SER B CA 1
ATOM 2998 C C . SER B 1 34 ? 20.710 73.078 13.337 1.000 39.973 34 SER B C 1
ATOM 2999 O O . SER B 1 34 ? 21.335 73.932 12.714 1.000 40.840 34 SER B O 1
ATOM 3002 N N . THR B 1 35 ? 21.219 72.433 14.394 1.000 38.996 35 THR B N 1
ATOM 3003 C CA . THR B 1 35 ? 22.576 72.709 14.830 1.000 39.125 35 THR B CA 1
ATOM 3004 C C . THR B 1 35 ? 23.472 71.505 14.561 1.000 37.436 35 THR B C 1
ATOM 3005 O O . THR B 1 35 ? 23.002 70.364 14.460 1.000 35.045 35 THR B O 1
ATOM 3009 N N . THR B 1 36 ? 24.771 71.803 14.467 1.000 37.644 36 THR B N 1
ATOM 3010 C CA . THR B 1 36 ? 25.787 70.825 14.127 1.000 39.578 36 THR B CA 1
ATOM 3011 C C . THR B 1 36 ? 26.943 70.943 15.117 1.000 38.992 36 THR B C 1
ATOM 3012 O O . THR B 1 36 ? 27.019 71.902 15.885 1.000 39.331 36 THR B O 1
ATOM 3016 N N . HIS B 1 37 ? 27.827 69.944 15.074 1.000 38.298 37 HIS B N 1
ATOM 3017 C CA . HIS B 1 37 ? 29.060 69.922 15.844 1.000 38.282 37 HIS B CA 1
ATOM 3018 C C . HIS B 1 37 ? 30.020 70.982 15.305 1.000 39.372 37 HIS B C 1
ATOM 3019 O O . HIS B 1 37 ? 29.946 71.353 14.136 1.000 37.840 37 HIS B O 1
ATOM 3026 N N . GLY B 1 38 ? 30.908 71.469 16.178 1.000 41.534 38 GLY B N 1
ATOM 3027 C CA . GLY B 1 38 ? 31.924 72.442 15.804 1.000 43.155 38 GLY B CA 1
ATOM 3028 C C . GLY B 1 38 ? 33.114 72.371 16.754 1.000 42.799 38 GLY B C 1
ATOM 3029 O O . GLY B 1 38 ? 33.578 71.277 17.076 1.000 41.846 38 GLY B O 1
ATOM 3030 N N . ASN B 1 39 ? 33.568 73.541 17.223 1.000 43.473 39 ASN B N 1
ATOM 3031 C CA . ASN B 1 39 ? 34.566 73.635 18.277 1.000 46.663 39 ASN B CA 1
ATOM 3032 C C . ASN B 1 39 ? 34.002 73.153 19.611 1.000 45.730 39 ASN B C 1
ATOM 3033 O O . ASN B 1 39 ? 34.769 72.818 20.513 1.000 46.177 39 ASN B O 1
ATOM 3038 N N . GLN B 1 40 ? 32.666 73.189 19.730 1.000 44.687 40 GLN B N 1
ATOM 3039 C CA . GLN B 1 40 ? 31.954 72.599 20.853 1.000 44.767 40 GLN B CA 1
ATOM 3040 C C . GLN B 1 40 ? 30.955 71.558 20.335 1.000 42.268 40 GLN B C 1
ATOM 3041 O O . GLN B 1 40 ? 30.621 71.517 19.151 1.000 41.536 40 GLN B O 1
ATOM 3047 N N . THR B 1 41 ? 30.456 70.735 21.263 1.000 42.365 41 THR B N 1
ATOM 3048 C CA . THR B 1 41 ? 29.529 69.662 20.949 1.000 40.734 41 THR B CA 1
ATOM 3049 C C . THR B 1 41 ? 28.221 70.207 20.371 1.000 39.309 41 THR B C 1
ATOM 3050 O O . THR B 1 41 ? 27.835 71.352 20.598 1.000 39.646 41 THR B O 1
ATOM 3054 N N . VAL B 1 42 ? 27.517 69.332 19.647 1.000 39.159 42 VAL B N 1
ATOM 3055 C CA . VAL B 1 42 ? 26.253 69.682 19.020 1.000 38.637 42 VAL B CA 1
ATOM 3056 C C . VAL B 1 42 ? 25.192 69.968 20.086 1.000 38.493 42 VAL B C 1
ATOM 3057 O O . VAL B 1 42 ? 24.238 70.691 19.822 1.000 38.821 42 VAL B O 1
ATOM 3061 N N . ASN B 1 43 ? 25.343 69.419 21.296 1.000 40.200 43 ASN B N 1
ATOM 3062 C CA . ASN B 1 43 ? 24.404 69.723 22.368 1.000 43.668 43 ASN B CA 1
ATOM 3063 C C . ASN B 1 43 ? 24.619 71.158 22.849 1.000 43.048 43 ASN B C 1
ATOM 3064 O O . ASN B 1 43 ? 23.654 71.853 23.169 1.000 43.806 43 ASN B O 1
ATOM 3069 N N . LYS B 1 44 ? 25.876 71.619 22.862 1.000 42.195 44 LYS B N 1
ATOM 3070 C CA . LYS B 1 44 ? 26.162 72.996 23.242 1.000 44.468 44 LYS B CA 1
ATOM 3071 C C . LYS B 1 44 ? 25.661 73.965 22.170 1.000 42.584 44 LYS B C 1
ATOM 3072 O O . LYS B 1 44 ? 25.093 75.001 22.514 1.000 45.506 44 LYS B O 1
ATOM 3078 N N . THR B 1 45 ? 25.844 73.630 20.883 1.000 40.442 45 THR B N 1
ATOM 3079 C CA . THR B 1 45 ? 25.406 74.516 19.811 1.000 40.583 45 THR B CA 1
ATOM 3080 C C . THR B 1 45 ? 23.877 74.577 19.768 1.000 40.880 45 THR B C 1
ATOM 3081 O O . THR B 1 45 ? 23.313 75.619 19.450 1.000 40.421 45 THR B O 1
ATOM 3085 N N . TYR B 1 46 ? 23.216 73.449 20.057 1.000 41.027 46 TYR B N 1
ATOM 3086 C CA . TYR B 1 46 ? 21.770 73.404 20.222 1.000 42.419 46 TYR B CA 1
ATOM 3087 C C . TYR B 1 46 ? 21.329 74.445 21.254 1.000 43.708 46 TYR B C 1
ATOM 3088 O O . TYR B 1 46 ? 20.462 75.276 20.983 1.000 42.509 46 TYR B O 1
ATOM 3097 N N . GLN B 1 47 ? 21.946 74.391 22.442 1.000 45.902 47 GLN B N 1
ATOM 3098 C CA . GLN B 1 47 ? 21.621 75.304 23.528 1.000 48.676 47 GLN B CA 1
ATOM 3099 C C . GLN B 1 47 ? 21.882 76.751 23.101 1.000 48.209 47 GLN B C 1
ATOM 3100 O O . GLN B 1 47 ? 21.093 77.642 23.409 1.000 49.613 47 GLN B O 1
ATOM 3106 N N . ASN B 1 48 ? 22.980 76.980 22.376 1.000 47.550 48 ASN B N 1
ATOM 3107 C CA . ASN B 1 48 ? 23.378 78.325 21.982 1.000 47.267 48 ASN B CA 1
ATOM 3108 C C . ASN B 1 48 ? 22.391 78.916 20.977 1.000 47.481 48 ASN B C 1
ATOM 3109 O O . ASN B 1 48 ? 22.130 80.116 21.006 1.000 46.788 48 ASN B O 1
ATOM 3114 N N . ALA B 1 49 ? 21.851 78.078 20.087 1.000 46.579 49 ALA B N 1
ATOM 3115 C CA . ALA B 1 49 ? 20.825 78.521 19.156 1.000 46.506 49 ALA B CA 1
ATOM 3116 C C . ALA B 1 49 ? 19.563 78.920 19.921 1.000 48.590 49 ALA B C 1
ATOM 3117 O O . ALA B 1 49 ? 18.950 79.942 19.613 1.000 49.117 49 ALA B O 1
ATOM 3119 N N . ARG B 1 50 ? 19.189 78.121 20.927 1.000 48.472 50 ARG B N 1
ATOM 3120 C CA . ARG B 1 50 ? 17.993 78.405 21.705 1.000 51.452 50 ARG B CA 1
ATOM 3121 C C . ARG B 1 50 ? 18.191 79.670 22.540 1.000 52.557 50 ARG B C 1
ATOM 3122 O O . ARG B 1 50 ? 17.270 80.477 22.651 1.000 54.236 50 ARG B O 1
ATOM 3130 N N . ARG B 1 51 ? 19.394 79.847 23.104 1.000 52.704 51 ARG B N 1
ATOM 3131 C CA . ARG B 1 51 ? 19.759 81.077 23.795 1.000 53.463 51 ARG B CA 1
ATOM 3132 C C . ARG B 1 51 ? 19.559 82.282 22.880 1.000 54.454 51 ARG B C 1
ATOM 3133 O O . ARG B 1 51 ? 18.997 83.291 23.305 1.000 55.395 51 ARG B O 1
ATOM 3141 N N . THR B 1 52 ? 20.058 82.186 21.641 1.000 52.903 52 THR B N 1
ATOM 3142 C CA . THR B 1 52 ? 19.932 83.269 20.678 1.000 54.834 52 THR B CA 1
ATOM 3143 C C . THR B 1 52 ? 18.458 83.614 20.472 1.000 55.527 52 THR B C 1
ATOM 3144 O O . THR B 1 52 ? 18.081 84.780 20.545 1.000 54.459 52 THR B O 1
ATOM 3148 N N . LEU B 1 53 ? 17.634 82.590 20.223 1.000 54.881 53 LEU B N 1
ATOM 3149 C CA . LEU B 1 53 ? 16.219 82.793 19.949 1.000 57.653 53 LEU B CA 1
ATOM 3150 C C . LEU B 1 53 ? 15.513 83.424 21.147 1.000 59.762 53 LEU B C 1
ATOM 3151 O O . LEU B 1 53 ? 14.653 84.285 20.960 1.000 62.342 53 LEU B O 1
ATOM 3156 N N . ASN B 1 54 ? 15.874 83.000 22.363 1.000 59.428 54 ASN B N 1
ATOM 3157 C CA . ASN B 1 54 ? 15.202 83.487 23.556 1.000 63.182 54 ASN B CA 1
ATOM 3158 C C . ASN B 1 54 ? 15.626 84.926 23.840 1.000 65.348 54 ASN B C 1
ATOM 3159 O O . ASN B 1 54 ? 14.816 85.733 24.284 1.000 67.827 54 ASN B O 1
ATOM 3164 N N . LEU B 1 55 ? 16.890 85.256 23.568 1.000 63.950 55 LEU B N 1
ATOM 3165 C CA . LEU B 1 55 ? 17.364 86.620 23.727 1.000 66.261 55 LEU B CA 1
ATOM 3166 C C . LEU B 1 55 ? 16.538 87.578 22.868 1.000 66.769 55 LEU B C 1
ATOM 3167 O O . LEU B 1 55 ? 16.257 88.693 23.301 1.000 67.086 55 LEU B O 1
ATOM 3172 N N . ILE B 1 56 ? 16.137 87.133 21.668 1.000 65.288 56 ILE B N 1
ATOM 3173 C CA . ILE B 1 56 ? 15.439 87.984 20.713 1.000 63.360 56 ILE B CA 1
ATOM 3174 C C . ILE B 1 56 ? 13.936 87.692 20.707 1.000 64.646 56 ILE B C 1
ATOM 3175 O O . ILE B 1 56 ? 13.231 88.159 19.820 1.000 65.177 56 ILE B O 1
ATOM 3180 N N . LYS B 1 57 ? 13.452 86.925 21.692 1.000 64.976 57 LYS B N 1
ATOM 3181 C CA . LYS B 1 57 ? 12.029 86.705 21.916 1.000 68.710 57 LYS B CA 1
ATOM 3182 C C . LYS B 1 57 ? 11.400 85.914 20.773 1.000 66.307 57 LYS B C 1
ATOM 3183 O O . LYS B 1 57 ? 10.345 86.293 20.273 1.000 64.588 57 LYS B O 1
ATOM 3189 N N . ARG B 1 58 ? 12.037 84.804 20.376 1.000 63.137 58 ARG B N 1
ATOM 3190 C CA . ARG B 1 58 ? 11.537 84.009 19.262 1.000 61.458 58 ARG B CA 1
ATOM 3191 C C . ARG B 1 58 ? 11.648 82.506 19.537 1.000 59.762 58 ARG B C 1
ATOM 3192 O O . ARG B 1 58 ? 11.314 81.693 18.672 1.000 57.474 58 ARG B O 1
ATOM 3200 N N . ALA B 1 59 ? 12.050 82.139 20.760 1.000 59.937 59 ALA B N 1
ATOM 3201 C CA . ALA B 1 59 ? 12.328 80.757 21.112 1.000 57.290 59 ALA B CA 1
ATOM 3202 C C . ALA B 1 59 ? 11.048 79.929 21.190 1.000 58.590 59 ALA B C 1
ATOM 3203 O O . ALA B 1 59 ? 11.098 78.702 21.150 1.000 54.404 59 ALA B O 1
ATOM 3205 N N . ASP B 1 60 ? 9.906 80.606 21.326 1.000 61.097 60 ASP B N 1
ATOM 3206 C CA . ASP B 1 60 ? 8.611 79.946 21.371 1.000 65.303 60 ASP B CA 1
ATOM 3207 C C . ASP B 1 60 ? 8.031 79.806 19.963 1.000 64.870 60 ASP B C 1
ATOM 3208 O O . ASP B 1 60 ? 7.001 79.156 19.798 1.000 66.489 60 ASP B O 1
ATOM 3213 N N . LYS B 1 61 ? 8.695 80.393 18.951 1.000 62.785 61 LYS B N 1
ATOM 3214 C CA . LYS B 1 61 ? 8.150 80.446 17.600 1.000 64.376 61 LYS B CA 1
ATOM 3215 C C . LYS B 1 61 ? 8.894 79.515 16.636 1.000 62.012 61 LYS B C 1
ATOM 3216 O O . LYS B 1 61 ? 8.275 78.953 15.734 1.000 61.927 61 LYS B O 1
ATOM 3222 N N . ILE B 1 62 ? 10.212 79.353 16.811 1.000 58.529 62 ILE B N 1
ATOM 3223 C CA . ILE B 1 62 ? 11.027 78.649 15.831 1.000 54.133 62 ILE B CA 1
ATOM 3224 C C . ILE B 1 62 ? 11.505 77.322 16.417 1.000 51.533 62 ILE B C 1
ATOM 3225 O O . ILE B 1 62 ? 12.177 77.305 17.448 1.000 49.882 62 ILE B O 1
ATOM 3230 N N 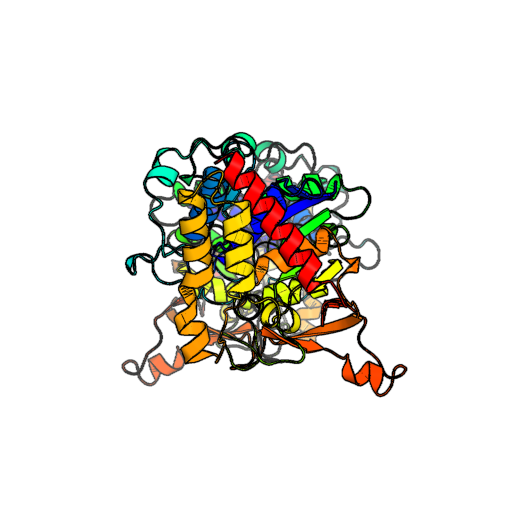. PRO B 1 63 ? 11.200 76.166 15.779 1.000 50.391 63 PRO B N 1
ATOM 3231 C CA . PRO B 1 63 ? 11.731 74.881 16.230 1.000 49.224 63 PRO B CA 1
ATOM 3232 C C . PRO B 1 63 ? 13.230 74.768 15.966 1.000 47.078 63 PRO B C 1
ATOM 3233 O O . PRO B 1 63 ? 13.708 75.178 14.908 1.000 47.168 63 PRO B O 1
ATOM 3237 N N . VAL B 1 64 ? 13.947 74.233 16.962 1.000 44.952 64 VAL B N 1
ATOM 3238 C CA . VAL B 1 64 ? 15.373 73.992 16.871 1.000 43.178 64 VAL B CA 1
ATOM 3239 C C . VAL B 1 64 ? 15.614 72.488 16.973 1.000 42.496 64 VAL B C 1
ATOM 3240 O O . VAL B 1 64 ? 15.121 71.840 17.894 1.000 43.997 64 VAL B O 1
ATOM 3244 N N . TYR B 1 65 ? 16.374 71.957 16.011 1.000 40.777 65 TYR B N 1
ATOM 3245 C CA . TYR B 1 65 ? 16.757 70.559 15.988 1.000 40.715 65 TYR B CA 1
ATOM 3246 C C . TYR B 1 65 ? 18.235 70.431 16.345 1.000 40.299 65 TYR B C 1
ATOM 3247 O O . TYR B 1 65 ? 19.049 71.271 15.955 1.000 40.505 65 TYR B O 1
ATOM 3256 N N . ARG B 1 66 ? 18.559 69.354 17.066 1.000 39.107 66 ARG B N 1
ATOM 3257 C CA . ARG B 1 66 ? 19.921 69.016 17.439 1.000 38.675 66 ARG B CA 1
ATOM 3258 C C . ARG B 1 66 ? 20.414 67.929 16.487 1.000 37.429 66 ARG B C 1
ATOM 3259 O O . ARG B 1 66 ? 19.905 66.809 16.511 1.000 36.733 66 ARG B O 1
ATOM 3267 N N . GLY B 1 67 ? 21.395 68.275 15.642 1.000 35.540 67 GLY B N 1
ATOM 3268 C CA . GLY B 1 67 ? 21.837 67.398 14.573 1.000 34.689 67 GLY B CA 1
ATOM 3269 C C . GLY B 1 67 ? 22.978 66.473 14.995 1.000 33.569 67 GLY B C 1
ATOM 3270 O O . GLY B 1 67 ? 23.092 66.090 16.159 1.000 34.345 67 GLY B O 1
ATOM 3271 N N . TYR B 1 68 ? 23.834 66.143 14.024 1.000 32.837 68 TYR B N 1
ATOM 3272 C CA . TYR B 1 68 ? 24.837 65.101 14.178 1.000 32.643 68 TYR B CA 1
ATOM 3273 C C . TYR B 1 68 ? 26.023 65.605 14.998 1.000 32.971 68 TYR B C 1
ATOM 3274 O O . TYR B 1 68 ? 26.403 66.775 14.913 1.000 34.580 68 TYR B O 1
ATOM 3283 N N . SER B 1 69 ? 26.597 64.682 15.778 1.000 32.584 69 SER B N 1
ATOM 3284 C CA . SER B 1 69 ? 27.588 64.992 16.798 1.000 34.341 69 SER B CA 1
ATOM 3285 C C . SER B 1 69 ? 29.013 64.984 16.245 1.000 35.036 69 SER B C 1
ATOM 3286 O O . SER B 1 69 ? 29.921 65.471 16.915 1.000 36.782 69 SER B O 1
ATOM 3289 N N . LYS B 1 70 ? 29.225 64.397 15.060 1.000 33.618 70 LYS B N 1
ATOM 3290 C CA . LYS B 1 70 ? 30.570 64.269 14.522 1.000 34.464 70 LYS B CA 1
ATOM 3291 C C . LYS B 1 70 ? 30.525 64.202 12.995 1.000 33.911 70 LYS B C 1
ATOM 3292 O O . LYS B 1 70 ? 29.472 63.963 12.404 1.000 30.501 70 LYS B O 1
ATOM 3298 N N . PRO B 1 71 ? 31.681 64.384 12.311 1.000 31.727 71 PRO B N 1
ATOM 3299 C CA . PRO B 1 71 ? 31.749 64.249 10.856 1.000 30.325 71 PRO B CA 1
ATOM 3300 C C . PRO B 1 71 ? 31.403 62.848 10.354 1.000 30.168 71 PRO B C 1
ATOM 3301 O O . PRO B 1 71 ? 31.373 61.891 11.126 1.000 29.434 71 PRO B O 1
ATOM 3305 N N . LEU B 1 72 ? 31.201 62.740 9.037 1.000 30.914 72 LEU B N 1
ATOM 3306 C CA . LEU B 1 72 ? 30.862 61.480 8.394 1.000 31.369 72 LEU B CA 1
ATOM 3307 C C . LEU B 1 72 ? 31.906 60.407 8.690 1.000 31.364 72 LEU B C 1
ATOM 3308 O O . LEU B 1 72 ? 31.546 59.300 9.088 1.000 28.378 72 LEU B O 1
ATOM 3313 N N . THR B 1 73 ? 33.185 60.721 8.435 1.000 31.560 73 THR B N 1
ATOM 3314 C CA . THR B 1 73 ? 34.227 59.705 8.471 1.000 35.503 73 THR B CA 1
ATOM 3315 C C . THR B 1 73 ? 35.473 60.161 9.229 1.000 35.992 73 THR B C 1
ATOM 3316 O O . THR B 1 73 ? 36.492 59.485 9.166 1.000 41.815 73 THR B O 1
ATOM 3320 N N . ARG B 1 74 ? 35.383 61.277 9.952 1.000 35.795 74 ARG B N 1
ATOM 3321 C CA . ARG B 1 74 ? 36.501 61.847 10.686 1.000 37.711 74 ARG B CA 1
ATOM 3322 C C . ARG B 1 74 ? 36.069 62.090 12.126 1.000 38.845 74 ARG B C 1
ATOM 3323 O O . ARG B 1 74 ? 34.877 62.056 12.421 1.000 36.653 74 ARG B O 1
ATOM 3331 N N . GLU B 1 75 ? 37.049 62.376 12.992 1.000 43.157 75 GLU B N 1
ATOM 3332 C CA . GLU B 1 75 ? 36.783 62.663 14.393 1.000 47.526 75 GLU B CA 1
ATOM 3333 C C . GLU B 1 75 ? 36.321 64.110 14.556 1.000 45.108 75 GLU B C 1
ATOM 3334 O O . GLU B 1 75 ? 36.703 64.991 13.790 1.000 46.168 75 GLU B O 1
ATOM 3340 N N . SER B 1 76 ? 35.478 64.328 15.569 1.000 44.590 76 SER B N 1
ATOM 3341 C CA . SER B 1 76 ? 35.077 65.653 16.001 1.000 45.443 76 SER B CA 1
ATOM 3342 C C . SER B 1 76 ? 36.300 66.414 16.501 1.000 45.571 76 SER B C 1
ATOM 3343 O O . SER B 1 76 ? 37.246 65.806 16.996 1.000 44.749 76 SER B O 1
ATOM 3346 N N . VAL B 1 77 ? 36.273 67.745 16.373 1.000 44.927 77 VAL B N 1
ATOM 3347 C CA . VAL B 1 77 ? 37.322 68.575 16.949 1.000 47.001 77 VAL B CA 1
ATOM 3348 C C . VAL B 1 77 ? 36.773 69.319 18.166 1.000 47.909 77 VAL B C 1
ATOM 3349 O O . VAL B 1 77 ? 37.449 70.207 18.681 1.000 45.851 77 VAL B O 1
ATOM 3353 N N . ALA B 1 78 ? 35.572 68.925 18.630 1.000 48.302 78 ALA B N 1
ATOM 3354 C CA . ALA B 1 78 ? 34.917 69.574 19.754 1.000 49.144 78 ALA B CA 1
ATOM 3355 C C . ALA B 1 78 ? 35.750 69.352 21.013 1.000 50.988 78 ALA B C 1
ATOM 3356 O O . ALA B 1 78 ? 36.254 68.249 21.233 1.000 48.714 78 ALA B O 1
ATOM 3358 N N . CYS B 1 79 ? 35.907 70.412 21.816 1.000 52.233 79 CYS B N 1
ATOM 3359 C CA . CYS B 1 79 ? 36.488 70.262 23.138 1.000 53.839 79 CYS B CA 1
ATOM 3360 C C . CYS B 1 79 ? 35.650 69.270 23.942 1.000 53.443 79 CYS B C 1
ATOM 3361 O O . CYS B 1 79 ? 34.451 69.138 23.701 1.000 49.709 79 CYS B O 1
ATOM 3364 N N . PRO B 1 80 ? 36.246 68.535 24.909 1.000 55.882 80 PRO B N 1
ATOM 3365 C CA . PRO B 1 80 ? 35.460 67.749 25.860 1.000 58.571 80 PRO B CA 1
ATOM 3366 C C . PRO B 1 80 ? 34.721 68.703 26.794 1.000 60.842 80 PRO B C 1
ATOM 3367 O O . PRO B 1 80 ? 35.200 69.812 27.046 1.000 58.632 80 PRO B O 1
ATOM 3371 N N . GLU B 1 81 ? 33.547 68.269 27.272 1.000 62.347 81 GLU B N 1
ATOM 3372 C CA . GLU B 1 81 ? 32.655 69.129 28.037 1.000 65.207 81 GLU B CA 1
ATOM 3373 C C . GLU B 1 81 ? 33.305 69.519 29.365 1.000 63.342 81 GLU B C 1
ATOM 3374 O O . GLU B 1 81 ? 33.001 70.581 29.904 1.000 59.989 81 GLU B O 1
ATOM 3380 N N . ILE B 1 82 ? 34.231 68.683 29.852 1.000 63.025 82 ILE B N 1
ATOM 3381 C CA . ILE B 1 82 ? 34.924 68.934 31.106 1.000 67.257 82 ILE B CA 1
ATOM 3382 C C . ILE B 1 82 ? 35.943 70.075 30.979 1.000 66.777 82 ILE B C 1
ATOM 3383 O O . ILE B 1 82 ? 36.546 70.437 31.984 1.000 73.217 82 ILE B O 1
ATOM 3388 N N . HIS B 1 83 ? 36.147 70.644 29.777 1.000 61.893 83 HIS B N 1
ATOM 3389 C CA . HIS B 1 83 ? 36.792 71.946 29.643 1.000 60.827 83 HIS B CA 1
ATOM 3390 C C . HIS B 1 83 ? 35.891 73.068 30.153 1.000 57.710 83 HIS B C 1
ATOM 3391 O O . HIS B 1 83 ? 36.390 74.122 30.545 1.000 56.737 83 HIS B O 1
ATOM 3398 N N . GLY B 1 84 ? 34.569 72.868 30.068 1.000 54.651 84 GLY B N 1
ATOM 3399 C CA . GLY B 1 84 ? 33.600 73.801 30.619 1.000 55.820 84 GLY B CA 1
ATOM 3400 C C . GLY B 1 84 ? 33.478 75.086 29.802 1.000 57.984 84 GLY B C 1
ATOM 3401 O O . GLY B 1 84 ? 33.193 76.145 30.359 1.000 59.644 84 GLY B O 1
ATOM 3402 N N . GLU B 1 85 ? 33.683 74.978 28.481 1.000 58.285 85 GLU B N 1
ATOM 3403 C CA . GLU B 1 85 ? 33.593 76.115 27.570 1.000 59.788 85 GLU B CA 1
ATOM 3404 C C . GLU B 1 85 ? 32.215 76.128 26.902 1.000 58.434 85 GLU B C 1
ATOM 3405 O O . GLU B 1 85 ? 31.792 75.128 26.321 1.000 56.247 85 GLU B O 1
ATOM 3411 N N . SER B 1 86 ? 31.510 77.264 26.989 1.000 56.669 86 SER B N 1
ATOM 3412 C CA . SER B 1 86 ? 30.122 77.340 26.556 1.000 56.982 86 SER B CA 1
ATOM 3413 C C . SER B 1 86 ? 30.027 77.356 25.030 1.000 57.890 86 SER B C 1
ATOM 3414 O O . SER B 1 86 ? 29.122 76.748 24.464 1.000 58.726 86 SER B O 1
ATOM 3417 N N . GLY B 1 87 ? 30.949 78.067 24.370 1.000 58.613 87 GLY B N 1
ATOM 3418 C CA . GLY B 1 87 ? 30.865 78.305 22.935 1.000 57.181 87 GLY B CA 1
ATOM 3419 C C . GLY B 1 87 ? 30.128 79.603 22.583 1.000 57.751 87 GLY B C 1
ATOM 3420 O O . GLY B 1 87 ? 29.999 79.941 21.409 1.000 54.755 87 GLY B O 1
ATOM 3421 N N . LEU B 1 88 ? 29.637 80.320 23.606 1.000 59.311 88 LEU B N 1
ATOM 3422 C CA . LEU B 1 88 ? 29.071 81.652 23.447 1.000 59.938 88 LEU B CA 1
ATOM 3423 C C . LEU B 1 88 ? 29.586 82.525 24.592 1.000 62.107 88 LEU B C 1
ATOM 3424 O O . LEU B 1 88 ? 28.817 83.117 25.354 1.000 61.945 88 LEU B O 1
ATOM 3429 N N . GLY B 1 89 ? 30.919 82.622 24.661 1.000 60.266 89 GLY B N 1
ATOM 3430 C CA . GLY B 1 89 ? 31.602 83.253 25.772 1.000 63.296 89 GLY B CA 1
ATOM 3431 C C . GLY B 1 89 ? 31.403 84.765 25.772 1.000 65.168 89 GLY B C 1
ATOM 3432 O O . GLY B 1 89 ? 30.975 85.344 24.773 1.000 62.813 89 GLY B O 1
ATOM 3433 N N . GLY B 1 90 ? 31.665 85.375 26.937 1.000 67.282 90 GLY B N 1
ATOM 3434 C CA . GLY B 1 90 ? 31.678 86.820 27.089 1.000 68.068 90 GLY B CA 1
ATOM 3435 C C . GLY B 1 90 ? 30.370 87.366 27.658 1.000 70.348 90 GLY B C 1
ATOM 3436 O O . GLY B 1 90 ? 30.214 88.577 27.780 1.000 71.082 90 GLY B O 1
ATOM 3437 N N . VAL B 1 91 ? 29.440 86.462 27.992 1.000 71.638 91 VAL B N 1
ATOM 3438 C CA . VAL B 1 91 ? 28.100 86.842 28.408 1.000 72.996 91 VAL B CA 1
ATOM 3439 C C . VAL B 1 91 ? 27.588 85.823 29.422 1.000 73.220 91 VAL B C 1
ATOM 3440 O O . VAL B 1 91 ? 27.851 84.629 29.306 1.000 74.111 91 VAL B O 1
ATOM 3444 N N . ASP B 1 92 ? 26.848 86.334 30.409 1.000 75.407 92 ASP B N 1
ATOM 3445 C CA . ASP B 1 92 ? 26.130 85.524 31.374 1.000 76.675 92 ASP B CA 1
ATOM 3446 C C . ASP B 1 92 ? 24.770 85.155 30.783 1.000 76.335 92 ASP B C 1
ATOM 3447 O O . ASP B 1 92 ? 23.946 86.032 30.540 1.000 80.767 92 ASP B O 1
ATOM 3452 N N . TRP B 1 93 ? 24.540 83.852 30.570 1.000 73.929 93 TRP B N 1
ATOM 3453 C CA . TRP B 1 93 ? 23.316 83.365 29.950 1.000 71.171 93 TRP B CA 1
ATOM 3454 C C . TRP B 1 93 ? 22.308 82.888 30.999 1.000 74.113 93 TRP B C 1
ATOM 3455 O O . TRP B 1 93 ? 21.267 82.335 30.647 1.000 74.578 93 TRP B O 1
ATOM 3466 N N . SER B 1 94 ? 22.600 83.130 32.284 1.000 77.884 94 SER B N 1
ATOM 3467 C CA . SER B 1 94 ? 21.864 82.506 33.374 1.000 80.352 94 SER B CA 1
ATOM 3468 C C . SER B 1 94 ? 20.376 82.844 33.294 1.000 78.423 94 SER B C 1
ATOM 3469 O O . SER B 1 94 ? 19.544 81.959 33.449 1.000 77.577 94 SER B O 1
ATOM 3472 N N . GLU B 1 95 ? 20.040 84.110 33.027 1.000 79.530 95 GLU B N 1
ATOM 3473 C CA . GLU B 1 95 ? 18.648 84.531 32.957 1.000 81.344 95 GLU B CA 1
ATOM 3474 C C . GLU B 1 95 ? 17.980 83.972 31.701 1.000 79.507 95 GLU B C 1
ATOM 3475 O O . GLU B 1 95 ? 16.845 83.499 31.759 1.000 78.119 95 GLU B O 1
ATOM 3481 N N . ILE B 1 96 ? 18.695 84.040 30.570 1.000 78.005 96 ILE B N 1
ATOM 3482 C CA . ILE B 1 96 ? 18.192 83.549 29.294 1.000 73.691 96 ILE B CA 1
ATOM 3483 C C . ILE B 1 96 ? 17.900 82.053 29.401 1.000 68.315 96 ILE B C 1
ATOM 3484 O O . ILE B 1 96 ? 16.926 81.566 28.831 1.000 68.542 96 ILE B O 1
ATOM 3489 N N . ASP B 1 97 ? 18.758 81.326 30.124 1.000 68.409 97 ASP B N 1
ATOM 3490 C CA . ASP B 1 97 ? 18.578 79.897 30.327 1.000 69.041 97 ASP B CA 1
ATOM 3491 C C . ASP B 1 97 ? 17.348 79.632 31.199 1.000 71.839 97 ASP B C 1
ATOM 3492 O O . ASP B 1 97 ? 16.551 78.752 30.890 1.000 71.142 97 ASP B O 1
ATOM 3497 N N . ARG B 1 98 ? 17.186 80.394 32.286 1.000 75.704 98 ARG B N 1
ATOM 3498 C CA . ARG B 1 98 ? 16.107 80.161 33.238 1.000 81.383 98 ARG B CA 1
ATOM 3499 C C . ARG B 1 98 ? 14.742 80.435 32.604 1.000 78.100 98 ARG B C 1
ATOM 3500 O O . ARG B 1 98 ? 13.775 79.732 32.888 1.000 78.272 98 ARG B O 1
ATOM 3508 N N . THR B 1 99 ? 14.659 81.475 31.764 1.000 76.779 99 THR B N 1
ATOM 3509 C CA . THR B 1 99 ? 13.390 81.895 31.184 1.000 75.107 99 THR B CA 1
ATOM 3510 C C . THR B 1 99 ? 13.086 81.156 29.879 1.000 72.038 99 THR B C 1
ATOM 3511 O O . THR B 1 99 ? 12.110 81.475 29.207 1.000 69.793 99 THR B O 1
ATOM 3515 N N . MET B 1 100 ? 13.909 80.160 29.529 1.000 69.525 100 MET B N 1
ATOM 3516 C CA . MET B 1 100 ? 13.823 79.497 28.237 1.000 65.068 100 MET B CA 1
ATOM 3517 C C . MET B 1 100 ? 12.467 78.802 28.084 1.000 62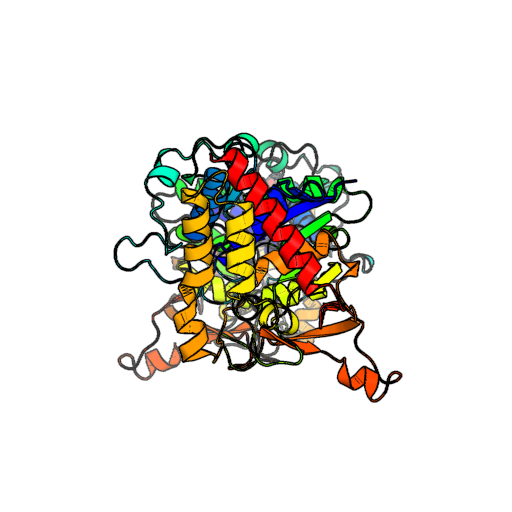.696 100 MET B C 1
ATOM 3518 O O . MET B 1 100 ? 12.119 77.945 28.889 1.000 62.988 100 MET B O 1
ATOM 3523 N N . PRO B 1 101 ? 11.643 79.138 27.066 1.000 61.174 101 PRO B N 1
ATOM 3524 C CA . PRO B 1 101 ? 10.410 78.393 26.800 1.000 60.528 101 PRO B CA 1
ATOM 3525 C C . PRO B 1 101 ? 10.643 77.043 26.132 1.000 60.355 101 PRO B C 1
ATOM 3526 O O . PRO B 1 101 ? 11.733 76.772 25.630 1.000 59.859 101 PRO B O 1
ATOM 3530 N N . ARG B 1 102 ? 9.586 76.223 26.113 1.000 59.718 102 ARG B N 1
ATOM 3531 C CA . ARG B 1 102 ? 9.604 74.912 25.477 1.000 58.744 102 ARG B CA 1
ATOM 3532 C C . ARG B 1 102 ? 9.955 75.044 23.993 1.000 57.319 102 ARG B C 1
ATOM 3533 O O . ARG B 1 102 ? 9.454 75.929 23.306 1.000 58.106 102 ARG B O 1
ATOM 3541 N N . ASN B 1 103 ? 10.823 74.145 23.514 1.000 56.808 103 ASN B N 1
ATOM 3542 C CA . ASN B 1 103 ? 11.210 74.073 22.112 1.000 53.863 103 ASN B CA 1
ATOM 3543 C C . ASN B 1 103 ? 10.015 73.591 21.289 1.000 52.367 103 ASN B C 1
ATOM 3544 O O . ASN B 1 103 ? 9.530 72.488 21.506 1.000 53.047 103 ASN B O 1
ATOM 3549 N N . PRO B 1 104 ? 9.510 74.376 20.310 1.000 51.383 104 PRO B N 1
ATOM 3550 C CA . PRO B 1 104 ? 8.426 73.920 19.433 1.000 52.327 104 PRO B CA 1
ATOM 3551 C C . PRO B 1 104 ? 8.674 72.614 18.679 1.000 54.037 104 PRO B C 1
ATOM 3552 O O . PRO B 1 104 ? 7.725 71.952 18.266 1.000 54.970 104 PRO B O 1
ATOM 3556 N N . ALA B 1 105 ? 9.948 72.250 18.478 1.000 52.741 105 ALA B N 1
ATOM 3557 C CA . ALA B 1 105 ? 10.287 71.003 17.810 1.000 52.171 105 ALA B CA 1
ATOM 3558 C C . ALA B 1 105 ? 9.684 69.800 18.533 1.000 52.112 105 ALA B C 1
ATOM 3559 O O . ALA B 1 105 ? 9.323 68.812 17.894 1.000 51.187 105 ALA B O 1
ATOM 3561 N N . LEU B 1 106 ? 9.606 69.871 19.867 1.000 55.143 106 LEU B N 1
ATOM 3562 C CA . LEU B 1 106 ? 9.185 68.725 20.660 1.000 55.836 106 LEU B CA 1
ATOM 3563 C C . LEU B 1 106 ? 7.768 68.299 20.279 1.000 56.729 106 LEU B C 1
ATOM 3564 O O . LEU B 1 106 ? 7.510 67.105 20.137 1.000 56.605 106 LEU B O 1
ATOM 3569 N N . ASP B 1 107 ? 6.868 69.277 20.098 1.000 60.942 107 ASP B N 1
ATOM 3570 C CA . ASP B 1 107 ? 5.481 69.013 19.741 1.000 61.957 107 ASP B CA 1
ATOM 3571 C C . ASP B 1 107 ? 5.386 68.484 18.312 1.000 58.723 107 ASP B C 1
ATOM 3572 O O . ASP B 1 107 ? 4.587 67.592 18.037 1.000 58.710 107 ASP B O 1
ATOM 3577 N N . ILE B 1 108 ? 6.203 69.026 17.405 1.000 56.429 108 ILE B N 1
ATOM 3578 C CA . ILE B 1 108 ? 6.249 68.531 16.039 1.000 56.333 108 ILE B CA 1
ATOM 3579 C C . ILE B 1 108 ? 6.629 67.051 16.045 1.000 55.334 108 ILE B C 1
ATOM 3580 O O . ILE B 1 108 ? 6.065 66.264 15.290 1.000 56.596 108 ILE B O 1
ATOM 3585 N N . LEU B 1 109 ? 7.595 66.689 16.900 1.000 51.531 109 LEU B N 1
ATOM 3586 C CA . LEU B 1 109 ? 8.165 65.353 16.921 1.000 52.518 109 LEU B CA 1
ATOM 3587 C C . LEU B 1 109 ? 7.359 64.421 17.823 1.000 51.544 109 LEU B C 1
ATOM 3588 O O . LEU B 1 109 ? 7.580 63.213 17.796 1.000 50.039 109 LEU B O 1
ATOM 3593 N N . GLY B 1 110 ? 6.453 64.980 18.634 1.000 52.028 110 GLY B N 1
ATOM 3594 C CA . GLY B 1 110 ? 5.712 64.194 19.608 1.000 53.900 110 GLY B CA 1
ATOM 3595 C C . GLY B 1 110 ? 6.590 63.712 20.762 1.000 53.457 110 GLY B C 1
ATOM 3596 O O . GLY B 1 110 ? 6.343 62.652 21.324 1.000 52.929 110 GLY B O 1
ATOM 3597 N N . TYR B 1 111 ? 7.619 64.497 21.106 1.000 55.132 111 TYR B N 1
ATOM 3598 C CA . TYR B 1 111 ? 8.503 64.190 22.222 1.000 55.083 111 TYR B CA 1
ATOM 3599 C C . TYR B 1 111 ? 8.035 64.940 23.467 1.000 60.660 111 TYR B C 1
ATOM 3600 O O . TYR B 1 111 ? 7.417 66.000 23.359 1.000 60.454 111 TYR B O 1
ATOM 3609 N N . LYS B 1 112 ? 8.389 64.409 24.645 1.000 65.285 112 LYS B N 1
ATOM 3610 C CA . LYS B 1 112 ? 8.042 65.036 25.910 1.000 71.242 112 LYS B CA 1
ATOM 3611 C C . LYS B 1 112 ? 9.139 66.001 26.365 1.000 68.288 112 LYS B C 1
ATOM 3612 O O . LYS B 1 112 ? 8.830 67.035 26.950 1.000 69.476 112 LYS B O 1
ATOM 3618 N N . ASP B 1 113 ? 10.410 65.652 26.120 1.000 64.822 113 ASP B N 1
ATOM 3619 C CA . ASP B 1 113 ? 11.532 66.464 26.577 1.000 64.330 113 ASP B CA 1
ATOM 3620 C C . ASP B 1 113 ? 12.701 66.366 25.599 1.000 60.541 113 ASP B C 1
ATOM 3621 O O . ASP B 1 113 ? 12.732 65.492 24.737 1.000 55.738 113 ASP B O 1
ATOM 3626 N N . GLU B 1 114 ? 13.685 67.256 25.792 1.000 61.165 114 GLU B N 1
ATOM 3627 C CA . GLU B 1 114 ? 14.785 67.464 24.859 1.000 61.136 114 GLU B CA 1
ATOM 3628 C C . GLU B 1 114 ? 15.740 66.271 24.841 1.000 59.089 114 GLU B C 1
ATOM 3629 O O . GLU B 1 114 ? 16.525 66.123 23.905 1.000 59.990 114 GLU B O 1
ATOM 3635 N N . SER B 1 115 ? 15.676 65.420 25.873 1.000 59.574 115 SER B N 1
ATOM 3636 C CA . SER B 1 115 ? 16.523 64.242 25.950 1.000 58.540 115 SER B CA 1
ATOM 3637 C C . SER B 1 115 ? 16.186 63.256 24.831 1.000 54.887 115 SER B C 1
ATOM 3638 O O . SER B 1 115 ? 16.972 62.358 24.556 1.000 53.575 115 SER B O 1
ATOM 3641 N N . GLU B 1 116 ? 15.010 63.409 24.204 1.000 52.603 116 GLU B N 1
ATOM 3642 C CA . GLU B 1 116 ? 14.590 62.516 23.134 1.000 50.093 116 GLU B CA 1
ATOM 3643 C C . GLU B 1 116 ? 15.086 62.990 21.762 1.000 44.736 116 GLU B C 1
ATOM 3644 O O . GLU B 1 116 ? 14.935 62.266 20.781 1.000 42.967 116 GLU B O 1
ATOM 3650 N N . LEU B 1 117 ? 15.644 64.205 21.669 1.000 43.701 117 LEU B N 1
ATOM 3651 C CA . LEU B 1 117 ? 16.087 64.735 20.383 1.000 43.416 117 LEU B CA 1
ATOM 3652 C C . LEU B 1 117 ? 17.151 63.818 19.774 1.000 42.030 117 LEU B C 1
ATOM 3653 O O . LEU B 1 117 ? 18.072 63.385 20.466 1.000 41.405 117 LEU B O 1
ATOM 3658 N N . ARG B 1 118 ? 16.986 63.506 18.482 1.000 40.129 118 ARG B N 1
ATOM 3659 C CA . ARG B 1 118 ? 17.906 62.657 17.740 1.000 39.028 118 ARG B CA 1
ATOM 3660 C C . ARG B 1 118 ? 18.421 63.419 16.524 1.000 38.353 118 ARG B C 1
ATOM 3661 O O . ARG B 1 118 ? 17.751 64.328 16.032 1.000 37.810 118 ARG B O 1
ATOM 3669 N N . PRO B 1 119 ? 19.636 63.100 16.021 1.000 36.415 119 PRO B N 1
ATOM 3670 C CA . PRO B 1 119 ? 20.220 63.837 14.898 1.000 36.559 119 PRO B CA 1
ATOM 3671 C C . PRO B 1 119 ? 19.353 63.940 13.643 1.000 36.498 119 PRO B C 1
ATOM 3672 O O . PRO B 1 119 ? 19.392 64.959 12.970 1.000 36.234 119 PRO B O 1
ATOM 3676 N N . ASP B 1 120 ? 18.574 62.896 13.339 1.000 36.167 120 ASP B N 1
ATOM 3677 C CA . ASP B 1 120 ? 17.836 62.845 12.086 1.000 37.736 120 ASP B CA 1
ATOM 3678 C C . ASP B 1 120 ? 16.417 63.403 12.252 1.000 39.541 120 ASP B C 1
ATOM 3679 O O . ASP B 1 120 ? 15.627 63.336 11.315 1.000 42.359 120 ASP B O 1
ATOM 3684 N N . ASP B 1 121 ? 16.097 63.993 13.411 1.000 39.719 121 ASP B N 1
ATOM 3685 C CA . ASP B 1 121 ? 14.768 64.543 13.655 1.000 41.402 121 ASP B CA 1
ATOM 3686 C C . ASP B 1 121 ? 14.341 65.528 12.563 1.000 41.214 121 ASP B C 1
ATOM 3687 O O . ASP B 1 121 ? 13.185 65.521 12.155 1.000 42.063 121 ASP B O 1
ATOM 3692 N N . PHE B 1 122 ? 15.257 66.384 12.087 1.000 38.821 122 PHE B N 1
ATOM 3693 C CA . PHE B 1 122 ? 14.882 67.443 11.160 1.000 38.449 122 PHE B CA 1
ATOM 3694 C C . PHE B 1 122 ? 14.501 66.887 9.784 1.000 37.163 122 PHE B C 1
ATOM 3695 O O . PHE B 1 122 ? 13.854 67.588 9.017 1.000 37.905 122 PHE B O 1
ATOM 3703 N N . PHE B 1 123 ? 14.871 65.636 9.474 1.000 36.051 123 PHE B N 1
ATOM 3704 C CA . PHE B 1 123 ? 14.736 65.099 8.124 1.000 35.833 123 PHE B CA 1
ATOM 3705 C C . PHE B 1 123 ? 13.317 65.245 7.569 1.000 37.935 123 PHE B C 1
ATOM 3706 O O . PHE B 1 123 ? 13.140 65.704 6.442 1.000 36.976 123 PHE B O 1
ATOM 3714 N N . LYS B 1 124 ? 12.309 64.811 8.332 1.000 39.978 124 LYS B N 1
ATOM 3715 C CA . LYS B 1 124 ? 10.950 64.744 7.809 1.000 42.382 124 LYS B CA 1
ATOM 3716 C C . LYS B 1 124 ? 10.418 66.154 7.557 1.000 43.799 124 LYS B C 1
ATOM 3717 O O . LYS B 1 124 ? 9.702 66.378 6.588 1.000 46.287 124 LYS B O 1
ATOM 3723 N N . HIS B 1 125 ? 10.801 67.102 8.416 1.000 43.235 125 HIS B N 1
ATOM 3724 C CA . HIS B 1 125 ? 10.394 68.489 8.272 1.000 44.293 125 HIS B CA 1
ATOM 3725 C C . HIS B 1 125 ? 11.016 69.085 7.007 1.000 43.399 125 HIS B C 1
ATOM 3726 O O . HIS B 1 125 ? 10.328 69.733 6.219 1.000 42.212 125 HIS B O 1
ATOM 3733 N N . LEU B 1 126 ? 12.315 68.850 6.791 1.000 40.408 126 LEU B N 1
ATOM 3734 C CA . LEU B 1 126 ? 12.963 69.358 5.592 1.000 40.031 126 LEU B CA 1
ATOM 3735 C C . LEU B 1 126 ? 12.331 68.740 4.347 1.000 40.014 126 LEU B C 1
ATOM 3736 O O . LEU B 1 126 ? 12.096 69.448 3.373 1.000 41.354 126 LEU B O 1
ATOM 3741 N N . HIS B 1 127 ? 12.028 67.437 4.382 1.000 40.516 127 HIS B N 1
ATOM 3742 C CA . HIS B 1 127 ? 11.440 66.778 3.226 1.000 42.023 127 HIS B CA 1
ATOM 3743 C C . HIS B 1 127 ? 10.068 67.367 2.894 1.000 44.225 127 HIS B C 1
ATOM 3744 O O . HIS B 1 127 ? 9.737 67.514 1.720 1.000 44.084 127 HIS B O 1
ATOM 3751 N N . ARG B 1 128 ? 9.270 67.704 3.914 1.000 46.249 128 ARG B N 1
ATOM 3752 C CA . ARG B 1 128 ? 7.980 68.345 3.675 1.000 48.259 128 ARG B CA 1
ATOM 3753 C C . ARG B 1 128 ? 8.186 69.677 2.959 1.000 48.535 128 ARG B C 1
ATOM 3754 O O . ARG B 1 128 ? 7.493 69.970 1.988 1.000 48.639 128 ARG B O 1
ATOM 3762 N N . LEU B 1 129 ? 9.170 70.461 3.418 1.000 48.452 129 LEU B N 1
ATOM 3763 C CA . LEU B 1 129 ? 9.432 71.776 2.856 1.000 48.571 129 LEU B CA 1
ATOM 3764 C C . LEU B 1 129 ? 9.974 71.654 1.431 1.000 49.281 129 LEU B C 1
ATOM 3765 O O . LEU B 1 129 ? 9.616 72.446 0.567 1.000 48.603 129 LEU B O 1
ATOM 3770 N N . VAL B 1 130 ? 10.855 70.676 1.191 1.000 48.398 130 VAL B N 1
ATOM 3771 C CA . VAL B 1 130 ? 11.417 70.459 -0.133 1.000 48.688 130 VAL B CA 1
ATOM 3772 C C . VAL B 1 130 ? 10.310 70.030 -1.093 1.000 49.560 130 VAL B C 1
ATOM 3773 O O . VAL B 1 130 ? 10.262 70.495 -2.227 1.000 51.592 130 VAL B O 1
ATOM 3777 N N . SER B 1 131 ? 9.427 69.143 -0.629 1.000 51.630 131 SER B N 1
ATOM 3778 C CA . SER B 1 131 ? 8.333 68.639 -1.444 1.000 54.927 131 SER B CA 1
ATOM 3779 C C . SER B 1 131 ? 7.401 69.776 -1.859 1.000 56.565 131 SER B C 1
ATOM 3780 O O . SER B 1 131 ? 6.936 69.804 -2.995 1.000 57.429 131 SER B O 1
ATOM 3783 N N . ALA B 1 132 ? 7.152 70.715 -0.938 1.000 57.775 132 ALA B N 1
ATOM 3784 C CA . ALA B 1 132 ? 6.167 71.767 -1.142 1.000 57.522 132 ALA B CA 1
ATOM 3785 C C . ALA B 1 132 ? 6.750 72.937 -1.931 1.000 59.283 132 ALA B C 1
ATOM 3786 O O . ALA B 1 132 ? 5.994 73.782 -2.405 1.000 62.594 132 ALA B O 1
ATOM 3788 N N . ALA B 1 133 ? 8.082 73.004 -2.069 1.000 58.523 133 ALA B N 1
ATOM 3789 C CA . ALA B 1 133 ? 8.714 74.121 -2.755 1.000 59.944 133 ALA B CA 1
ATOM 3790 C C . ALA B 1 133 ? 8.374 74.080 -4.244 1.000 60.845 133 ALA B C 1
ATOM 3791 O O . ALA B 1 133 ? 8.403 73.025 -4.870 1.000 58.182 133 ALA B O 1
ATOM 3793 N N . GLU B 1 134 ? 8.049 75.247 -4.804 1.000 66.603 134 GLU B N 1
ATOM 3794 C CA . GLU B 1 134 ? 7.693 75.348 -6.211 1.000 71.060 134 GLU B CA 1
ATOM 3795 C C . GLU B 1 134 ? 8.916 75.098 -7.087 1.000 70.573 134 GLU B C 1
ATOM 3796 O O . GLU B 1 134 ? 8.804 74.459 -8.128 1.000 74.264 134 GLU B O 1
ATOM 3802 N N . ASP B 1 135 ? 10.074 75.616 -6.661 1.000 68.379 135 ASP B N 1
ATOM 3803 C CA . ASP B 1 135 ? 11.308 75.488 -7.420 1.000 64.786 135 ASP B CA 1
ATOM 3804 C C . ASP B 1 135 ? 12.312 74.682 -6.593 1.000 61.349 135 ASP B C 1
ATOM 3805 O O . ASP B 1 135 ? 12.492 73.487 -6.816 1.000 61.234 135 ASP B O 1
ATOM 3810 N N . LYS B 1 136 ? 12.963 75.353 -5.637 1.000 57.123 136 LYS B N 1
ATOM 3811 C CA . LYS B 1 136 ? 13.930 74.733 -4.750 1.000 53.965 136 LYS B CA 1
ATOM 3812 C C . LYS B 1 136 ? 13.745 75.344 -3.368 1.000 51.360 136 LYS B C 1
ATOM 3813 O O . LYS B 1 136 ? 13.255 76.464 -3.249 1.000 53.563 136 LYS B O 1
ATOM 3819 N N . PHE B 1 137 ? 14.121 74.593 -2.330 1.000 48.405 137 PHE B N 1
ATOM 3820 C CA . PHE B 1 137 ? 14.046 75.080 -0.963 1.000 47.680 137 PHE B CA 1
ATOM 3821 C C . PHE B 1 137 ? 15.424 75.565 -0.514 1.000 46.990 137 PHE B C 1
ATOM 3822 O O . PHE B 1 137 ? 16.424 74.903 -0.769 1.000 44.432 137 PHE B O 1
ATOM 3830 N N . ASP B 1 138 ? 15.453 76.703 0.197 1.000 46.414 138 ASP B N 1
ATOM 3831 C CA . ASP B 1 138 ? 16.692 77.388 0.530 1.000 45.356 138 ASP B CA 1
ATOM 3832 C C . ASP B 1 138 ? 17.179 76.990 1.923 1.000 44.167 138 ASP B C 1
ATOM 3833 O O . ASP B 1 138 ? 16.447 77.090 2.909 1.000 44.267 138 ASP B O 1
ATOM 3838 N N . ILE B 1 139 ? 18.448 76.566 1.988 1.000 42.315 139 ILE B N 1
ATOM 3839 C CA . ILE B 1 139 ? 19.127 76.309 3.247 1.000 42.016 139 ILE B CA 1
ATOM 3840 C C . ILE B 1 139 ? 20.302 77.273 3.369 1.000 42.423 139 ILE B C 1
ATOM 3841 O O . ILE B 1 139 ? 21.082 77.426 2.434 1.000 41.857 139 ILE B O 1
ATOM 3846 N N . ILE B 1 140 ? 20.416 77.905 4.540 1.000 44.252 140 ILE B N 1
ATOM 3847 C CA . ILE B 1 140 ? 21.588 78.681 4.907 1.000 45.430 140 ILE B CA 1
ATOM 3848 C C . ILE B 1 140 ? 22.431 77.831 5.854 1.000 43.865 140 ILE B C 1
ATOM 3849 O O . ILE B 1 140 ? 21.941 77.407 6.897 1.000 44.361 140 ILE B O 1
ATOM 3854 N N . SER B 1 141 ? 23.694 77.598 5.478 1.000 42.795 141 SER B N 1
ATOM 3855 C CA . SER B 1 141 ? 24.596 76.762 6.251 1.000 41.354 141 SER B CA 1
ATOM 3856 C C . SER B 1 141 ? 25.831 77.566 6.655 1.000 40.603 141 SER B C 1
ATOM 3857 O O . SER B 1 141 ? 26.523 78.114 5.798 1.000 40.279 141 SER B O 1
ATOM 3860 N N . THR B 1 142 ? 26.123 77.619 7.961 1.000 40.676 142 THR B N 1
ATOM 3861 C CA . THR B 1 142 ? 27.242 78.412 8.450 1.000 39.624 142 THR B CA 1
ATOM 3862 C C . THR B 1 142 ? 28.081 77.649 9.470 1.000 38.614 142 THR B C 1
ATOM 3863 O O . THR B 1 142 ? 28.831 78.264 10.225 1.000 39.418 142 THR B O 1
ATOM 3867 N N . GLY B 1 143 ? 27.970 76.314 9.472 1.000 36.858 143 GLY B N 1
ATOM 3868 C CA . GLY B 1 143 ? 28.871 75.462 10.226 1.000 36.087 143 GLY B CA 1
ATOM 3869 C C . GLY B 1 143 ? 29.360 74.307 9.356 1.000 35.418 143 GLY B C 1
ATOM 3870 O O . GLY B 1 143 ? 29.325 74.387 8.132 1.000 35.243 143 GLY B O 1
ATOM 3871 N N . SER B 1 144 ? 29.815 73.234 9.999 1.000 35.535 144 SER B N 1
ATOM 3872 C CA . SER B 1 144 ? 30.032 71.974 9.306 1.000 38.166 144 SER B CA 1
ATOM 3873 C C . SER B 1 144 ? 28.768 71.625 8.525 1.000 35.932 144 SER B C 1
ATOM 3874 O O . SER B 1 144 ? 27.669 71.995 8.938 1.000 35.533 144 SER B O 1
ATOM 3877 N N . GLU B 1 145 ? 28.917 70.914 7.402 1.000 34.345 145 GLU B N 1
ATOM 3878 C CA . GLU B 1 145 ? 27.765 70.608 6.564 1.000 35.123 145 GLU B CA 1
ATOM 3879 C C . GLU B 1 145 ? 27.372 69.135 6.691 1.000 33.163 145 GLU B C 1
ATOM 3880 O O . GLU B 1 145 ? 26.687 68.604 5.825 1.000 33.572 145 GLU B O 1
ATOM 3886 N N . THR B 1 146 ? 27.755 68.515 7.813 1.000 32.638 146 THR B N 1
ATOM 3887 C CA . THR B 1 146 ? 27.463 67.119 8.105 1.000 31.955 146 THR B CA 1
ATOM 3888 C C . THR B 1 146 ? 25.959 66.842 8.051 1.000 31.641 146 THR B C 1
ATOM 3889 O O . THR B 1 146 ? 25.544 65.803 7.537 1.000 31.870 146 THR B O 1
ATOM 3893 N N . ASN B 1 147 ? 25.145 67.748 8.604 1.000 32.045 147 ASN B N 1
ATOM 3894 C CA . ASN B 1 147 ? 23.710 67.509 8.702 1.000 33.133 147 ASN B CA 1
ATOM 3895 C C . ASN B 1 147 ? 23.108 67.373 7.307 1.000 33.572 147 ASN B C 1
ATOM 3896 O O . ASN B 1 147 ? 22.306 66.477 7.067 1.000 32.895 147 ASN B O 1
ATOM 3901 N N . ILE B 1 148 ? 23.516 68.249 6.385 1.000 34.644 148 ILE B N 1
ATOM 3902 C CA . ILE B 1 148 ? 22.956 68.260 5.043 1.000 34.781 148 ILE B CA 1
ATOM 3903 C C . ILE B 1 148 ? 23.462 67.057 4.252 1.000 33.211 148 ILE B C 1
ATOM 3904 O O . ILE B 1 148 ? 22.692 66.475 3.491 1.000 33.673 148 ILE B O 1
ATOM 3909 N N . ALA B 1 149 ? 24.736 66.676 4.432 1.000 31.453 149 ALA B N 1
ATOM 3910 C CA . ALA B 1 149 ? 25.245 65.464 3.803 1.000 30.135 149 ALA B CA 1
ATOM 3911 C C . ALA B 1 149 ? 24.455 64.242 4.276 1.000 30.289 149 ALA B C 1
ATOM 3912 O O . ALA B 1 149 ? 24.133 63.367 3.472 1.000 29.995 149 ALA B O 1
ATOM 3914 N N . GLN B 1 150 ? 24.178 64.169 5.583 1.000 30.653 150 GLN B N 1
ATOM 3915 C CA A GLN B 1 150 ? 23.430 63.057 6.157 0.500 30.727 150 GLN B CA 1
ATOM 3916 C CA B GLN B 1 150 ? 23.434 63.053 6.149 0.500 31.226 150 GLN B CA 1
ATOM 3917 C C . GLN B 1 150 ? 22.023 63.028 5.563 1.000 30.975 150 GLN B C 1
ATOM 3918 O O . GLN B 1 150 ? 21.508 61.968 5.224 1.000 30.389 150 GLN B O 1
ATOM 3929 N N . TYR B 1 151 ? 21.415 64.206 5.440 1.000 31.579 151 TYR B N 1
ATOM 3930 C CA . TYR B 1 151 ? 20.088 64.315 4.854 1.000 33.655 151 TYR B CA 1
ATOM 3931 C C . TYR B 1 151 ? 20.087 63.784 3.419 1.000 33.632 151 TYR B C 1
ATOM 3932 O O . TYR B 1 151 ? 19.216 63.002 3.050 1.000 33.738 151 TYR B O 1
ATOM 3941 N N . LEU B 1 152 ? 21.078 64.186 2.616 1.000 33.029 152 LEU B N 1
ATOM 3942 C CA . LEU B 1 152 ? 21.116 63.799 1.212 1.000 33.519 152 LEU B CA 1
ATOM 3943 C C . LEU B 1 152 ? 21.408 62.310 1.034 1.000 32.395 152 LEU B C 1
ATOM 3944 O O . LEU B 1 152 ? 21.033 61.739 0.013 1.000 33.146 152 LEU B O 1
ATOM 3949 N N . LEU B 1 153 ? 22.100 61.688 2.000 1.000 30.462 153 LEU B N 1
ATOM 3950 C CA . LEU B 1 153 ? 22.312 60.251 1.960 1.000 30.027 153 LEU B CA 1
ATOM 3951 C C . LEU B 1 153 ? 20.982 59.521 2.169 1.000 29.136 153 LEU B C 1
ATOM 3952 O O . LEU B 1 153 ? 20.771 58.441 1.632 1.000 29.024 153 LEU B O 1
ATOM 3957 N N . ALA B 1 154 ? 20.090 60.112 2.960 1.000 30.667 154 ALA B N 1
ATOM 3958 C CA . ALA B 1 154 ? 18.787 59.524 3.234 1.000 31.317 154 ALA B CA 1
ATOM 3959 C C . ALA B 1 154 ? 17.754 59.919 2.173 1.000 32.578 154 ALA B C 1
ATOM 3960 O O . ALA B 1 154 ? 16.832 59.147 1.912 1.000 35.449 154 ALA B O 1
ATOM 3962 N N . TYR B 1 155 ? 17.896 61.111 1.576 1.000 32.508 155 TYR B N 1
ATOM 3963 C CA . TYR B 1 155 ? 16.947 61.626 0.592 1.000 33.664 155 TYR B CA 1
ATOM 3964 C C . TYR B 1 155 ? 17.677 62.070 -0.674 1.000 34.049 155 TYR B C 1
ATOM 3965 O O . TYR B 1 155 ? 17.644 63.244 -1.027 1.000 34.884 155 TYR B O 1
ATOM 3974 N N . PRO B 1 156 ? 18.369 61.162 -1.398 1.000 35.628 156 PRO B N 1
ATOM 3975 C CA . PRO B 1 156 ? 19.168 61.561 -2.557 1.000 36.013 156 PRO B CA 1
ATOM 3976 C C . PRO B 1 156 ? 18.379 62.278 -3.654 1.000 38.251 156 PRO B C 1
ATOM 3977 O O . PRO B 1 156 ? 18.916 63.161 -4.323 1.000 37.374 156 PRO B O 1
ATOM 3981 N N . GLU B 1 157 ? 17.102 61.922 -3.824 1.000 39.714 157 GLU B N 1
ATOM 3982 C CA . GLU B 1 157 ? 16.285 62.523 -4.868 1.000 44.519 157 GLU B CA 1
ATOM 3983 C C . GLU B 1 157 ? 15.877 63.958 -4.527 1.000 43.161 157 GLU B C 1
ATOM 3984 O O . GLU B 1 157 ? 15.394 64.657 -5.410 1.000 44.085 157 GLU B O 1
ATOM 3990 N N . ASP B 1 158 ? 16.102 64.419 -3.287 1.000 41.660 158 ASP B N 1
ATOM 3991 C CA . ASP B 1 158 ? 15.774 65.791 -2.912 1.000 41.906 158 ASP B CA 1
ATOM 3992 C C . ASP B 1 158 ? 16.885 66.775 -3.289 1.000 41.075 158 ASP B C 1
ATOM 3993 O O . ASP B 1 158 ? 16.657 67.985 -3.258 1.000 40.446 158 ASP B O 1
ATOM 3998 N N . ALA B 1 159 ? 18.082 66.272 -3.623 1.000 39.680 159 ALA B N 1
ATOM 3999 C CA . ALA B 1 159 ? 19.227 67.122 -3.917 1.000 41.011 159 ALA B CA 1
ATOM 4000 C C . ALA B 1 159 ? 18.873 68.173 -4.966 1.000 42.959 159 ALA B C 1
ATOM 4001 O O . ALA B 1 159 ? 19.215 69.341 -4.807 1.000 41.580 159 ALA B O 1
ATOM 4003 N N . LYS B 1 160 ? 18.171 67.750 -6.022 1.000 45.806 160 LYS B N 1
ATOM 4004 C CA . LYS B 1 160 ? 17.862 68.607 -7.159 1.000 48.360 160 LYS B CA 1
ATOM 4005 C C . LYS B 1 160 ? 16.860 69.706 -6.790 1.000 48.297 160 LYS B C 1
ATOM 4006 O O . LYS B 1 160 ? 16.669 70.631 -7.575 1.000 48.382 160 LYS B O 1
ATOM 4012 N N . LYS B 1 161 ? 16.218 69.614 -5.614 1.000 47.875 161 LYS B N 1
ATOM 4013 C CA . LYS B 1 161 ? 15.276 70.638 -5.179 1.000 48.379 161 LYS B CA 1
ATOM 4014 C C . LYS B 1 161 ? 15.797 71.419 -3.972 1.000 46.800 161 LYS B C 1
ATOM 4015 O O . LYS B 1 161 ? 15.019 72.076 -3.285 1.000 45.769 161 LYS B O 1
ATOM 4021 N N . ILE B 1 162 ? 17.109 71.364 -3.720 1.000 44.931 162 ILE B N 1
ATOM 4022 C CA . ILE B 1 162 ? 17.698 72.116 -2.625 1.000 43.870 162 ILE B CA 1
ATOM 4023 C C . ILE B 1 162 ? 18.680 73.141 -3.182 1.000 43.620 162 ILE B C 1
ATOM 4024 O O . ILE B 1 162 ? 19.447 72.846 -4.095 1.000 43.391 162 ILE B O 1
ATOM 4029 N N . ARG B 1 163 ? 18.625 74.345 -2.604 1.000 43.470 163 ARG B N 1
ATOM 4030 C CA . ARG B 1 163 ? 19.583 75.400 -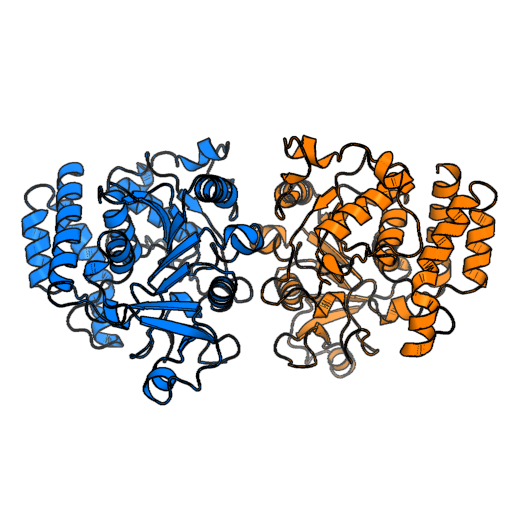2.865 1.000 44.197 163 ARG B CA 1
ATOM 4031 C C . ARG B 1 163 ? 20.282 75.731 -1.550 1.000 42.886 163 ARG B C 1
ATOM 4032 O O . ARG B 1 163 ? 19.633 76.065 -0.560 1.000 43.761 163 ARG B O 1
ATOM 4040 N N . MET B 1 164 ? 21.615 75.645 -1.547 1.000 43.090 164 MET B N 1
ATOM 4041 C CA . MET B 1 164 ? 22.380 75.945 -0.352 1.000 43.057 164 MET B CA 1
ATOM 4042 C C . MET B 1 164 ? 23.137 77.255 -0.528 1.000 40.773 164 MET B C 1
ATOM 4043 O O . MET B 1 164 ? 23.772 77.488 -1.555 1.000 40.807 164 MET B O 1
ATOM 4048 N N . THR B 1 165 ? 23.073 78.083 0.515 1.000 40.780 165 THR B N 1
ATOM 4049 C CA . THR B 1 165 ? 23.828 79.322 0.594 1.000 41.561 165 THR B CA 1
ATOM 4050 C C . THR B 1 165 ? 24.690 79.262 1.848 1.000 40.298 165 THR B C 1
ATOM 4051 O O . THR B 1 165 ? 24.153 79.188 2.951 1.000 43.308 165 THR B O 1
ATOM 4055 N N . THR B 1 166 ? 26.018 79.302 1.689 1.000 38.188 166 THR B N 1
ATOM 4056 C CA . THR B 1 166 ? 26.879 78.937 2.801 1.000 39.050 166 THR B CA 1
ATOM 4057 C C . THR B 1 166 ? 27.919 80.007 3.117 1.000 39.518 166 THR B C 1
ATOM 4058 O O . THR B 1 166 ? 28.303 80.815 2.269 1.000 39.994 166 THR B O 1
ATOM 4062 N N . MET B 1 167 ? 28.328 80.001 4.388 1.000 39.901 167 MET B N 1
ATOM 4063 C CA . MET B 1 167 ? 29.594 80.564 4.811 1.000 41.058 167 MET B CA 1
ATOM 4064 C C . MET B 1 167 ? 30.545 79.382 4.961 1.000 41.704 167 MET B C 1
ATOM 4065 O O . MET B 1 167 ? 30.319 78.498 5.791 1.000 42.127 167 MET B O 1
ATOM 4070 N N . ALA B 1 168 ? 31.557 79.352 4.092 1.000 39.146 168 ALA B N 1
ATOM 4071 C CA . ALA B 1 168 ? 32.472 78.233 3.986 1.000 37.709 168 ALA B CA 1
ATOM 4072 C C . ALA B 1 168 ? 33.563 78.580 2.985 1.000 35.697 168 ALA B C 1
ATOM 4073 O O . ALA B 1 168 ? 33.299 79.230 1.979 1.000 37.169 168 ALA B O 1
ATOM 4075 N N . GLY B 1 169 ? 34.777 78.112 3.267 1.000 34.749 169 GLY B N 1
ATOM 4076 C CA . GLY B 1 169 ? 35.826 78.062 2.271 1.000 34.594 169 GLY B CA 1
ATOM 4077 C C . GLY B 1 169 ? 36.617 79.362 2.150 1.000 34.866 169 GLY B C 1
ATOM 4078 O O . GLY B 1 169 ? 36.297 80.377 2.764 1.000 34.306 169 GLY B O 1
ATOM 4079 N N . ASN B 1 170 ? 37.685 79.265 1.360 1.000 34.848 170 ASN B N 1
ATOM 4080 C CA . ASN B 1 170 ? 38.551 80.370 0.996 1.000 35.455 170 ASN B CA 1
ATOM 4081 C C . ASN B 1 170 ? 39.095 80.007 -0.376 1.000 35.634 170 ASN B C 1
ATOM 4082 O O . ASN B 1 170 ? 39.341 78.829 -0.638 1.000 35.823 170 ASN B O 1
ATOM 4087 N N . PHE B 1 171 ? 39.262 80.998 -1.250 1.000 35.144 171 PHE B N 1
ATOM 4088 C CA . PHE B 1 171 ? 39.568 80.698 -2.640 1.000 35.700 171 PHE B CA 1
ATOM 4089 C C . PHE B 1 171 ? 40.842 81.410 -3.081 1.000 36.669 171 PHE B C 1
ATOM 4090 O O . PHE B 1 171 ? 41.785 80.754 -3.506 1.000 36.359 171 PHE B O 1
ATOM 4098 N N . MET B 1 172 ? 40.852 82.745 -2.988 1.000 37.947 172 MET B N 1
ATOM 4099 C CA . MET B 1 172 ? 41.953 83.545 -3.505 1.000 41.333 172 MET B CA 1
ATOM 4100 C C . MET B 1 172 ? 42.788 84.109 -2.354 1.000 40.016 172 MET B C 1
ATOM 4101 O O . MET B 1 172 ? 43.721 84.876 -2.588 1.000 40.361 172 MET B O 1
ATOM 4106 N N . ILE B 1 173 ? 42.438 83.733 -1.118 1.000 37.708 173 ILE B N 1
ATOM 4107 C CA . ILE B 1 173 ? 43.259 83.995 0.053 1.000 37.456 173 ILE B CA 1
ATOM 4108 C C . ILE B 1 173 ? 43.402 82.685 0.820 1.000 38.379 173 ILE B C 1
ATOM 4109 O O . ILE B 1 173 ? 42.718 81.710 0.502 1.000 37.146 173 ILE B O 1
ATOM 4114 N N . VAL B 1 174 ? 44.278 82.683 1.831 1.000 38.019 174 VAL B N 1
ATOM 4115 C CA . VAL B 1 174 ? 44.613 81.465 2.550 1.000 38.889 174 VAL B CA 1
ATOM 4116 C C . VAL B 1 174 ? 43.548 81.188 3.618 1.000 38.017 174 VAL B C 1
ATOM 4117 O O . VAL B 1 174 ? 42.553 81.903 3.721 1.000 38.130 174 VAL B O 1
ATOM 4121 N N . GLY B 1 175 ? 43.752 80.111 4.388 1.000 38.652 175 GLY B N 1
ATOM 4122 C CA . GLY B 1 175 ? 42.772 79.644 5.361 1.000 38.864 175 GLY B CA 1
ATOM 4123 C C . GLY B 1 175 ? 42.948 80.309 6.726 1.000 41.874 175 GLY B C 1
ATOM 4124 O O . GLY B 1 175 ? 43.721 81.255 6.861 1.000 41.720 175 GLY B O 1
ATOM 4125 N N . ASN B 1 176 ? 42.204 79.809 7.723 1.000 42.954 176 ASN B N 1
ATOM 4126 C CA . ASN B 1 176 ? 42.269 80.334 9.077 1.000 44.182 176 ASN B CA 1
ATOM 4127 C C . ASN B 1 176 ? 42.849 79.269 10.007 1.000 43.470 176 ASN B C 1
ATOM 4128 O O . ASN B 1 176 ? 43.975 79.411 10.472 1.000 44.364 176 ASN B O 1
ATOM 4133 N N . ILE B 1 177 ? 42.095 78.197 10.256 1.000 44.087 177 ILE B N 1
ATOM 4134 C CA . ILE B 1 177 ? 42.463 77.206 11.258 1.000 44.383 177 ILE B CA 1
ATOM 4135 C C . ILE B 1 177 ? 43.576 76.313 10.716 1.000 43.613 177 ILE B C 1
ATOM 4136 O O . ILE B 1 177 ? 44.366 75.757 11.478 1.000 43.949 177 ILE B O 1
ATOM 4141 N N . MET B 1 178 ? 43.630 76.170 9.391 1.000 41.191 178 MET B N 1
ATOM 4142 C CA . MET B 1 178 ? 44.747 75.491 8.767 1.000 39.384 178 MET B CA 1
ATOM 4143 C C . MET B 1 178 ? 45.265 76.368 7.635 1.000 37.563 178 MET B C 1
ATOM 4144 O O . MET B 1 178 ? 44.598 77.327 7.240 1.000 34.215 178 MET B O 1
ATOM 4149 N N . PRO B 1 179 ? 46.508 76.133 7.155 1.000 37.174 179 PRO B N 1
ATOM 4150 C CA . PRO B 1 179 ? 47.165 77.077 6.249 1.000 38.316 179 PRO B CA 1
ATOM 4151 C C . PRO B 1 179 ? 46.330 77.483 5.032 1.000 38.182 179 PRO B C 1
ATOM 4152 O O . PRO B 1 179 ? 46.305 78.665 4.696 1.000 40.011 179 PRO B O 1
ATOM 4156 N N . PHE B 1 180 ? 45.616 76.533 4.404 1.000 35.073 180 PHE B N 1
ATOM 4157 C CA . PHE B 1 180 ? 44.971 76.812 3.128 1.000 34.273 180 PHE B CA 1
ATOM 4158 C C . PHE B 1 180 ? 43.483 76.462 3.118 1.000 34.094 180 PHE B C 1
ATOM 4159 O O . PHE B 1 180 ? 42.859 76.506 2.058 1.000 33.010 180 PHE B O 1
ATOM 4167 N N . ALA B 1 181 ? 42.902 76.175 4.290 1.000 33.917 181 ALA B N 1
ATOM 4168 C CA . ALA B 1 181 ? 41.510 75.764 4.362 1.000 32.830 181 ALA B CA 1
ATOM 4169 C C . ALA B 1 181 ? 40.792 76.482 5.501 1.000 33.154 181 ALA B C 1
ATOM 4170 O O . ALA B 1 181 ? 41.408 76.925 6.467 1.000 34.216 181 ALA B O 1
ATOM 4172 N N . GLU B 1 182 ? 39.464 76.528 5.376 1.000 32.349 182 GLU B N 1
ATOM 4173 C CA . GLU B 1 182 ? 38.587 77.229 6.295 1.000 33.870 182 GLU B CA 1
ATOM 4174 C C . GLU B 1 182 ? 37.870 76.198 7.170 1.000 33.696 182 GLU B C 1
ATOM 4175 O O . GLU B 1 182 ? 37.564 75.104 6.711 1.000 32.486 182 GLU B O 1
ATOM 4181 N N . PHE B 1 183 ? 37.583 76.588 8.417 1.000 34.466 183 PHE B N 1
ATOM 4182 C CA . PHE B 1 183 ? 37.092 75.703 9.466 1.000 36.066 183 PHE B CA 1
ATOM 4183 C C . PHE B 1 183 ? 35.908 74.836 9.020 1.000 34.269 183 PHE B C 1
ATOM 4184 O O . PHE B 1 183 ? 35.930 73.618 9.209 1.000 33.680 183 PHE B O 1
ATOM 4192 N N . ASN B 1 184 ? 34.873 75.467 8.455 1.000 34.200 184 ASN B N 1
ATOM 4193 C CA . ASN B 1 184 ? 33.618 74.791 8.147 1.000 34.937 184 ASN B CA 1
ATOM 4194 C C . ASN B 1 184 ? 33.809 73.680 7.118 1.000 34.073 184 ASN B C 1
ATOM 4195 O O . ASN B 1 184 ? 33.056 72.706 7.141 1.000 33.631 184 ASN B O 1
ATOM 4200 N N . VAL B 1 185 ? 34.797 73.820 6.222 1.000 33.612 185 VAL B N 1
ATOM 4201 C CA . VAL B 1 185 ? 35.060 72.779 5.241 1.000 33.101 185 VAL B CA 1
ATOM 4202 C C . VAL B 1 185 ? 35.938 71.698 5.869 1.000 32.538 185 VAL B C 1
ATOM 4203 O O . VAL B 1 185 ? 35.636 70.513 5.745 1.000 31.828 185 VAL B O 1
ATOM 4207 N N . LEU B 1 186 ? 37.030 72.095 6.531 1.000 32.467 186 LEU B N 1
ATOM 4208 C CA . LEU B 1 186 ? 38.040 71.128 6.940 1.000 32.777 186 LEU B CA 1
ATOM 4209 C C . LEU B 1 186 ? 37.532 70.237 8.075 1.000 33.756 186 LEU B C 1
ATOM 4210 O O . LEU B 1 186 ? 38.076 69.152 8.294 1.000 33.637 186 LEU B O 1
ATOM 4215 N N . ILE B 1 187 ? 36.498 70.693 8.791 1.000 34.924 187 ILE B N 1
ATOM 4216 C CA . ILE B 1 187 ? 35.916 69.919 9.876 1.000 37.066 187 ILE B CA 1
ATOM 4217 C C . ILE B 1 187 ? 35.172 68.692 9.331 1.000 36.907 187 ILE B C 1
ATOM 4218 O O . ILE B 1 187 ? 35.094 67.672 10.015 1.000 36.471 187 ILE B O 1
ATOM 4223 N N . ASP B 1 188 ? 34.595 68.789 8.124 1.000 35.114 188 ASP B N 1
ATOM 4224 C CA . ASP B 1 188 ? 33.994 67.637 7.457 1.000 32.075 188 ASP B CA 1
ATOM 4225 C C . ASP B 1 188 ? 34.042 67.860 5.947 1.000 30.203 188 ASP B C 1
ATOM 4226 O O . ASP B 1 188 ? 33.062 68.276 5.328 1.000 29.279 188 ASP B O 1
ATOM 4231 N N . PRO B 1 189 ? 35.206 67.635 5.307 1.000 28.534 189 PRO B N 1
ATOM 4232 C CA . PRO B 1 189 ? 35.352 67.914 3.879 1.000 29.862 189 PRO B CA 1
ATOM 4233 C C . PRO B 1 189 ? 34.584 66.916 3.010 1.000 30.154 189 PRO B C 1
ATOM 4234 O O . PRO B 1 189 ? 34.103 67.268 1.936 1.000 31.082 189 PRO B O 1
ATOM 4238 N N . GLU B 1 190 ? 34.442 65.683 3.499 1.000 28.893 190 GLU B N 1
ATOM 4239 C CA . GLU B 1 190 ? 33.679 64.667 2.800 1.000 30.106 190 GLU B CA 1
ATOM 4240 C C . GLU B 1 190 ? 32.222 65.100 2.657 1.000 29.397 190 GLU B C 1
ATOM 4241 O O . GLU B 1 190 ? 31.603 64.818 1.636 1.000 29.544 190 GLU B O 1
ATOM 4247 N N . ALA B 1 191 ? 31.679 65.777 3.673 1.000 30.089 191 ALA B N 1
ATOM 4248 C CA . ALA B 1 191 ? 30.292 66.215 3.627 1.000 30.747 191 ALA B CA 1
ATOM 4249 C C . ALA B 1 191 ? 30.085 67.189 2.465 1.000 31.534 191 ALA B C 1
ATOM 4250 O O . ALA B 1 191 ? 29.129 67.050 1.703 1.000 30.355 191 ALA B O 1
ATOM 4252 N N . ILE B 1 192 ? 30.970 68.186 2.334 1.000 31.561 192 ILE B N 1
ATOM 4253 C CA . ILE B 1 192 ? 30.807 69.185 1.291 1.000 32.571 192 ILE B CA 1
ATOM 4254 C C . ILE B 1 192 ? 31.099 68.550 -0.067 1.000 30.945 192 ILE B C 1
ATOM 4255 O O . ILE B 1 192 ? 30.394 68.825 -1.033 1.000 30.490 192 ILE B O 1
ATOM 4260 N N . SER B 1 193 ? 32.098 67.665 -0.123 1.000 30.527 193 SER B N 1
ATOM 4261 C CA . SER B 1 193 ? 32.367 66.909 -1.336 1.000 31.308 193 SER B CA 1
ATOM 4262 C C . SER B 1 193 ? 31.102 66.181 -1.802 1.000 32.886 193 SER B C 1
ATOM 4263 O O . SER B 1 193 ? 30.715 66.286 -2.962 1.000 32.616 193 SER B O 1
ATOM 4266 N N . ASN B 1 194 ? 30.450 65.461 -0.882 1.000 31.858 194 ASN B N 1
ATOM 4267 C CA . ASN B 1 194 ? 29.203 64.769 -1.178 1.000 32.148 194 ASN B CA 1
ATOM 4268 C C . ASN B 1 194 ? 28.135 65.719 -1.717 1.000 32.285 194 ASN B C 1
ATOM 4269 O O . ASN B 1 194 ? 27.446 65.389 -2.678 1.000 33.206 194 ASN B O 1
ATOM 4274 N N . ILE B 1 195 ? 27.973 66.877 -1.070 1.000 33.109 195 ILE B N 1
ATOM 4275 C CA . ILE B 1 195 ? 26.924 67.818 -1.427 1.000 34.951 195 ILE B CA 1
ATOM 4276 C C . ILE B 1 195 ? 27.148 68.334 -2.850 1.000 35.992 195 ILE B C 1
ATOM 4277 O O . ILE B 1 195 ? 26.212 68.376 -3.644 1.000 36.246 195 ILE B O 1
ATOM 4282 N N . LEU B 1 196 ? 28.391 68.698 -3.180 1.000 35.672 196 LEU B N 1
ATOM 4283 C CA . LEU B 1 196 ? 28.712 69.215 -4.503 1.000 38.370 196 LEU B CA 1
ATOM 4284 C C . LEU B 1 196 ? 28.469 68.168 -5.595 1.000 39.304 196 LEU B C 1
ATOM 4285 O O . LEU B 1 196 ? 28.133 68.532 -6.716 1.000 40.913 196 LEU B O 1
ATOM 4290 N N . GLN B 1 197 ? 28.618 66.877 -5.284 1.000 37.789 197 GLN B N 1
ATOM 4291 C CA . GLN B 1 197 ? 28.376 65.832 -6.268 1.000 41.196 197 GLN B CA 1
ATOM 4292 C C . GLN B 1 197 ? 26.897 65.446 -6.364 1.000 40.363 197 GLN B C 1
ATOM 4293 O O . GLN B 1 197 ? 26.542 64.691 -7.257 1.000 41.244 197 GLN B O 1
ATOM 4299 N N . SER B 1 198 ? 26.042 65.943 -5.459 1.000 40.859 198 SER B N 1
ATOM 4300 C CA . SER B 1 198 ? 24.710 65.381 -5.251 1.000 40.185 198 SER B CA 1
ATOM 4301 C C . SER B 1 198 ? 23.682 65.942 -6.230 1.000 42.796 198 SER B C 1
ATOM 4302 O O . SER B 1 198 ? 22.650 65.314 -6.456 1.000 44.817 198 SER B O 1
ATOM 4305 N N . GLY B 1 199 ? 23.928 67.153 -6.743 1.000 45.076 199 GLY B N 1
ATOM 4306 C CA . GLY B 1 199 ? 22.944 67.864 -7.548 1.000 46.836 199 GLY B CA 1
ATOM 4307 C C . GLY B 1 199 ? 22.375 69.097 -6.845 1.000 46.172 199 GLY B C 1
ATOM 4308 O O . GLY B 1 199 ? 21.546 69.808 -7.413 1.000 46.983 199 GLY B O 1
ATOM 4309 N N . VAL B 1 200 ? 22.813 69.350 -5.606 1.000 44.699 200 VAL B N 1
ATOM 4310 C CA . VAL B 1 200 ? 22.421 70.557 -4.897 1.000 43.977 200 VAL B CA 1
ATOM 4311 C C . VAL B 1 200 ? 22.939 71.773 -5.663 1.000 42.457 200 VAL B C 1
ATOM 4312 O O . VAL B 1 200 ? 24.038 71.744 -6.210 1.000 40.020 200 VAL B O 1
ATOM 4316 N N . ASP B 1 201 ? 22.108 72.821 -5.708 1.000 42.485 201 ASP B N 1
ATOM 4317 C CA . ASP B 1 201 ? 22.484 74.131 -6.219 1.000 42.447 201 ASP B CA 1
ATOM 4318 C C . ASP B 1 201 ? 23.219 74.864 -5.098 1.000 40.774 201 ASP B C 1
ATOM 4319 O O . ASP B 1 201 ? 22.596 75.317 -4.143 1.000 41.254 201 ASP B O 1
ATOM 4324 N N . TYR B 1 202 ? 24.550 74.944 -5.208 1.000 39.485 202 TYR B N 1
ATOM 4325 C CA . TYR B 1 202 ? 25.407 75.320 -4.091 1.000 39.330 202 TYR B CA 1
ATOM 4326 C C . TYR B 1 202 ? 26.089 76.650 -4.390 1.000 37.965 202 TYR B C 1
ATOM 4327 O O . TYR B 1 202 ? 26.697 76.805 -5.443 1.000 37.959 202 TYR B O 1
ATOM 4336 N N . THR B 1 203 ? 25.980 77.594 -3.445 1.000 38.221 203 THR B N 1
ATOM 4337 C CA . THR B 1 203 ? 26.675 78.866 -3.529 1.000 38.312 203 THR B CA 1
ATOM 4338 C C . THR B 1 203 ? 27.553 79.061 -2.298 1.000 36.627 203 THR B C 1
ATOM 4339 O O . THR B 1 203 ? 27.062 79.048 -1.172 1.000 37.251 203 THR B O 1
ATOM 4343 N N . PHE B 1 204 ? 28.856 79.234 -2.545 1.000 35.649 204 PHE B N 1
ATOM 4344 C CA . PHE B 1 204 ? 29.782 79.766 -1.562 1.000 35.572 204 PHE B CA 1
ATOM 4345 C C . PHE B 1 204 ? 29.580 81.281 -1.490 1.000 37.308 204 PHE B C 1
ATOM 4346 O O . PHE B 1 204 ? 30.267 82.029 -2.179 1.000 38.222 204 PHE B O 1
ATOM 4354 N N . ALA B 1 205 ? 28.622 81.715 -0.662 1.000 38.526 205 ALA B N 1
ATOM 4355 C CA . ALA B 1 205 ? 28.211 83.111 -0.618 1.000 39.746 205 ALA B CA 1
ATOM 4356 C C . ALA B 1 205 ? 29.167 83.942 0.234 1.000 41.096 205 ALA B C 1
ATOM 4357 O O . ALA B 1 205 ? 29.280 85.149 0.030 1.000 42.933 205 ALA B O 1
ATOM 4359 N N . ALA B 1 206 ? 29.818 83.305 1.214 1.000 40.482 206 ALA B N 1
ATOM 4360 C CA . ALA B 1 206 ? 30.588 84.030 2.209 1.000 40.453 206 ALA B CA 1
ATOM 4361 C C . ALA B 1 206 ? 31.857 83.261 2.553 1.000 40.109 206 ALA B C 1
ATOM 4362 O O . ALA B 1 206 ? 32.043 82.811 3.683 1.000 40.116 206 ALA B O 1
ATOM 4364 N N . PRO B 1 207 ? 32.781 83.084 1.586 1.000 40.366 207 PRO B N 1
ATOM 4365 C CA . PRO B 1 207 ? 34.112 82.568 1.897 1.000 38.678 207 PRO B CA 1
ATOM 4366 C C . PRO B 1 207 ? 34.908 83.638 2.639 1.000 38.859 207 PRO B C 1
ATOM 4367 O O . PRO B 1 207 ? 34.487 84.793 2.699 1.000 38.867 207 PRO B O 1
ATOM 4371 N N . LEU B 1 208 ? 36.064 83.253 3.189 1.000 39.016 208 LEU B N 1
ATOM 4372 C CA . LEU B 1 208 ? 36.923 84.205 3.882 1.000 40.169 208 LEU B CA 1
ATOM 4373 C C . LEU B 1 208 ? 37.273 85.373 2.959 1.000 41.347 208 LEU B C 1
ATOM 4374 O O . LEU B 1 208 ? 37.503 86.482 3.439 1.000 41.655 208 LEU B O 1
ATOM 4379 N N . ASP B 1 209 ? 37.313 85.124 1.641 1.000 41.223 209 ASP B N 1
ATOM 4380 C CA . ASP B 1 209 ? 37.576 86.171 0.660 1.000 39.916 209 ASP B CA 1
ATOM 4381 C C . ASP B 1 209 ? 36.681 87.386 0.920 1.000 40.931 209 ASP B C 1
ATOM 4382 O O . ASP B 1 209 ? 37.115 88.527 0.767 1.000 39.636 209 ASP B O 1
ATOM 4387 N N . ILE B 1 210 ? 35.417 87.146 1.289 1.000 39.993 210 ILE B N 1
ATOM 4388 C CA . ILE B 1 210 ? 34.481 88.223 1.558 1.000 41.786 210 ILE B CA 1
ATOM 4389 C C . ILE B 1 210 ? 34.511 88.580 3.042 1.000 42.760 210 ILE B C 1
ATOM 4390 O O . ILE B 1 210 ? 34.609 89.764 3.387 1.000 41.249 210 ILE B O 1
ATOM 4395 N N . THR B 1 211 ? 34.410 87.572 3.916 1.000 40.236 211 THR B N 1
ATOM 4396 C CA . THR B 1 211 ? 34.157 87.843 5.321 1.000 41.507 211 THR B CA 1
ATOM 4397 C C . THR B 1 211 ? 35.345 88.556 5.963 1.000 41.853 211 THR B C 1
ATOM 4398 O O . THR B 1 211 ? 35.152 89.327 6.903 1.000 41.637 211 THR B O 1
ATOM 4402 N N . HIS B 1 212 ? 36.559 88.340 5.437 1.000 40.825 212 HIS B N 1
ATOM 4403 C CA . HIS B 1 212 ? 37.728 89.041 5.944 1.000 42.779 212 HIS B CA 1
ATOM 4404 C C . HIS B 1 212 ? 37.700 90.525 5.567 1.000 44.786 212 HIS B C 1
ATOM 4405 O O . HIS B 1 212 ? 38.557 91.272 6.030 1.000 46.434 212 HIS B O 1
ATOM 4412 N N . THR B 1 213 ? 36.735 90.955 4.738 1.000 45.038 213 THR B N 1
ATOM 4413 C CA . THR B 1 213 ? 36.557 92.371 4.437 1.000 45.318 213 THR B CA 1
ATOM 4414 C C . THR B 1 213 ? 35.348 92.949 5.173 1.000 46.004 213 THR B C 1
ATOM 4415 O O . THR B 1 213 ? 35.051 94.132 5.035 1.000 46.826 213 THR B O 1
ATOM 4419 N N . VAL B 1 214 ? 34.651 92.124 5.956 1.000 45.182 214 VAL B N 1
ATOM 4420 C CA . VAL B 1 214 ? 33.481 92.561 6.698 1.000 47.339 214 VAL B CA 1
ATOM 4421 C C . VAL B 1 214 ? 33.897 92.735 8.157 1.000 49.446 214 VAL B C 1
ATOM 4422 O O . VAL B 1 214 ? 33.806 91.804 8.954 1.000 50.004 214 VAL B O 1
ATOM 4426 N N . LEU B 1 215 ? 34.362 93.946 8.488 1.000 49.159 215 LEU B N 1
ATOM 4427 C CA . LEU B 1 215 ? 35.133 94.186 9.699 1.000 50.705 215 LEU B CA 1
ATOM 4428 C C . LEU B 1 215 ? 34.342 95.072 10.659 1.000 54.886 215 LEU B C 1
ATOM 4429 O O . LEU B 1 215 ? 33.716 96.042 10.241 1.000 55.571 215 LEU B O 1
ATOM 4434 N N . VAL B 1 216 ? 34.409 94.731 11.951 1.000 57.396 216 VAL B N 1
ATOM 4435 C CA . VAL B 1 216 ? 33.707 95.459 12.995 1.000 59.067 216 VAL B CA 1
ATOM 4436 C C . VAL B 1 216 ? 34.602 96.609 13.457 1.000 59.187 216 VAL B C 1
ATOM 4437 O O . VAL B 1 216 ? 35.357 96.479 14.421 1.000 59.466 216 VAL B O 1
ATOM 4441 N N . THR B 1 217 ? 34.515 97.728 12.730 1.000 59.101 217 THR B N 1
ATOM 4442 C CA . THR B 1 217 ? 35.326 98.905 12.993 1.000 61.474 217 THR B CA 1
ATOM 4443 C C . THR B 1 217 ? 34.709 99.705 14.135 1.000 63.812 217 THR B C 1
ATOM 4444 O O . THR B 1 217 ? 33.582 99.438 14.538 1.000 61.337 217 THR B O 1
ATOM 4448 N N . GLU B 1 218 ? 35.450 100.698 14.637 1.000 69.778 218 GLU B N 1
ATOM 4449 C CA . GLU B 1 218 ? 34.929 101.599 15.655 1.000 76.448 218 GLU B CA 1
ATOM 4450 C C . GLU B 1 218 ? 33.714 102.339 15.096 1.000 70.371 218 GLU B C 1
ATOM 4451 O O . GLU B 1 218 ? 32.774 102.626 15.830 1.000 71.867 218 GLU B O 1
ATOM 4457 N N . LYS B 1 219 ? 33.742 102.614 13.785 1.000 67.354 219 LYS B N 1
ATOM 4458 C CA . LYS B 1 219 ? 32.641 103.252 13.082 1.000 64.904 219 LYS B CA 1
ATOM 4459 C C . LYS B 1 219 ? 31.391 102.379 13.176 1.000 61.629 219 LYS B C 1
ATOM 4460 O O . LYS B 1 219 ? 30.302 102.874 13.458 1.000 61.275 219 LYS B O 1
ATOM 4466 N N . VAL B 1 220 ? 31.552 101.070 12.947 1.000 59.119 220 VAL B N 1
ATOM 4467 C CA . VAL B 1 220 ? 30.434 100.143 13.031 1.000 56.451 220 VAL B CA 1
ATOM 4468 C C . VAL B 1 220 ? 29.901 100.114 14.462 1.000 56.038 220 VAL B C 1
ATOM 4469 O O . VAL B 1 220 ? 28.695 100.157 14.665 1.000 56.278 220 VAL B O 1
ATOM 4473 N N . ILE B 1 221 ? 30.797 100.053 15.452 1.000 57.950 221 ILE B N 1
ATOM 4474 C CA . ILE B 1 221 ? 30.393 99.974 16.851 1.000 61.666 221 ILE B CA 1
ATOM 4475 C C . ILE B 1 221 ? 29.552 101.197 17.220 1.000 63.406 221 ILE B C 1
ATOM 4476 O O . ILE B 1 221 ? 28.551 101.067 17.919 1.000 64.854 221 ILE B O 1
ATOM 4481 N N . ASN B 1 222 ? 29.960 102.382 16.750 1.000 66.087 222 ASN B N 1
ATOM 4482 C CA . ASN B 1 222 ? 29.240 103.615 17.033 1.000 68.264 222 ASN B CA 1
ATOM 4483 C C . ASN B 1 222 ? 27.863 103.591 16.373 1.000 66.606 222 ASN B C 1
ATOM 4484 O O . ASN B 1 222 ? 26.897 104.084 16.951 1.000 65.821 222 ASN B O 1
ATOM 4489 N N . ASP B 1 223 ? 27.775 103.015 15.168 1.000 65.065 223 ASP B N 1
ATOM 4490 C CA . ASP B 1 223 ? 26.502 102.861 14.481 1.000 66.270 223 ASP B CA 1
ATOM 4491 C C . ASP B 1 223 ? 25.611 101.878 15.238 1.000 64.864 223 ASP B C 1
ATOM 4492 O O . ASP B 1 223 ? 24.406 102.099 15.326 1.000 65.196 223 ASP B O 1
ATOM 4497 N N . ILE B 1 224 ? 26.202 100.807 15.790 1.000 63.162 224 ILE B N 1
ATOM 4498 C CA . ILE B 1 224 ? 25.459 99.865 16.616 1.000 63.629 224 ILE B CA 1
ATOM 4499 C C . ILE B 1 224 ? 24.888 100.606 17.825 1.000 65.580 224 ILE B C 1
ATOM 4500 O O . ILE B 1 224 ? 23.710 100.454 18.148 1.000 64.979 224 ILE B O 1
ATOM 4505 N N . LYS B 1 225 ? 25.736 101.398 18.493 1.000 66.210 225 LYS B N 1
ATOM 4506 C CA . LYS B 1 225 ? 25.337 102.100 19.704 1.000 69.674 225 LYS B CA 1
ATOM 4507 C C . LYS B 1 225 ? 24.181 103.052 19.402 1.000 68.413 225 LYS B C 1
ATOM 4508 O O . LYS B 1 225 ? 23.203 103.085 20.144 1.000 67.592 225 LYS B O 1
ATOM 4514 N N . ALA B 1 226 ? 24.286 103.807 18.301 1.000 69.123 226 ALA B N 1
ATOM 4515 C CA . ALA B 1 226 ? 23.272 104.793 17.957 1.000 71.577 226 ALA B CA 1
ATOM 4516 C C . ALA B 1 226 ? 21.916 104.118 17.746 1.000 71.201 226 ALA B C 1
ATOM 4517 O O . ALA B 1 226 ? 20.883 104.717 18.034 1.000 72.404 226 ALA B O 1
ATOM 4519 N N . ALA B 1 227 ? 21.923 102.866 17.268 1.000 68.508 227 ALA B N 1
ATOM 4520 C CA . ALA B 1 227 ? 20.700 102.157 16.918 1.000 70.638 227 ALA B CA 1
ATOM 4521 C C . ALA B 1 227 ? 20.088 101.431 18.118 1.000 71.472 227 ALA B C 1
ATOM 4522 O O . ALA B 1 227 ? 18.886 101.164 18.120 1.000 70.725 227 ALA B O 1
ATOM 4524 N N . THR B 1 228 ? 20.907 101.093 19.126 1.000 73.928 228 THR B N 1
ATOM 4525 C CA . THR B 1 228 ? 20.495 100.145 20.152 1.000 74.411 228 THR B CA 1
ATOM 4526 C C . THR B 1 228 ? 20.430 100.769 21.547 1.000 76.734 228 THR B C 1
ATOM 4527 O O . THR B 1 228 ? 19.554 100.389 22.325 1.000 74.437 228 THR B O 1
ATOM 4531 N N . GLU B 1 229 ? 21.351 101.697 21.864 1.000 80.980 229 GLU B N 1
ATOM 4532 C CA . GLU B 1 229 ? 21.487 102.251 23.209 1.000 83.745 229 GLU B CA 1
ATOM 4533 C C . GLU B 1 229 ? 20.210 102.957 23.660 1.000 82.765 229 GLU B C 1
ATOM 4534 O O . GLU B 1 229 ? 19.837 102.845 24.827 1.000 80.511 229 GLU B O 1
ATOM 4540 N N . PRO B 1 230 ? 19.505 103.714 22.786 1.000 83.548 230 PRO B N 1
ATOM 4541 C CA . PRO B 1 230 ? 18.273 104.392 23.195 1.000 86.266 230 PRO B CA 1
ATOM 4542 C C . PRO B 1 230 ? 17.135 103.459 23.605 1.000 85.490 230 PRO B C 1
ATOM 4543 O O . PRO B 1 230 ? 16.176 103.913 24.222 1.000 87.350 230 PRO B O 1
ATOM 4547 N N . TYR B 1 231 ? 17.239 102.166 23.262 1.000 80.501 231 TYR B N 1
ATOM 4548 C CA . TYR B 1 231 ? 16.164 101.217 23.515 1.000 81.417 231 TYR B CA 1
ATOM 4549 C C . TYR B 1 231 ? 16.595 100.148 24.515 1.000 80.238 231 TYR B C 1
ATOM 4550 O O . TYR B 1 231 ? 15.799 99.750 25.361 1.000 80.030 231 TYR B O 1
ATOM 4559 N N . SER B 1 232 ? 17.839 99.664 24.412 1.000 79.715 232 SER B N 1
ATOM 4560 C CA . SER B 1 232 ? 18.311 98.629 25.317 1.000 80.926 232 SER B CA 1
ATOM 4561 C C . SER B 1 232 ? 19.827 98.721 25.484 1.000 81.553 232 SER B C 1
ATOM 4562 O O . SER B 1 232 ? 20.572 98.069 24.759 1.000 79.828 232 SER B O 1
ATOM 4565 N N . PRO B 1 233 ? 20.335 99.537 26.440 1.000 84.214 233 PRO B N 1
ATOM 4566 C CA . PRO B 1 233 ? 21.776 99.633 26.680 1.000 83.987 233 PRO B CA 1
ATOM 4567 C C . PRO B 1 233 ? 22.402 98.304 27.103 1.000 82.129 233 PRO B C 1
ATOM 4568 O O . PRO B 1 233 ? 23.579 98.067 26.839 1.000 80.827 233 PRO B O 1
ATOM 4572 N N . LYS B 1 234 ? 21.610 97.438 27.750 1.000 79.938 234 LYS B N 1
ATOM 4573 C CA . LYS B 1 234 ? 22.092 96.132 28.169 1.000 78.815 234 LYS B CA 1
ATOM 4574 C C . LYS B 1 234 ? 22.376 95.265 26.942 1.000 77.131 234 LYS B C 1
ATOM 4575 O O . LYS B 1 234 ? 23.401 94.586 26.901 1.000 75.078 234 LYS B O 1
ATOM 4581 N N . PHE B 1 235 ? 21.473 95.303 25.949 1.000 75.735 235 PHE B N 1
ATOM 4582 C CA . PHE B 1 235 ? 21.650 94.561 24.709 1.000 73.899 235 PHE B CA 1
ATOM 4583 C C . PHE B 1 235 ? 22.863 95.096 23.944 1.000 73.321 235 PHE B C 1
ATOM 4584 O O . PHE B 1 235 ? 23.663 94.321 23.421 1.000 67.748 235 PHE B O 1
ATOM 4592 N N . THR B 1 236 ? 22.990 96.428 23.878 1.000 74.901 236 THR B N 1
ATOM 4593 C CA . THR B 1 236 ? 24.136 97.060 23.242 1.000 74.525 236 THR B CA 1
ATOM 4594 C C . THR B 1 236 ? 25.421 96.410 23.750 1.000 77.919 236 THR B C 1
ATOM 4595 O O . THR B 1 236 ? 26.250 95.974 22.951 1.000 76.447 236 THR B O 1
ATOM 4599 N N . GLU B 1 237 ? 25.562 96.348 25.083 1.000 82.372 237 GLU B N 1
ATOM 4600 C CA . GLU B 1 237 ? 26.764 95.835 25.729 1.000 83.992 237 GLU B CA 1
ATOM 4601 C C . GLU B 1 237 ? 27.029 94.396 25.289 1.000 77.905 237 GLU B C 1
ATOM 4602 O O . GLU B 1 237 ? 28.162 94.063 24.955 1.000 74.480 237 GLU B O 1
ATOM 4608 N N . MET B 1 238 ? 25.995 93.548 25.303 1.000 76.073 238 MET B N 1
ATOM 4609 C CA . MET B 1 238 ? 26.226 92.133 25.052 1.000 78.228 238 MET B CA 1
ATOM 4610 C C . MET B 1 238 ? 26.582 91.900 23.582 1.000 73.483 238 MET B C 1
ATOM 4611 O O . MET B 1 238 ? 27.454 91.084 23.300 1.000 73.503 238 MET B O 1
ATOM 4616 N N . ILE B 1 239 ? 25.943 92.627 22.656 1.000 70.579 239 ILE B N 1
ATOM 4617 C CA . ILE B 1 239 ? 26.249 92.496 21.239 1.000 68.100 239 ILE B CA 1
ATOM 4618 C C . ILE B 1 239 ? 27.722 92.829 21.007 1.000 65.733 239 ILE B C 1
ATOM 4619 O O . ILE B 1 239 ? 28.413 92.115 20.289 1.000 62.290 239 ILE B O 1
ATOM 4624 N N . ILE B 1 240 ? 28.187 93.930 21.605 1.000 65.372 240 ILE B N 1
ATOM 4625 C CA . ILE B 1 240 ? 29.550 94.394 21.412 1.000 65.911 240 ILE B CA 1
ATOM 4626 C C . ILE B 1 240 ? 30.515 93.389 22.036 1.000 67.633 240 ILE B C 1
ATOM 4627 O O . ILE B 1 240 ? 31.566 93.103 21.469 1.000 65.704 240 ILE B O 1
ATOM 4632 N N . LYS B 1 241 ? 30.149 92.853 23.203 1.000 68.190 241 LYS B N 1
ATOM 4633 C CA . LYS B 1 241 ? 31.009 91.911 23.901 1.000 70.752 241 LYS B CA 1
ATOM 4634 C C . LYS B 1 241 ? 31.149 90.641 23.062 1.000 64.979 241 LYS B C 1
ATOM 4635 O O . LYS B 1 241 ? 32.236 90.074 22.989 1.000 63.469 241 LYS B O 1
ATOM 4641 N N . LEU B 1 242 ? 30.051 90.225 22.416 1.000 61.657 242 LEU B N 1
ATOM 4642 C CA . LEU B 1 242 ? 30.053 89.038 21.574 1.000 59.126 242 LEU B CA 1
ATOM 4643 C C . LEU B 1 242 ? 30.888 89.293 20.319 1.000 58.795 242 LEU B C 1
ATOM 4644 O O . LEU B 1 242 ? 31.692 88.446 19.942 1.000 57.189 242 LEU B O 1
ATOM 4649 N N . LEU B 1 243 ? 30.704 90.463 19.690 1.000 56.960 243 LEU B N 1
ATOM 4650 C CA . LEU B 1 243 ? 31.423 90.814 18.472 1.000 59.276 243 LEU B CA 1
ATOM 4651 C C . LEU B 1 243 ? 32.929 90.906 18.718 1.000 59.787 243 LEU B C 1
ATOM 4652 O O . LEU B 1 243 ? 33.712 90.639 17.809 1.000 62.530 243 LEU B O 1
ATOM 4657 N N . PHE B 1 244 ? 33.328 91.314 19.930 1.000 59.430 244 PHE B N 1
ATOM 4658 C CA . PHE B 1 244 ? 34.724 91.593 20.237 1.000 60.520 244 PHE B CA 1
ATOM 4659 C C . PHE B 1 244 ? 35.349 90.487 21.089 1.000 61.105 244 PHE B C 1
ATOM 4660 O O . PHE B 1 244 ? 36.474 90.637 21.561 1.000 61.297 244 PHE B O 1
ATOM 4668 N N . PHE B 1 245 ? 34.655 89.356 21.247 1.000 63.009 245 PHE B N 1
ATOM 4669 C CA . PHE B 1 245 ? 35.130 88.303 22.131 1.000 63.606 245 PHE B CA 1
ATOM 4670 C C . PHE B 1 245 ? 36.468 87.742 21.650 1.000 62.466 245 PHE B C 1
ATOM 4671 O O . PHE B 1 245 ? 37.256 87.287 22.469 1.000 65.156 245 PHE B O 1
ATOM 4679 N N . PHE B 1 246 ? 36.722 87.756 20.333 1.000 61.682 246 PHE B N 1
ATOM 4680 C CA . PHE B 1 246 ? 37.952 87.205 19.777 1.000 63.705 246 PHE B CA 1
ATOM 4681 C C . PHE B 1 246 ? 38.842 88.298 19.179 1.000 65.535 246 PHE B C 1
ATOM 4682 O O . PHE B 1 246 ? 39.767 87.998 18.422 1.000 64.557 246 PHE B O 1
ATOM 4690 N N . LYS B 1 247 ? 38.585 89.560 19.548 1.000 63.859 247 LYS B N 1
ATOM 4691 C CA . LYS B 1 247 ? 39.280 90.697 18.963 1.000 64.244 247 LYS B CA 1
ATOM 4692 C C . LYS B 1 247 ? 40.790 90.553 19.147 1.000 62.963 247 LYS B C 1
ATOM 4693 O O . LYS B 1 247 ? 41.549 90.805 18.213 1.000 59.888 247 LYS B O 1
ATOM 4699 N N . ASP B 1 248 ? 41.216 90.151 20.352 1.000 63.847 248 ASP B N 1
ATOM 4700 C CA . ASP B 1 248 ? 42.630 90.066 20.683 1.000 67.093 248 ASP B CA 1
ATOM 4701 C C . ASP B 1 248 ? 43.301 88.959 19.870 1.000 65.663 248 ASP B C 1
ATOM 4702 O O . ASP B 1 248 ? 44.409 89.150 19.370 1.000 66.426 248 ASP B O 1
ATOM 4707 N N . THR B 1 249 ? 42.633 87.806 19.749 1.000 63.416 249 THR B N 1
ATOM 4708 C CA . THR B 1 249 ? 43.177 86.683 19.001 1.000 65.248 249 THR B CA 1
ATOM 4709 C C . THR B 1 249 ? 43.322 87.045 17.526 1.000 62.914 249 THR B C 1
ATOM 4710 O O . THR B 1 249 ? 44.369 86.795 16.935 1.000 60.401 249 THR B O 1
ATOM 4714 N N . TYR B 1 250 ? 42.270 87.632 16.939 1.000 62.965 250 TYR B N 1
ATOM 4715 C CA . TYR B 1 250 ? 42.309 88.059 15.548 1.000 62.016 250 TYR B CA 1
ATOM 4716 C C . TYR B 1 250 ? 43.460 89.041 15.329 1.000 63.046 250 TYR B C 1
ATOM 4717 O O . TYR B 1 250 ? 44.112 89.007 14.288 1.000 57.812 250 TYR B O 1
ATOM 4726 N N . ARG B 1 251 ? 43.699 89.922 16.309 1.000 65.130 251 ARG B N 1
ATOM 4727 C CA . ARG B 1 251 ? 44.770 90.900 16.205 1.000 68.902 251 ARG B CA 1
ATOM 4728 C C . ARG B 1 251 ? 46.125 90.200 16.302 1.000 71.451 251 ARG B C 1
ATOM 4729 O O . ARG B 1 251 ? 46.951 90.325 15.401 1.000 72.073 251 ARG B O 1
ATOM 4737 N N . ASP B 1 252 ? 46.331 89.450 17.392 1.000 72.362 252 ASP B N 1
ATOM 4738 C CA . ASP B 1 252 ? 47.641 88.919 17.742 1.000 74.159 252 ASP B CA 1
ATOM 4739 C C . ASP B 1 252 ? 48.029 87.754 16.829 1.000 74.593 252 ASP B C 1
ATOM 4740 O O . ASP B 1 252 ? 49.208 87.588 16.527 1.000 77.452 252 ASP B O 1
ATOM 4745 N N . VAL B 1 253 ? 47.048 86.950 16.396 1.000 71.867 253 VAL B N 1
ATOM 4746 C CA . VAL B 1 253 ? 47.329 85.765 15.599 1.000 69.855 253 VAL B CA 1
ATOM 4747 C C . VAL B 1 253 ? 47.248 86.094 14.106 1.000 70.403 253 VAL B C 1
ATOM 4748 O O . VAL B 1 253 ? 48.082 85.624 13.338 1.000 71.077 253 VAL B O 1
ATOM 4752 N N . PHE B 1 254 ? 46.253 86.896 13.696 1.000 68.960 254 PHE B N 1
ATOM 4753 C CA . PHE B 1 254 ? 45.927 87.056 12.285 1.000 65.918 254 PHE B CA 1
ATOM 4754 C C . PHE B 1 254 ? 46.133 88.492 11.792 1.000 64.938 254 PHE B C 1
ATOM 4755 O O . PHE B 1 254 ? 45.885 88.773 10.623 1.000 66.568 254 PHE B O 1
ATOM 4763 N N . GLY B 1 255 ? 46.572 89.408 12.664 1.000 65.387 255 GLY B N 1
ATOM 4764 C CA . GLY B 1 255 ? 46.958 90.746 12.239 1.000 65.010 255 GLY B CA 1
ATOM 4765 C C . GLY B 1 255 ? 45.782 91.692 11.977 1.000 67.739 255 GLY B C 1
ATOM 4766 O O . GLY B 1 255 ? 45.985 92.776 11.432 1.000 67.984 255 GLY B O 1
ATOM 4767 N N . PHE B 1 256 ? 44.563 91.310 12.384 1.000 66.179 256 PHE B N 1
ATOM 4768 C CA . PHE B 1 256 ? 43.393 92.158 12.201 1.000 68.223 256 PHE B CA 1
ATOM 4769 C C . PHE B 1 256 ? 43.360 93.261 13.261 1.000 70.205 256 PHE B C 1
ATOM 4770 O O . PHE B 1 256 ? 43.296 92.970 14.454 1.000 69.225 256 PHE B O 1
ATOM 4778 N N . ILE B 1 257 ? 43.343 94.528 12.825 1.000 68.883 257 ILE B N 1
ATOM 4779 C CA . ILE B 1 257 ? 43.139 95.642 13.741 1.000 69.110 257 ILE B CA 1
ATOM 4780 C C . ILE B 1 257 ? 41.689 95.612 14.225 1.000 65.752 257 ILE B C 1
ATOM 4781 O O . ILE B 1 257 ? 41.428 95.769 15.417 1.000 70.274 257 ILE B O 1
ATOM 4786 N N . ASP B 1 258 ? 40.757 95.427 13.281 1.000 61.718 258 ASP B N 1
ATOM 4787 C CA . ASP B 1 258 ? 39.347 95.247 13.586 1.000 59.873 258 ASP B CA 1
ATOM 4788 C C . ASP B 1 258 ? 38.937 93.829 13.187 1.000 56.564 258 ASP B C 1
ATOM 4789 O O . ASP B 1 258 ? 39.292 93.361 12.105 1.000 57.260 258 ASP B O 1
ATOM 4794 N N . PRO B 1 259 ? 38.172 93.101 14.034 1.000 55.833 259 PRO B N 1
ATOM 4795 C CA . PRO B 1 259 ? 37.842 91.703 13.762 1.000 54.388 259 PRO B CA 1
ATOM 4796 C C . PRO B 1 259 ? 36.765 91.536 12.692 1.000 53.057 259 PRO B C 1
ATOM 4797 O O . PRO B 1 259 ? 35.909 92.401 12.523 1.000 53.660 259 PRO B O 1
ATOM 4801 N N . PRO B 1 260 ? 36.778 90.414 11.938 1.000 50.978 260 PRO B N 1
ATOM 4802 C CA . PRO B 1 260 ? 35.737 90.130 10.948 1.000 49.831 260 PRO B CA 1
ATOM 4803 C C . PRO B 1 260 ? 34.432 89.628 11.562 1.000 49.831 260 PRO B C 1
ATOM 4804 O O . PRO B 1 260 ? 34.415 89.219 12.718 1.000 49.997 260 PRO B O 1
ATOM 4808 N N . LEU B 1 261 ? 33.350 89.682 10.774 1.000 48.970 261 LEU B N 1
ATOM 4809 C CA . LEU B 1 261 ? 32.085 89.036 11.087 1.000 50.035 261 LEU B CA 1
ATOM 4810 C C . LEU B 1 261 ? 31.695 88.202 9.869 1.000 49.252 261 LEU B C 1
ATOM 4811 O O . LEU B 1 261 ? 31.645 88.722 8.756 1.000 49.124 261 LEU B O 1
ATOM 4816 N N . HIS B 1 262 ? 31.470 86.898 10.083 1.000 47.498 262 HIS B N 1
ATOM 4817 C CA . HIS B 1 262 ? 31.425 85.933 8.994 1.000 45.359 262 HIS B CA 1
ATOM 4818 C C . HIS B 1 262 ? 29.981 85.580 8.628 1.000 44.401 262 HIS B C 1
ATOM 4819 O O . HIS B 1 262 ? 29.432 86.085 7.650 1.000 42.745 262 HIS B O 1
ATOM 4826 N N . ASP B 1 263 ? 29.369 84.725 9.458 1.000 44.105 263 ASP B N 1
ATOM 4827 C CA . ASP B 1 263 ? 28.201 83.93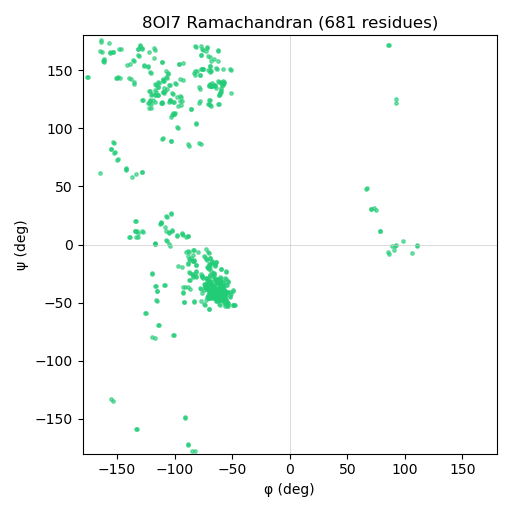2 9.102 1.000 42.786 263 ASP B CA 1
ATOM 4828 C C . ASP B 1 263 ? 27.012 84.765 8.618 1.000 42.879 263 ASP B C 1
ATOM 4829 O O . ASP B 1 263 ? 26.317 84.340 7.699 1.000 41.782 263 ASP B O 1
ATOM 4834 N N . PRO B 1 264 ? 26.675 85.941 9.202 1.000 42.708 264 PRO B N 1
ATOM 4835 C CA . PRO B 1 264 ? 25.503 86.683 8.733 1.000 43.523 264 PRO B CA 1
ATOM 4836 C C . PRO B 1 264 ? 25.584 87.083 7.258 1.000 42.082 264 PRO B C 1
ATOM 4837 O O . PRO B 1 264 ? 24.559 87.304 6.623 1.000 42.643 264 PRO B O 1
ATOM 4841 N N . VAL B 1 265 ? 26.796 87.129 6.696 1.000 41.587 265 VAL B N 1
ATOM 4842 C CA . VAL B 1 265 ? 26.970 87.493 5.298 1.000 42.162 265 VAL B CA 1
ATOM 4843 C C . VAL B 1 265 ? 26.260 86.478 4.399 1.000 41.998 265 VAL B C 1
ATOM 4844 O O . VAL B 1 265 ? 25.724 86.853 3.361 1.000 42.852 265 VAL B O 1
ATOM 4848 N N . ALA B 1 266 ? 26.230 85.200 4.803 1.000 41.113 266 ALA B N 1
ATOM 4849 C CA . ALA B 1 266 ? 25.536 84.174 4.038 1.000 41.333 266 ALA B CA 1
ATOM 4850 C C . ALA B 1 266 ? 24.029 84.430 4.003 1.000 41.853 266 ALA B C 1
ATOM 4851 O O . ALA B 1 266 ? 23.409 84.288 2.951 1.000 43.268 266 ALA B O 1
ATOM 4853 N N . ALA B 1 267 ? 23.430 84.800 5.142 1.000 42.457 267 ALA B N 1
ATOM 4854 C CA . ALA B 1 267 ? 22.009 85.123 5.171 1.000 44.639 267 ALA B CA 1
ATOM 4855 C C . ALA B 1 267 ? 21.737 86.373 4.331 1.000 46.720 267 ALA B C 1
ATOM 4856 O O . ALA B 1 267 ? 20.718 86.453 3.642 1.000 49.360 267 ALA B O 1
ATOM 4858 N N . PHE B 1 268 ? 22.661 87.342 4.382 1.000 46.832 268 PHE B N 1
ATOM 4859 C CA . PHE B 1 268 ? 22.533 88.566 3.602 1.000 47.920 268 PHE B CA 1
ATOM 4860 C C . PHE B 1 268 ? 22.493 88.242 2.107 1.000 46.319 268 PHE B C 1
ATOM 4861 O O . PHE B 1 268 ? 21.805 88.916 1.353 1.000 45.631 268 PHE B O 1
ATOM 4869 N N . HIS B 1 269 ? 23.205 87.188 1.683 1.000 45.351 269 HIS B N 1
ATOM 4870 C CA . HIS B 1 269 ? 23.173 86.767 0.291 1.000 45.337 269 HIS B CA 1
ATOM 4871 C C . HIS B 1 269 ? 21.768 86.328 -0.121 1.000 46.294 269 HIS B C 1
ATOM 4872 O O . HIS B 1 269 ? 21.352 86.590 -1.246 1.000 49.284 269 HIS B O 1
ATOM 4879 N N . LEU B 1 270 ? 21.047 85.635 0.767 1.000 46.530 270 LEU B N 1
ATOM 4880 C CA . LEU B 1 270 ? 19.705 85.183 0.437 1.000 48.760 270 LEU B CA 1
ATOM 4881 C C . LEU B 1 270 ? 18.750 86.374 0.399 1.000 50.537 270 LEU B C 1
ATOM 4882 O O . LEU B 1 270 ? 17.830 86.385 -0.415 1.000 50.666 270 LEU B O 1
ATOM 4887 N N . ILE B 1 271 ? 19.001 87.372 1.258 1.000 52.826 271 ILE B N 1
ATOM 4888 C CA . ILE B 1 271 ? 18.168 88.564 1.348 1.000 52.417 271 ILE B CA 1
ATOM 4889 C C . ILE B 1 271 ? 18.381 89.455 0.126 1.000 53.203 271 ILE B C 1
ATOM 4890 O O . ILE B 1 271 ? 17.412 89.961 -0.433 1.000 53.739 271 ILE B O 1
ATOM 4895 N N . ALA B 1 272 ? 19.647 89.664 -0.260 1.000 54.044 272 ALA B N 1
ATOM 4896 C CA . ALA B 1 272 ? 20.000 90.684 -1.237 1.000 54.519 272 ALA B CA 1
ATOM 4897 C C . ALA B 1 272 ? 21.226 90.258 -2.043 1.000 52.175 272 ALA B C 1
ATOM 4898 O O . ALA B 1 272 ? 22.312 90.820 -1.887 1.000 50.493 272 ALA B O 1
ATOM 4900 N N . PRO B 1 273 ? 21.087 89.289 -2.973 1.000 52.405 273 PRO B N 1
ATOM 4901 C CA . PRO B 1 273 ? 22.237 88.781 -3.723 1.000 53.205 273 PRO B CA 1
ATOM 4902 C C . PRO B 1 273 ? 22.863 89.786 -4.691 1.000 53.114 273 PRO B C 1
ATOM 4903 O O . PRO B 1 273 ? 23.978 89.570 -5.156 1.000 51.813 273 PRO B O 1
ATOM 4907 N N . GLU B 1 274 ? 22.156 90.890 -4.975 1.000 53.770 274 GLU B N 1
ATOM 4908 C CA . GLU B 1 274 ? 22.616 91.875 -5.946 1.000 54.321 274 GLU B CA 1
ATOM 4909 C C . GLU B 1 274 ? 23.911 92.550 -5.483 1.000 51.453 274 GLU B C 1
ATOM 4910 O O . GLU B 1 274 ? 24.625 93.131 -6.298 1.000 51.826 274 GLU B O 1
ATOM 4916 N N . TRP B 1 275 ? 24.229 92.464 -4.184 1.000 51.110 275 TRP B N 1
ATOM 4917 C CA . TRP B 1 275 ? 25.431 93.087 -3.650 1.000 50.527 275 TRP B CA 1
ATOM 4918 C C . TRP B 1 275 ? 26.666 92.204 -3.822 1.000 49.404 275 TRP B C 1
ATOM 4919 O O . TRP B 1 275 ? 27.760 92.656 -3.496 1.000 47.652 275 TRP B O 1
ATOM 4930 N N . PHE B 1 276 ? 26.501 90.972 -4.331 1.000 48.562 276 PHE B N 1
ATOM 4931 C CA . PHE B 1 276 ? 27.603 90.023 -4.445 1.000 46.714 276 PHE B CA 1
ATOM 4932 C C . PHE B 1 276 ? 27.990 89.807 -5.906 1.000 46.896 276 PHE B C 1
ATOM 4933 O O . PHE B 1 276 ? 27.123 89.737 -6.769 1.000 48.243 276 PHE B O 1
ATOM 4941 N N . GLU B 1 277 ? 29.295 89.664 -6.172 1.000 47.268 277 GLU B N 1
ATOM 4942 C CA . GLU B 1 277 ? 29.749 89.103 -7.434 1.000 50.023 277 GLU B CA 1
ATOM 4943 C C . GLU B 1 277 ? 29.516 87.596 -7.390 1.000 50.266 277 GLU B C 1
ATOM 4944 O O . GLU B 1 277 ? 29.507 87.014 -6.308 1.000 49.533 277 GLU B O 1
ATOM 4950 N N . HIS B 1 278 ? 29.286 86.993 -8.564 1.000 48.373 278 HIS B N 1
ATOM 4951 C CA . HIS B 1 278 ? 29.096 85.556 -8.684 1.000 48.481 278 HIS B CA 1
ATOM 4952 C C . HIS B 1 278 ? 29.902 85.037 -9.866 1.000 49.230 278 HIS B C 1
ATOM 4953 O O . HIS B 1 278 ? 29.917 85.660 -10.924 1.000 47.158 278 HIS B O 1
ATOM 4960 N N . VAL B 1 279 ? 30.547 83.882 -9.681 1.000 47.926 279 VAL B N 1
ATOM 4961 C CA . VAL B 1 279 ? 31.126 83.162 -10.799 1.000 48.022 279 VAL B CA 1
ATOM 4962 C C . VAL B 1 279 ? 30.831 81.675 -10.615 1.000 48.552 279 VAL B C 1
ATOM 4963 O O . VAL B 1 279 ? 30.840 81.169 -9.496 1.000 48.879 279 VAL B O 1
ATOM 4967 N N . ARG B 1 280 ? 30.550 81.001 -11.733 1.000 47.984 280 ARG B N 1
ATOM 4968 C CA . ARG B 1 280 ? 30.313 79.569 -11.758 1.000 47.051 280 ARG B CA 1
ATOM 4969 C C . ARG B 1 280 ? 31.630 78.862 -12.060 1.000 44.442 280 ARG B C 1
ATOM 4970 O O . ARG B 1 280 ? 32.399 79.331 -12.892 1.000 43.328 280 ARG B O 1
ATOM 4978 N N . CYS B 1 281 ? 31.867 77.722 -11.402 1.000 42.578 281 CYS B N 1
ATOM 4979 C CA . CYS B 1 281 ? 33.074 76.953 -11.640 1.000 40.841 281 CYS B CA 1
ATOM 4980 C C . CYS B 1 281 ? 32.903 75.544 -11.078 1.000 39.271 281 CYS B C 1
ATOM 4981 O O . CYS B 1 281 ? 31.869 75.225 -10.488 1.000 39.001 281 CYS B O 1
ATOM 4984 N N . HIS B 1 282 ? 33.916 74.707 -11.310 1.000 38.010 282 HIS B N 1
ATOM 4985 C CA . HIS B 1 282 ? 33.998 73.397 -10.687 1.000 37.396 282 HIS B CA 1
ATOM 4986 C C . HIS B 1 282 ? 34.896 73.502 -9.461 1.000 36.427 282 HIS B C 1
ATOM 4987 O O . HIS B 1 282 ? 36.062 73.858 -9.575 1.000 38.383 282 HIS B O 1
ATOM 4994 N N . VAL B 1 283 ? 34.329 73.198 -8.295 1.000 36.537 283 VAL B N 1
ATOM 4995 C CA . VAL B 1 283 ? 35.062 73.196 -7.044 1.000 35.722 283 VAL B CA 1
ATOM 4996 C C . VAL B 1 283 ? 35.342 71.748 -6.655 1.000 35.361 283 VAL B C 1
ATOM 4997 O O . VAL B 1 283 ? 34.425 70.939 -6.574 1.000 34.652 283 VAL B O 1
ATOM 5001 N N . ASP B 1 284 ? 36.622 71.438 -6.452 1.000 35.560 284 ASP B N 1
ATOM 5002 C CA . ASP B 1 284 ? 37.028 70.176 -5.861 1.000 36.622 284 ASP B CA 1
ATOM 5003 C C . ASP B 1 284 ? 37.404 70.426 -4.406 1.000 36.257 284 ASP B C 1
ATOM 5004 O O . ASP B 1 284 ? 38.164 71.349 -4.111 1.000 36.080 284 ASP B O 1
ATOM 5009 N N . ILE B 1 285 ? 36.846 69.609 -3.508 1.000 33.671 285 ILE B N 1
ATOM 5010 C CA . ILE B 1 285 ? 37.182 69.671 -2.096 1.000 33.029 285 ILE B CA 1
ATOM 5011 C C . ILE B 1 285 ? 38.269 68.633 -1.831 1.000 31.745 285 ILE B C 1
ATOM 5012 O O . ILE B 1 285 ? 38.076 67.452 -2.098 1.000 31.111 285 ILE B O 1
ATOM 5017 N N . GLU B 1 286 ? 39.404 69.068 -1.285 1.000 31.000 286 GLU B N 1
ATOM 5018 C CA . GLU B 1 286 ? 40.478 68.145 -0.947 1.000 30.252 286 GLU B CA 1
ATOM 5019 C C . GLU B 1 286 ? 40.051 67.263 0.229 1.000 29.217 286 GLU B C 1
ATOM 5020 O O . GLU B 1 286 ? 39.668 67.766 1.283 1.000 29.228 286 GLU B O 1
ATOM 5026 N N . THR B 1 287 ? 40.113 65.942 0.040 1.000 29.870 287 THR B N 1
ATOM 5027 C CA . THR B 1 287 ? 39.816 65.003 1.113 1.000 31.547 287 THR B CA 1
ATOM 5028 C C . THR B 1 287 ? 41.022 64.109 1.420 1.000 33.807 287 THR B C 1
ATOM 5029 O O . THR B 1 287 ? 41.142 63.614 2.539 1.000 36.456 287 THR B O 1
ATOM 5033 N N . LYS B 1 288 ? 41.924 63.912 0.452 1.000 34.828 288 LYS B N 1
ATOM 5034 C CA . LYS B 1 288 ? 43.063 63.019 0.625 1.000 35.380 288 LYS B CA 1
ATOM 5035 C C . LYS B 1 288 ? 44.231 63.716 1.325 1.000 34.407 288 LYS B C 1
ATOM 5036 O O . LYS B 1 288 ? 45.061 63.063 1.947 1.000 33.985 288 LYS B O 1
ATOM 5042 N N . GLY B 1 289 ? 44.343 65.034 1.172 1.000 33.966 289 GLY B N 1
ATOM 5043 C CA . GLY B 1 289 ? 45.501 65.753 1.678 1.000 34.012 289 GLY B CA 1
ATOM 5044 C C . GLY B 1 289 ? 45.688 65.564 3.182 1.000 32.894 289 GLY B C 1
ATOM 5045 O O . GLY B 1 289 ? 44.720 65.562 3.937 1.000 33.297 289 GLY B O 1
ATOM 5046 N N . GLU B 1 290 ? 46.946 65.423 3.600 1.000 32.267 290 GLU B N 1
ATOM 5047 C CA . GLU B 1 290 ? 47.298 65.234 4.996 1.000 33.950 290 GLU B CA 1
ATOM 5048 C C . GLU B 1 290 ? 47.225 66.558 5.752 1.000 33.286 290 GLU B C 1
ATOM 5049 O O . GLU B 1 290 ? 46.787 66.587 6.898 1.000 31.927 290 GLU B O 1
ATOM 5055 N N . TYR B 1 291 ? 47.652 67.649 5.103 1.000 32.989 291 TYR B N 1
ATOM 5056 C CA . TYR B 1 291 ? 47.719 68.956 5.737 1.000 33.062 291 TYR B CA 1
ATOM 5057 C C . TYR B 1 291 ? 46.784 69.953 5.062 1.000 32.536 291 TYR B C 1
ATOM 5058 O O . TYR B 1 291 ? 46.774 71.126 5.438 1.000 34.470 291 TYR B O 1
ATOM 5067 N N . THR B 1 292 ? 46.042 69.504 4.042 1.000 31.065 292 THR B N 1
ATOM 5068 C CA . THR B 1 292 ? 45.333 70.410 3.153 1.000 30.318 292 THR B CA 1
ATOM 5069 C C . THR B 1 292 ? 43.882 69.989 2.946 1.000 31.029 292 THR B C 1
ATOM 5070 O O . THR B 1 292 ? 43.202 70.549 2.085 1.000 29.425 292 THR B O 1
ATOM 5074 N N . TYR B 1 293 ? 43.410 69.016 3.736 1.000 30.470 293 TYR B N 1
ATOM 5075 C CA . TYR B 1 293 ? 42.018 68.602 3.668 1.000 31.112 293 TYR B CA 1
ATOM 5076 C C . TYR B 1 293 ? 41.127 69.812 3.915 1.000 30.638 293 TYR B C 1
ATOM 5077 O O . TYR B 1 293 ? 41.430 70.657 4.763 1.000 31.251 293 TYR B O 1
ATOM 5086 N N . GLY B 1 294 ? 40.033 69.900 3.148 1.000 30.812 294 GLY B N 1
ATOM 5087 C CA . GLY B 1 294 ? 39.120 71.029 3.232 1.000 30.711 294 GLY B CA 1
ATOM 5088 C C . GLY B 1 294 ? 39.459 72.179 2.279 1.000 30.965 294 GLY B C 1
ATOM 5089 O O . GLY B 1 294 ? 38.704 73.150 2.212 1.000 31.656 294 GLY B O 1
ATOM 5090 N N . CYS B 1 295 ? 40.580 72.094 1.552 1.000 30.911 295 CYS B N 1
ATOM 5091 C CA . CYS B 1 295 ? 40.895 73.111 0.556 1.000 34.113 295 CYS B CA 1
ATOM 5092 C C . CYS B 1 295 ? 39.858 73.092 -0.567 1.000 34.300 295 CYS B C 1
ATOM 5093 O O . CYS B 1 295 ? 39.484 72.022 -1.056 1.000 31.984 295 CYS B O 1
ATOM 5096 N N . CYS B 1 296 ? 39.423 74.294 -0.962 1.000 33.514 296 CYS B N 1
ATOM 5097 C CA . CYS B 1 296 ? 38.500 74.477 -2.069 1.000 35.832 296 CYS B CA 1
ATOM 5098 C C . CYS B 1 296 ? 39.275 74.847 -3.328 1.000 37.838 296 CYS B C 1
ATOM 5099 O O . CYS B 1 296 ? 39.671 75.995 -3.512 1.000 38.569 296 CYS B O 1
ATOM 5102 N N . CYS B 1 297 ? 39.467 73.858 -4.199 1.000 38.294 297 CYS B N 1
ATOM 5103 C CA . CYS B 1 297 ? 40.281 74.014 -5.392 1.000 40.277 297 CYS B CA 1
ATOM 5104 C C . CYS B 1 297 ? 39.373 74.159 -6.611 1.000 41.060 297 CYS B C 1
ATOM 5105 O O . CYS B 1 297 ? 38.506 73.324 -6.834 1.000 43.080 297 CYS B O 1
ATOM 5108 N N . THR B 1 298 ? 39.539 75.242 -7.378 1.000 40.747 298 THR B N 1
ATOM 5109 C CA . THR B 1 298 ? 38.632 75.524 -8.485 1.000 40.932 298 THR B CA 1
ATOM 5110 C C . THR B 1 298 ? 39.384 75.529 -9.810 1.000 41.744 298 THR B C 1
ATOM 5111 O O . THR B 1 298 ? 40.611 75.560 -9.823 1.000 39.166 298 THR B O 1
ATOM 5115 N N . ASN B 1 299 ? 38.619 75.558 -10.911 1.000 43.184 299 ASN B N 1
ATOM 5116 C CA . ASN B 1 299 ? 39.169 75.688 -12.252 1.000 45.196 299 ASN B CA 1
ATOM 5117 C C . ASN B 1 299 ? 38.985 77.115 -12.785 1.000 47.020 299 ASN B C 1
ATOM 5118 O O . ASN B 1 299 ? 38.956 77.317 -13.999 1.000 48.968 299 ASN B O 1
ATOM 5123 N N . LEU B 1 300 ? 38.894 78.104 -11.881 1.000 46.774 300 LEU B N 1
ATOM 5124 C CA . LEU B 1 300 ? 38.632 79.487 -12.256 1.000 48.320 300 LEU B CA 1
ATOM 5125 C C . LEU B 1 300 ? 39.759 80.045 -13.119 1.000 52.908 300 LEU B C 1
ATOM 5126 O O . LEU B 1 300 ? 39.487 80.769 -14.074 1.000 55.020 300 LEU B O 1
ATOM 5131 N N . ILE B 1 301 ? 41.015 79.727 -12.778 1.000 54.090 301 ILE B N 1
ATOM 5132 C CA . ILE B 1 301 ? 42.149 80.267 -13.513 1.000 58.828 301 ILE B CA 1
ATOM 5133 C C . ILE B 1 301 ? 42.189 79.643 -14.909 1.000 61.140 301 ILE B C 1
ATOM 5134 O O . ILE B 1 301 ? 42.474 80.345 -15.877 1.000 62.802 301 ILE B O 1
ATOM 5139 N N . LEU B 1 302 ? 41.873 78.344 -15.007 1.000 62.695 302 LEU B N 1
ATOM 5140 C CA . LEU B 1 302 ? 41.858 77.644 -16.284 1.000 66.537 302 LEU B CA 1
ATOM 5141 C C . LEU B 1 302 ? 40.774 78.212 -17.200 1.000 69.418 302 LEU B C 1
ATOM 5142 O O . LEU B 1 302 ? 40.930 78.168 -18.416 1.000 73.955 302 LEU B O 1
ATOM 5147 N N . LYS B 1 303 ? 39.675 78.716 -16.624 1.000 67.695 303 LYS B N 1
ATOM 5148 C CA . LYS B 1 303 ? 38.615 79.333 -17.407 1.000 71.467 303 LYS B CA 1
ATOM 5149 C C . LYS B 1 303 ? 39.124 80.618 -18.059 1.000 79.926 303 LYS B C 1
ATOM 5150 O O . LYS B 1 303 ? 38.861 80.863 -19.235 1.000 84.638 303 LYS B O 1
ATOM 5156 N N . LYS B 1 304 ? 39.841 81.438 -17.279 1.000 83.780 304 LYS B N 1
ATOM 5157 C CA . LYS B 1 304 ? 40.383 82.699 -17.760 1.000 83.672 304 LYS B CA 1
ATOM 5158 C C . LYS B 1 304 ? 41.556 82.448 -18.706 1.000 81.935 304 LYS B C 1
ATOM 5159 O O . LYS B 1 304 ? 41.805 83.259 -19.591 1.000 87.115 304 LYS B O 1
ATOM 5165 N N . LYS B 1 305 ? 42.269 81.329 -18.519 1.000 80.181 305 LYS B N 1
ATOM 5166 C CA . LYS B 1 305 ? 43.397 80.985 -19.370 1.000 78.065 305 LYS B CA 1
ATOM 5167 C C . LYS B 1 305 ? 42.902 80.490 -20.729 1.000 83.157 305 LYS B C 1
ATOM 5168 O O . LYS B 1 305 ? 43.363 80.967 -21.762 1.000 86.362 305 LYS B O 1
ATOM 5174 N N . ASP B 1 306 ? 41.973 79.525 -20.720 1.000 86.364 306 ASP B N 1
ATOM 5175 C CA . ASP B 1 306 ? 41.590 78.812 -21.930 1.000 93.796 306 ASP B CA 1
ATOM 5176 C C . ASP B 1 306 ? 40.168 78.265 -21.780 1.000 90.913 306 ASP B C 1
ATOM 5177 O O . ASP B 1 306 ? 39.980 77.089 -21.464 1.000 83.964 306 ASP B O 1
ATOM 5182 N N . PRO B 1 307 ? 39.122 79.093 -22.025 1.000 91.317 307 PRO B N 1
ATOM 5183 C CA . PRO B 1 307 ? 37.729 78.695 -21.795 1.000 92.255 307 PRO B CA 1
ATOM 5184 C C . PRO B 1 307 ? 37.264 77.399 -22.461 1.000 95.587 307 PRO B C 1
ATOM 5185 O O . PRO B 1 307 ? 36.398 76.710 -21.926 1.000 92.848 307 PRO B O 1
ATOM 5189 N N . THR B 1 308 ? 37.836 77.082 -23.629 1.000 99.614 308 THR B N 1
ATOM 5190 C CA . THR B 1 308 ? 37.393 75.952 -24.434 1.000 102.111 308 THR B CA 1
ATOM 5191 C C . THR B 1 308 ? 37.985 74.636 -23.924 1.000 101.024 308 THR B C 1
ATOM 5192 O O . THR B 1 308 ? 37.475 73.569 -24.260 1.000 105.003 308 THR B O 1
ATOM 5196 N N . LYS B 1 309 ? 39.052 74.710 -23.112 1.000 99.298 309 LYS B N 1
ATOM 5197 C CA . LYS B 1 309 ? 39.768 73.525 -22.659 1.000 98.769 309 LYS B CA 1
ATOM 5198 C C . LYS B 1 309 ? 39.241 73.040 -21.305 1.000 94.862 309 LYS B C 1
ATOM 5199 O O . LYS B 1 309 ? 39.826 72.137 -20.708 1.000 89.794 309 LYS B O 1
ATOM 5205 N N . ILE B 1 310 ? 38.127 73.622 -20.837 1.000 90.976 310 ILE B N 1
ATOM 5206 C CA . ILE B 1 310 ? 37.477 73.197 -19.606 1.000 87.508 310 ILE B CA 1
ATOM 5207 C C . ILE B 1 310 ? 36.885 71.804 -19.816 1.000 84.279 310 ILE B C 1
ATOM 5208 O O . ILE B 1 310 ? 36.275 71.535 -20.850 1.000 87.184 310 ILE B O 1
ATOM 5213 N N . VAL B 1 311 ? 37.066 70.929 -18.819 1.000 78.261 311 VAL B N 1
ATOM 5214 C CA . VAL B 1 311 ? 36.622 69.547 -18.913 1.000 76.983 311 VAL B CA 1
ATOM 5215 C C . VAL B 1 311 ? 35.532 69.277 -17.874 1.000 70.453 311 VAL B C 1
ATOM 5216 O O . VAL B 1 311 ? 34.492 68.719 -18.213 1.000 75.314 311 VAL B O 1
ATOM 5220 N N . LYS B 1 312 ? 35.768 69.671 -16.616 1.000 63.961 312 LYS B N 1
ATOM 5221 C CA . LYS B 1 312 ? 34.860 69.343 -15.527 1.000 59.788 312 LYS B CA 1
ATOM 5222 C C . LYS B 1 312 ? 33.653 70.277 -15.567 1.000 56.319 312 LYS B C 1
ATOM 5223 O O . LYS B 1 312 ? 33.810 71.484 -15.720 1.000 54.890 312 LYS B O 1
ATOM 5229 N N . PRO B 1 313 ? 32.412 69.766 -15.405 1.000 53.308 313 PRO B N 1
ATOM 5230 C CA . PRO B 1 313 ? 31.234 70.634 -15.361 1.000 51.122 313 PRO B CA 1
ATOM 5231 C C . PRO B 1 313 ? 31.208 71.500 -14.103 1.000 49.458 313 PRO B C 1
ATOM 5232 O O . PRO B 1 313 ? 31.711 71.097 -13.056 1.000 47.431 313 PRO B O 1
ATOM 5236 N N . ASP B 1 314 ? 30.621 72.695 -14.224 1.000 48.020 314 ASP B N 1
ATOM 5237 C CA . ASP B 1 314 ? 30.444 73.583 -13.088 1.000 46.495 314 ASP B CA 1
ATOM 5238 C C . ASP B 1 314 ? 29.596 72.859 -12.051 1.000 43.006 314 ASP B C 1
ATOM 5239 O O . ASP B 1 314 ? 28.660 72.152 -12.415 1.000 45.720 314 ASP B O 1
ATOM 5244 N N . ASN B 1 315 ? 29.938 73.015 -10.769 1.000 40.490 315 ASN B N 1
ATOM 5245 C CA . ASN B 1 315 ? 29.135 72.419 -9.710 1.000 39.034 315 ASN B CA 1
ATOM 5246 C C . ASN B 1 315 ? 28.831 73.421 -8.601 1.000 38.205 315 ASN B C 1
ATOM 5247 O O . ASN B 1 315 ? 28.259 73.047 -7.584 1.000 38.246 315 ASN B O 1
ATOM 5252 N N . ALA B 1 316 ? 29.198 74.693 -8.774 1.000 39.854 316 ALA B N 1
ATOM 5253 C CA . ALA B 1 316 ? 29.006 75.647 -7.697 1.000 39.525 316 ALA B CA 1
ATOM 5254 C C . ALA B 1 316 ? 29.070 77.072 -8.226 1.000 40.639 316 ALA B C 1
ATOM 5255 O O . ALA B 1 316 ? 29.654 77.333 -9.276 1.000 40.891 316 ALA B O 1
ATOM 5257 N N . THR B 1 317 ? 28.464 77.971 -7.450 1.000 39.747 317 THR B N 1
ATOM 5258 C CA . THR B 1 317 ? 28.670 79.400 -7.592 1.000 41.758 317 THR B CA 1
ATOM 5259 C C . THR B 1 317 ? 29.577 79.862 -6.456 1.000 42.412 317 THR B C 1
ATOM 5260 O O . THR B 1 317 ? 29.395 79.446 -5.312 1.000 43.380 317 THR B O 1
ATOM 5264 N N . VAL B 1 318 ? 30.542 80.729 -6.785 1.000 41.824 318 VAL B N 1
ATOM 5265 C CA . VAL B 1 318 ? 31.440 81.298 -5.795 1.000 41.380 318 VAL B CA 1
ATOM 5266 C C . VAL B 1 318 ? 31.301 82.821 -5.823 1.000 42.189 318 VAL B C 1
ATOM 5267 O O . VAL B 1 318 ? 31.323 83.432 -6.891 1.000 42.278 318 VAL B O 1
ATOM 5271 N N . CYS B 1 319 ? 31.156 83.416 -4.633 1.000 42.244 319 CYS B N 1
ATOM 5272 C CA . CYS B 1 319 ? 31.153 84.859 -4.465 1.000 42.169 319 CYS B CA 1
ATOM 5273 C C . CYS B 1 319 ? 32.511 85.292 -3.910 1.000 42.532 319 CYS B C 1
ATOM 5274 O O . CYS B 1 319 ? 32.823 85.018 -2.753 1.000 43.635 319 CYS B O 1
ATOM 5277 N N . LEU B 1 320 ? 33.312 85.971 -4.741 1.000 43.543 320 LEU B N 1
ATOM 5278 C CA . LEU B 1 320 ? 34.682 86.323 -4.396 1.000 44.459 320 LEU B CA 1
ATOM 5279 C C . LEU B 1 320 ? 34.772 87.724 -3.791 1.000 45.484 320 LEU B C 1
ATOM 5280 O O . LEU B 1 320 ? 35.765 88.039 -3.143 1.000 44.135 320 LEU B O 1
ATOM 5285 N N . LYS B 1 321 ? 33.755 88.566 -4.010 1.000 47.196 321 LYS B N 1
ATOM 5286 C CA . LYS B 1 321 ? 33.753 89.894 -3.416 1.000 49.847 321 LYS B CA 1
ATOM 5287 C C . LYS B 1 321 ? 32.344 90.479 -3.414 1.000 50.372 321 LYS B C 1
ATOM 5288 O O . LYS B 1 321 ? 31.467 90.037 -4.152 1.000 49.547 321 LYS B O 1
ATOM 5294 N N . LEU B 1 322 ? 32.154 91.473 -2.540 1.000 48.959 322 LEU B N 1
ATOM 5295 C CA . LEU B 1 322 ? 30.968 92.308 -2.550 1.000 51.361 322 LEU B CA 1
ATOM 5296 C C . LEU B 1 322 ? 31.177 93.409 -3.581 1.000 51.415 322 LEU B C 1
ATOM 5297 O O . LEU B 1 322 ? 32.304 93.837 -3.807 1.000 49.190 322 LEU B O 1
ATOM 5302 N N . LYS B 1 323 ? 30.088 93.833 -4.222 1.000 53.078 323 LYS B N 1
ATOM 5303 C CA . LYS B 1 323 ? 30.124 94.951 -5.149 1.000 56.368 323 LYS B CA 1
ATOM 5304 C C . LYS B 1 323 ? 30.202 96.255 -4.363 1.000 55.581 323 LYS B C 1
ATOM 5305 O O . LYS B 1 323 ? 30.007 96.266 -3.149 1.000 53.475 323 LYS B O 1
ATOM 5311 N N . GLU B 1 324 ? 30.486 97.350 -5.079 1.000 59.732 324 GLU B N 1
ATOM 5312 C CA . GLU B 1 324 ? 30.487 98.685 -4.502 1.000 59.246 324 GLU B CA 1
ATOM 5313 C C . GLU B 1 324 ? 29.181 98.917 -3.754 1.000 55.854 324 GLU B C 1
ATOM 5314 O O . GLU B 1 324 ? 28.110 98.644 -4.290 1.000 55.522 324 GLU B O 1
ATOM 5320 N N . GLY B 1 325 ? 29.292 99.399 -2.509 1.000 53.444 325 GLY B N 1
ATOM 5321 C CA . GLY B 1 325 ? 28.139 99.674 -1.674 1.000 51.969 325 GLY B CA 1
ATOM 5322 C C . GLY B 1 325 ? 27.633 98.450 -0.915 1.000 50.565 325 GLY B C 1
ATOM 5323 O O . GLY B 1 325 ? 26.743 98.578 -0.074 1.000 48.759 325 GLY B O 1
ATOM 5324 N N . GLY B 1 326 ? 28.203 97.272 -1.206 1.000 50.111 326 GLY B N 1
ATOM 5325 C CA . GLY B 1 326 ? 27.752 96.026 -0.608 1.000 48.657 326 GLY B CA 1
ATOM 5326 C C . GLY B 1 326 ? 28.024 95.964 0.894 1.000 49.359 326 GLY B C 1
ATOM 5327 O O . GLY B 1 326 ? 27.176 95.530 1.668 1.000 49.650 326 GLY B O 1
ATOM 5328 N N . HIS B 1 327 ? 29.223 96.402 1.296 1.000 51.015 327 HIS B N 1
ATOM 5329 C CA . HIS B 1 327 ? 29.591 96.448 2.703 1.000 51.590 327 HIS B CA 1
ATOM 5330 C C . HIS B 1 327 ? 28.641 97.367 3.467 1.000 52.085 327 HIS B C 1
ATOM 5331 O O . HIS B 1 327 ? 28.172 97.020 4.548 1.000 52.505 327 HIS B O 1
ATOM 5338 N N . ASP B 1 328 ? 28.373 98.547 2.898 1.000 54.468 328 ASP B N 1
ATOM 5339 C CA . ASP B 1 328 ? 27.497 99.527 3.520 1.000 55.638 328 ASP B CA 1
ATOM 5340 C C . ASP B 1 328 ? 26.095 98.938 3.671 1.000 53.528 328 ASP B C 1
ATOM 5341 O O . ASP B 1 328 ? 25.463 99.093 4.715 1.000 53.280 328 ASP B O 1
ATOM 5346 N N . ALA B 1 329 ? 25.615 98.282 2.607 1.000 52.911 329 ALA B N 1
ATOM 5347 C CA . ALA B 1 329 ? 24.294 97.670 2.610 1.000 55.290 329 ALA B CA 1
ATOM 5348 C C . ALA B 1 329 ? 24.215 96.581 3.681 1.000 53.092 329 ALA B C 1
ATOM 5349 O O . ALA B 1 329 ? 23.215 96.477 4.390 1.000 53.933 329 ALA B O 1
ATOM 5351 N N . PHE B 1 330 ? 25.279 95.780 3.807 1.000 51.611 330 PHE B N 1
ATOM 5352 C CA . PHE B 1 330 ? 25.299 94.713 4.795 1.000 51.380 330 PHE B CA 1
ATOM 5353 C C . PHE B 1 330 ? 25.165 95.296 6.199 1.000 51.757 330 PHE B C 1
ATOM 5354 O O . PHE B 1 330 ? 24.331 94.849 6.986 1.000 52.314 330 PHE B O 1
ATOM 5362 N N . TRP B 1 331 ? 26.008 96.286 6.517 1.000 51.282 331 TRP B N 1
ATOM 5363 C CA . TRP B 1 331 ? 26.008 96.863 7.850 1.000 51.985 331 TRP B CA 1
ATOM 5364 C C . TRP B 1 331 ? 24.681 97.560 8.133 1.000 52.635 331 TRP B C 1
ATOM 5365 O O . TRP B 1 331 ? 24.174 97.459 9.248 1.000 52.713 331 TRP B O 1
ATOM 5376 N N . ASN B 1 332 ? 24.105 98.227 7.125 1.000 55.694 332 ASN B N 1
ATOM 5377 C CA . ASN B 1 332 ? 22.806 98.869 7.280 1.000 57.533 332 ASN B CA 1
ATOM 5378 C C . ASN B 1 332 ? 21.753 97.840 7.696 1.000 57.006 332 ASN B C 1
ATOM 5379 O O . ASN B 1 332 ? 20.959 98.098 8.600 1.000 54.998 332 ASN B O 1
ATOM 5384 N N . GLN B 1 333 ? 21.756 96.682 7.024 1.000 57.586 333 GLN B N 1
ATOM 5385 C CA . GLN B 1 333 ? 20.832 95.597 7.329 1.000 58.561 333 GLN B CA 1
ATOM 5386 C C . GLN B 1 333 ? 21.033 95.094 8.758 1.000 57.191 333 GLN B C 1
ATOM 5387 O O . GLN B 1 333 ? 20.068 94.907 9.496 1.000 54.658 333 GLN B O 1
ATOM 5393 N N . MET B 1 334 ? 22.291 94.844 9.130 1.000 57.718 334 MET B N 1
ATOM 5394 C CA . MET B 1 334 ? 22.598 94.282 10.435 1.000 58.560 334 MET B CA 1
ATOM 5395 C C . MET B 1 334 ? 22.181 95.255 11.536 1.000 58.540 334 MET B C 1
ATOM 5396 O O . MET B 1 334 ? 21.552 94.846 12.516 1.000 59.143 334 MET B O 1
ATOM 5401 N N . ILE B 1 335 ? 22.524 96.541 11.359 1.000 60.762 335 ILE B N 1
ATOM 5402 C CA . ILE B 1 335 ? 22.229 97.542 12.371 1.000 61.033 335 ILE B CA 1
ATOM 5403 C C . ILE B 1 335 ? 20.711 97.677 12.520 1.000 60.248 335 ILE B C 1
ATOM 5404 O O . ILE B 1 335 ? 20.211 97.821 13.637 1.000 60.320 335 ILE B O 1
ATOM 5409 N N . THR B 1 336 ? 19.975 97.615 11.399 1.000 58.379 336 THR B N 1
ATOM 5410 C CA . THR B 1 336 ? 18.523 97.715 11.438 1.000 59.397 336 THR B CA 1
ATOM 5411 C C . THR B 1 336 ? 17.946 96.602 12.310 1.000 57.310 336 THR B C 1
ATOM 5412 O O . THR B 1 336 ? 17.063 96.846 13.128 1.000 55.002 336 THR B O 1
ATOM 5416 N N . VAL B 1 337 ? 18.450 95.373 12.126 1.000 55.092 337 VAL B N 1
ATOM 5417 C CA . VAL B 1 337 ? 17.943 94.230 12.860 1.000 55.824 337 VAL B CA 1
ATOM 5418 C C . VAL B 1 337 ? 18.287 94.370 14.344 1.000 56.491 337 VAL B C 1
ATOM 5419 O O . VAL B 1 337 ? 17.436 94.112 15.201 1.000 58.333 337 VAL B O 1
ATOM 5423 N N . TRP B 1 338 ? 19.528 94.767 14.650 1.000 57.309 338 TRP B N 1
ATOM 5424 C CA . TRP B 1 338 ? 19.933 94.922 16.040 1.000 58.982 338 TRP B CA 1
ATOM 5425 C C . TRP B 1 338 ? 19.071 95.979 16.734 1.000 61.778 338 TRP B C 1
ATOM 5426 O O . TRP B 1 338 ? 18.705 95.815 17.899 1.000 61.723 338 TRP B O 1
ATOM 5437 N N . GLY B 1 339 ? 18.739 97.052 16.005 1.000 64.165 339 GLY B N 1
ATOM 5438 C CA . GLY B 1 339 ? 17.865 98.097 16.518 1.000 66.810 339 GLY B CA 1
ATOM 5439 C C . GLY B 1 339 ? 16.467 97.575 16.855 1.000 67.940 339 GLY B C 1
ATOM 5440 O O . GLY B 1 339 ? 15.914 97.929 17.895 1.000 70.139 339 GLY B O 1
ATOM 5441 N N . GLU B 1 340 ? 15.899 96.742 15.969 1.000 68.215 340 GLU B N 1
ATOM 5442 C CA . GLU B 1 340 ? 14.570 96.182 16.180 1.000 69.418 340 GLU B CA 1
ATOM 5443 C C . GLU B 1 340 ? 14.576 95.235 17.377 1.000 68.536 340 GLU B C 1
ATOM 5444 O O . GLU B 1 340 ? 13.620 95.193 18.151 1.000 70.844 340 GLU B O 1
ATOM 5450 N N . ILE B 1 341 ? 15.657 94.464 17.522 1.000 69.360 341 ILE B N 1
ATOM 5451 C CA . ILE B 1 341 ? 15.791 93.555 18.647 1.000 67.483 341 ILE B CA 1
ATOM 5452 C C . ILE B 1 341 ? 15.863 94.373 19.936 1.000 68.692 341 ILE B C 1
ATOM 5453 O O . ILE B 1 341 ? 15.205 94.041 20.920 1.000 68.900 341 ILE B O 1
ATOM 5458 N N . ALA B 1 342 ? 16.658 95.450 19.905 1.000 70.088 342 ALA B N 1
ATOM 5459 C CA . ALA B 1 342 ? 16.820 96.336 21.048 1.000 70.406 342 ALA B CA 1
ATOM 5460 C C . ALA B 1 342 ? 15.466 96.869 21.510 1.000 70.824 342 ALA B C 1
ATOM 5461 O O . ALA B 1 342 ? 15.218 96.925 22.712 1.000 67.244 342 ALA B O 1
ATOM 5463 N N . LYS B 1 343 ? 14.601 97.239 20.551 1.000 72.162 343 LYS B N 1
ATOM 5464 C CA . LYS B 1 343 ? 13.279 97.761 20.862 1.000 76.519 343 LYS B CA 1
ATOM 5465 C C . LYS B 1 343 ? 12.432 96.686 21.540 1.000 76.910 343 LYS B C 1
ATOM 5466 O O . LYS B 1 343 ? 11.663 96.987 22.451 1.000 75.018 343 LYS B O 1
ATOM 5472 N N . GLU B 1 344 ? 12.560 95.434 21.085 1.000 75.021 344 GLU B N 1
ATOM 5473 C CA . GLU B 1 344 ? 11.780 94.346 21.653 1.000 75.822 344 GLU B CA 1
ATOM 5474 C C . GLU B 1 344 ? 12.370 93.921 22.994 1.000 78.054 344 GLU B C 1
ATOM 5475 O O . GLU B 1 344 ? 11.652 93.761 23.979 1.000 85.118 344 GLU B O 1
ATOM 5481 N N . ILE B 1 345 ? 13.691 93.715 23.002 1.000 78.721 345 ILE B N 1
ATOM 5482 C CA . ILE B 1 345 ? 14.352 92.921 24.025 1.000 83.231 345 ILE B CA 1
ATOM 5483 C C . ILE B 1 345 ? 14.828 93.823 25.168 1.000 87.157 345 ILE B C 1
ATOM 5484 O O . ILE B 1 345 ? 13.958 94.519 25.752 1.000 93.028 345 ILE B O 1
#

Solvent-accessible surface area: 28286 Å² total; per-residue (Å²): 107,66,49,117,0,1,0,1,0,19,0,19,28,34,5,4,1,0,0,0,0,0,22,28,2,123,79,7,58,12,38,2,0,1,0,0,0,1,89,23,66,12,82,34,1,8,57,0,0,8,9,0,0,18,10,0,103,53,1,83,137,19,10,0,1,48,2,0,40,47,0,0,34,62,123,42,73,31,79,115,60,140,155,79,80,28,14,0,16,28,23,115,4,55,105,25,47,174,81,48,44,118,1,32,0,6,104,83,47,64,29,167,66,68,86,51,3,61,16,14,10,0,1,99,23,0,42,126,23,1,65,87,20,181,88,59,6,8,1,0,0,1,0,0,0,1,0,1,0,1,0,12,7,3,6,52,127,15,2,118,57,0,66,0,4,0,5,0,0,9,29,116,72,90,12,39,106,31,85,114,1,5,28,7,0,11,5,0,0,21,0,0,35,15,0,12,101,42,46,9,45,0,12,0,0,0,0,0,16,1,0,42,69,0,51,1,43,139,132,8,14,84,50,0,74,77,26,0,76,94,102,0,86,139,1,0,86,18,2,22,119,6,20,52,93,94,57,87,65,41,102,107,96,85,61,31,144,36,1,6,6,14,6,0,0,0,0,4,18,18,21,10,54,117,80,1,74,88,51,108,0,26,3,59,17,56,40,178,19,128,157,50,54,1,13,13,60,46,11,15,93,108,53,179,160,56,95,119,149,52,133,96,103,53,29,0,17,0,0,50,109,11,96,170,38,0,63,95,17,0,24,96,38,0,20,79,4,0,5,73,0,0,107,81,48,62,107,47,118,0,1,0,1,0,20,1,18,21,33,5,3,2,0,0,0,0,0,22,19,2,121,80,8,65,18,42,2,0,1,0,0,0,1,86,19,34,12,69,34,4,6,54,1,0,5,32,0,0,22,13,0,100,47,1,81,125,13,11,0,1,50,1,1,39,37,0,0,32,60,116,42,79,26,36,70,94,157,102,65,78,43,24,0,16,30,30,117,12,72,114,29,48,174,80,42,45,120,1,31,0,6,102,83,48,56,30,165,70,64,87,58,4,62,17,14,11,0,1,98,22,0,41,129,22,2,66,81,20,182,94,64,5,9,1,0,0,1,0,0,0,0,0,1,1,0,0,11,9,3,7,54,125,14,2,121,58,0,63,0,3,0,5,0,0,9,29,99,72,90,12,37,103,40,82,113,1,4,24,6,0,11,4,0,0,21,0,0,22,21,0,12,120,42,48,8,43,0,12,0,0,0,0,0,16,0,0,42,70,0,52,0,43,134,144,10,12,92,54,0,66,78,24,0,76,93,114,15,79,148,5,0,95,37,2,23,107,6,22,53,92,94,50,84,71,39,105,109,101,93,53,29,138,30,2,7,4,14,7,0,0,0,0,2,18,18,19,11,56,111,81,0,79,86,51,109,0,27,3,61,16,57,41,177,19,130,149,50,51,1,13,14,64,40,9,9,113,63,44,182,171,52,91,131,139,54,133,90,105,52,29,0,16,0,0,43,129,14,89,169,35,0,63,97,15,0,28,98,43,0,24,76,2,0,6,67,0,1,123,75,46

B-factor: mean 44.44, std 16.71, range [22.28, 112.49]

Nearest PDB structures (foldseek):
  8oi7-assembly1_A  TM=1.003E+00  e=3.214E-73  Trichomonas vaginalis
  8oic-assembly2_G  TM=9.995E-01  e=1.768E-67  Trichomonas vaginalis
  8oic-assembly2_E  TM=9.987E-01  e=1.768E-67  Trichomonas vaginalis
  8oib-assembly1_B  TM=9.790E-01  e=3.228E-65  Trichomonas vaginalis
  8oib-assembly1_A  TM=9.778E-01  e=2.532E-64  Trichomonas vaginalis

Foldseek 3Di:
DAAEEEEEEQDDLLVLLQLLLQPLDPNYDYAAYEYEAALAFLVLSQVNSLLSCLLLVCQVPHAYARADGAAPPDGGNHDDDDPDASSLPLDDSPVSVVPRDDHPLCVVQVHDDPVPGYRCSCLVVVVVQLVPDPAAHEYEYEAAQRSVLVSCVVVLVSQQRYEYQYQAADEPAAEDPAGRGYRNCQRHVVSVQSSLVSNHAYENQFYCLAQVVLFCDVVLLVLLCVLQVVQAVPLSSSSVSSLCVCVVVCCVPVNDPTDTRTRNSSVVCVSCVVQFDKDWWAWDADDPDPRRGRHTYTCPVVCVVPVVPDDDDTRYMYTNYTHVCSSVVSSVSSSNSSSVSSNVND/DAEEEEEEQDDLLVLLQLLLQVLDPLHDYAAYEYEAALAFLVLSQVNSLLSCLLLPRQVPHAYARADGAAPPDGGNHDPCVVVDNSQPQDDSPVSVVPRDDHPLCVVQVHDDPVPGYRCSCLVVVVVQLVPDPAAHEYEYEAALRSVLVSCVVVLVSQQRYEYQYQAADEPAAEDPAGRGYRNCQRHVVSVQSSLVRNHAYENQFYCLAQVVLFCDPVLLVLLCVLFVVQAVPLSVSSVSSLCVCVVVCCVPVVDPTDTRTRNSRVVCVSCVVQFDKDWWAWDADCPDPRRGRHTYTCVVVCVVPVVPDDDDTRYMYTNYTHVCSSVVSSVSSSNSSSVSSNVD

Secondary structure (DSSP, 8-state):
--EEEEEEE--SHHHHHHHHHHHH-TTEEEEEEEE--SSS-HHHHHHHHHHHHHHTT-TTTS-EEE--SS-SSS-------SSS--SS-SS--HHHHHTPPPPTHHHHHT-SSGGG--GGGHHHHHHHHHHH-SS-EEEEE-S-SHHHHHHHHH-GGGGGGEEEEE----SSS--SSSSS--HHHHTSHHHHHHHHHHT-EEEE-S-HHHHTT-B--HHHHHHHHHHHTTT-HHHHHHHHHHHTTTHHHHHHHH--SS-B--THHHHHHHH-GGGB--EEEPEEEP-S-SS-TT-EEESHHHHHH-GGG--SPP-EEE---BPTTHHHHHHHHHHHHHHHHHHHH-/-EEEEEEE--SHHHHHHHHHHHH-TTEEEEEEEE--SSS-HHHHHHHHHHHHHHTT-TTTS-EEE--SS-SSS---PPPGGG---SS-SS--HHHHHTPPPPTHHHHHT-SSGGG--GGGHHHHHHHHHHH-SS-EEEEE-S--HHHHHHHHH-GGGGGGEEEEE----SSS--SSSSS--HHHHTSHHHHHHHHHHT-EEEE-S-HHHHTT-B--HHHHHHHHHHHTTT-HHHHHHHHHHHTTTHHHHHHHH--SS-B--THHHHHHHH-GGGB--EEEPEEEP-S-SS-TT-EEESHHHHHH-GGG--SPP-EEE---BPTTHHHHHHHHHHHHHHHHHHH-

Radius of gyration: 28.18 Å; Cα contacts (8 Å, |Δi|>4): 1480; chains: 2; bounding box: 56×91×58 Å

InterPro domains:
  IPR001910 Inosine/uridine-preferring nucleoside hydrolase domain [PF01156] (7-323)
  IPR023186 Inosine/uridine-preferring nucleoside hydrolase [PTHR12304] (4-336)
  IPR036452 Ribonucleoside hydrolase-like [G3DSA:3.90.245.10] (3-338)
  IPR036452 Ribonucleoside hydrolase-like [SSF53590] (4-319)

Sequence (690 aa):
MSIKCALDCDPGHDDLAMIMLAVYSPKLDVQYISTTHGNQTVNKTYQNARRTLNLIKRADKIPVYRGYSKPLTRESVACPEIHGESGLGGVDWSEIDRTMPRNPALDILGYKDESELRPDDFFKHLHRLVSAAEDKFDIISTGSETNIAQQYLLAYPEDAKKIRMTTMAGNFMIVGNIMPFAEFNVLIDPEAISNILQSGVDYTFAAPLDITHTVLVTEKVINDIKAATEPYSPKFTEMIIKLLFFFKDTYRDVFGFIDPPLHDPVAAFHLIAPEWFEHVRCHVDIETKGEYTYGCCCTNLILKKKDPTKIVKPDNATVCLKLKEGGHDAFWNQMITVWGEIAKEIGSIKCALDCCDPGHDDLAMIMLAVYSPKLDVQYISTTHGNQTVNKTYQNARRTLNLIKRADKIPVYRGYSKPLTRESVACPEIHGESGLGGVDWSEIDRTMPRNPALDILGYKDESELRPDDFFKHLHRLVSAAEDKFDIISTGSETNIAQQYLLAYPEDAKKIRMTTMAGNFMIVGNIMPFAEFNVLIDPEAISNILQSGVDYTFAAPLDITHTVLVTEKVINDIKAATEPYSPKFTEMIIKLLFFFKDTYRDVFGFIDPPLHDPVAAFHLIAPEWFEHVRCHVDIETKGEYTYGCCCTNLILKKKDPTKIVKPDNATVCLKLKEGGHDAFWNQMITVWGEIAKEI

Organism: Trichomonas vaginalis (strain ATCC PRA-98 / G3) (NCBI:txid412133)